Protein AF-0000000067791550 (afdb_homodimer)

Radius of gyration: 26.28 Å; Cα contacts (8 Å, |Δi|>4): 877; chains: 2; bounding box: 60×78×63 Å

Organism: Pectobacterium atrosepticum (strain SCRI 1043 / ATCC BAA-672) (NCBI:txid218491)

Structure (mmCIF, N/CA/C/O backbone):
data_AF-0000000067791550-model_v1
#
loop_
_entity.id
_entity.type
_entity.pdbx_description
1 polymer 'ABC transporter permease protein'
#
loop_
_atom_site.group_PDB
_atom_site.id
_atom_site.type_symbol
_atom_site.label_atom_id
_atom_site.label_alt_id
_atom_site.label_comp_id
_atom_site.label_asym_id
_atom_site.label_entity_id
_atom_site.label_seq_id
_atom_site.pdbx_PDB_ins_code
_atom_site.Cartn_x
_atom_site.Cartn_y
_atom_site.Cartn_z
_atom_site.occupancy
_atom_site.B_iso_or_equiv
_atom_site.auth_seq_id
_atom_site.auth_comp_id
_atom_site.auth_asym_id
_atom_site.auth_atom_id
_atom_site.pdbx_PDB_model_num
ATOM 1 N N . MET A 1 1 ? -12.047 8.617 29.906 1 67.75 1 MET A N 1
ATOM 2 C CA . MET A 1 1 ? -11.148 7.559 29.469 1 67.75 1 MET A CA 1
ATOM 3 C C . MET A 1 1 ? -11.883 6.223 29.375 1 67.75 1 MET A C 1
ATOM 5 O O . MET A 1 1 ? -11.805 5.535 28.359 1 67.75 1 MET A O 1
ATOM 9 N N . ILE A 1 2 ? -12.664 5.926 30.453 1 68.38 2 ILE A N 1
ATOM 10 C CA . ILE A 1 2 ? -13.375 4.652 30.469 1 68.38 2 ILE A CA 1
ATOM 11 C C . ILE A 1 2 ? -14.438 4.648 29.359 1 68.38 2 ILE A C 1
ATOM 13 O O . ILE A 1 2 ? -14.586 3.662 28.641 1 68.38 2 ILE A O 1
ATOM 17 N N . ALA A 1 3 ? -15.125 5.754 29.266 1 69.81 3 ALA A N 1
ATOM 18 C CA . ALA A 1 3 ? -16.141 5.855 28.234 1 69.81 3 ALA A CA 1
ATOM 19 C C . ALA A 1 3 ? -15.516 5.758 26.844 1 69.81 3 ALA A C 1
ATOM 21 O O . ALA A 1 3 ? -16.094 5.145 25.938 1 69.81 3 ALA A O 1
ATOM 22 N N . TYR A 1 4 ? -14.391 6.316 26.75 1 69.75 4 TYR A N 1
ATOM 23 C CA . TYR A 1 4 ? -13.641 6.266 25.5 1 69.75 4 TYR A CA 1
ATOM 24 C C . TYR A 1 4 ? -13.203 4.844 25.172 1 69.75 4 TYR A C 1
ATOM 26 O O . TYR A 1 4 ? -13.391 4.367 24.062 1 69.75 4 TYR A O 1
ATOM 34 N N . LEU A 1 5 ? -12.789 4.184 26.203 1 71.75 5 LEU A N 1
ATOM 35 C CA . LEU A 1 5 ? -12.32 2.811 26.031 1 71.75 5 LEU A CA 1
ATOM 36 C C . LEU A 1 5 ? -13.484 1.883 25.688 1 71.75 5 LEU A C 1
ATOM 38 O O . LEU A 1 5 ? -13.352 0.983 24.859 1 71.75 5 LEU A O 1
ATOM 42 N N . LEU A 1 6 ? -14.617 2.17 26.328 1 75.19 6 LEU A N 1
ATOM 43 C CA . LEU A 1 6 ? -15.789 1.351 26.062 1 75.19 6 LEU A CA 1
ATOM 44 C C . LEU A 1 6 ? -16.312 1.566 24.656 1 75.19 6 LEU A C 1
ATOM 46 O O . LEU A 1 6 ? -16.719 0.616 23.984 1 75.19 6 LEU A O 1
ATOM 50 N N . SER A 1 7 ? -16.203 2.768 24.266 1 73.75 7 SER A N 1
ATOM 51 C CA . SER A 1 7 ? -16.625 3.076 22.906 1 73.75 7 SER A CA 1
ATOM 52 C C . SER A 1 7 ? -15.711 2.414 21.875 1 73.75 7 SER A C 1
ATOM 54 O O . SER A 1 7 ? -16.172 1.916 20.859 1 73.75 7 SER A O 1
ATOM 56 N N . ARG A 1 8 ? -14.5 2.389 22.297 1 71.75 8 ARG A N 1
ATOM 57 C CA . ARG A 1 8 ? -13.523 1.784 21.406 1 71.75 8 ARG A CA 1
ATOM 58 C C . ARG A 1 8 ? -13.672 0.267 21.375 1 71.75 8 ARG A C 1
ATOM 60 O O . ARG A 1 8 ? -13.523 -0.357 20.312 1 71.75 8 ARG A O 1
ATOM 67 N N . ILE A 1 9 ? -13.953 -0.241 22.5 1 74 9 ILE A N 1
ATOM 68 C CA . ILE A 1 9 ? -14.18 -1.68 22.578 1 74 9 ILE A CA 1
ATOM 69 C C . ILE A 1 9 ? -15.43 -2.049 21.781 1 74 9 ILE A C 1
ATOM 71 O O . ILE A 1 9 ? -15.445 -3.047 21.062 1 74 9 ILE A O 1
ATOM 75 N N . GLY A 1 10 ? -16.453 -1.28 21.922 1 75.56 10 GLY A N 1
ATOM 76 C CA . GLY A 1 10 ? -17.672 -1.491 21.141 1 75.56 10 GLY A CA 1
ATOM 77 C C . GLY A 1 10 ? -17.422 -1.446 19.641 1 75.56 10 GLY A C 1
ATOM 78 O O . GLY A 1 10 ? -17.969 -2.264 18.906 1 75.56 10 GLY A O 1
ATOM 79 N N . GLN A 1 11 ? -16.578 -0.606 19.266 1 74 11 GLN A N 1
ATOM 80 C CA . GLN A 1 11 ? -16.25 -0.486 17.859 1 74 11 GLN A CA 1
ATOM 81 C C . GLN A 1 11 ? -15.484 -1.714 17.375 1 74 11 GLN A C 1
ATOM 83 O O . GLN A 1 11 ? -15.711 -2.189 16.25 1 74 11 GLN A O 1
ATOM 88 N N . THR A 1 12 ? -14.609 -2.105 18.156 1 74.25 12 THR A N 1
ATOM 89 C CA . THR A 1 12 ? -13.844 -3.297 17.797 1 74.25 12 THR A CA 1
ATOM 90 C C . THR A 1 12 ? -14.766 -4.508 17.672 1 74.25 12 THR A C 1
ATOM 92 O O . THR A 1 12 ? -14.625 -5.301 16.734 1 74.25 12 THR A O 1
ATOM 95 N N . LEU A 1 13 ? -15.656 -4.598 18.578 1 76.31 13 LEU A N 1
ATOM 96 C CA . LEU A 1 13 ? -16.594 -5.707 18.547 1 76.31 13 LEU A CA 1
ATOM 97 C C . LEU A 1 13 ? -17.484 -5.629 17.297 1 76.31 13 LEU A C 1
ATOM 99 O O . LEU A 1 13 ? -17.781 -6.652 16.688 1 76.31 13 LEU A O 1
ATOM 103 N N . LEU A 1 14 ? -17.859 -4.469 16.984 1 79 14 LEU A N 1
ATOM 104 C CA . LEU A 1 14 ? -18.672 -4.289 15.789 1 79 14 LEU A CA 1
ATOM 105 C C . LEU A 1 14 ? -17.875 -4.648 14.539 1 79 14 LEU A C 1
ATOM 107 O O . LEU A 1 14 ? -18.406 -5.277 13.617 1 79 14 LEU A O 1
ATOM 111 N N . THR A 1 15 ? -16.688 -4.207 14.555 1 78.62 15 THR A N 1
ATOM 112 C CA . THR A 1 15 ? -15.82 -4.52 13.422 1 78.62 15 THR A CA 1
ATOM 113 C C . THR A 1 15 ? -15.641 -6.031 13.281 1 78.62 15 THR A C 1
ATOM 115 O O . THR A 1 15 ? -15.68 -6.566 12.172 1 78.62 15 THR A O 1
ATOM 118 N N . LEU A 1 16 ? -15.492 -6.668 14.359 1 77.75 16 LEU A N 1
ATOM 119 C CA . LEU A 1 16 ? -15.312 -8.117 14.344 1 77.75 16 LEU A CA 1
ATOM 120 C C . LEU A 1 16 ? -16.578 -8.82 13.875 1 77.75 16 LEU A C 1
ATOM 122 O O . LEU A 1 16 ? -16.516 -9.812 13.156 1 77.75 16 LEU A O 1
ATOM 126 N N . ALA A 1 17 ? -17.641 -8.305 14.305 1 80.38 17 ALA A N 1
ATOM 127 C CA . ALA A 1 17 ? -18.922 -8.883 13.891 1 80.38 17 ALA A CA 1
ATOM 128 C C . ALA A 1 17 ? -19.125 -8.742 12.383 1 80.38 17 ALA A C 1
ATOM 130 O O . ALA A 1 17 ? -19.484 -9.703 11.711 1 80.38 17 ALA A O 1
ATOM 131 N N . VAL A 1 18 ? -18.875 -7.602 11.906 1 79.25 18 VAL A N 1
ATOM 132 C CA . VAL A 1 18 ? -19.047 -7.355 10.477 1 79.25 18 VAL A CA 1
ATOM 133 C C . VAL A 1 18 ? -18.078 -8.219 9.68 1 79.25 18 VAL A C 1
ATOM 135 O O . VAL A 1 18 ? -18.438 -8.789 8.648 1 79.25 18 VAL A O 1
ATOM 138 N N . MET A 1 19 ? -16.953 -8.305 10.18 1 78.5 19 MET A N 1
ATOM 139 C CA . MET A 1 19 ? -15.938 -9.109 9.508 1 78.5 19 MET A CA 1
ATOM 140 C C . MET A 1 19 ? -16.328 -10.586 9.516 1 78.5 19 MET A C 1
ATOM 142 O O . MET A 1 19 ? -16.094 -11.297 8.539 1 78.5 19 MET A O 1
ATOM 146 N N . SER A 1 20 ? -16.797 -10.984 10.633 1 77.5 20 SER A N 1
ATOM 147 C CA . SER A 1 20 ? -17.203 -12.383 10.719 1 77.5 20 SER A CA 1
ATOM 148 C C . SER A 1 20 ? -18.266 -12.719 9.672 1 77.5 20 SER A C 1
ATOM 150 O O . SER A 1 20 ? -18.234 -13.805 9.078 1 77.5 20 SER A O 1
ATOM 152 N N . VAL A 1 21 ? -19.094 -11.797 9.445 1 79.06 21 VAL A N 1
ATOM 153 C CA . VAL A 1 21 ? -20.125 -12.008 8.438 1 79.06 21 VAL A CA 1
ATOM 154 C C . VAL A 1 21 ? -19.5 -12.031 7.047 1 79.06 21 VAL A C 1
ATOM 156 O O . VAL A 1 21 ? -19.812 -12.898 6.234 1 79.06 21 VAL A O 1
ATOM 159 N N . LEU A 1 22 ? -18.641 -11.141 6.844 1 75.75 22 LEU A N 1
ATOM 160 C CA . LEU A 1 22 ? -18.016 -11.023 5.527 1 75.75 22 LEU A CA 1
ATOM 161 C C . LEU A 1 22 ? -17.172 -12.25 5.211 1 75.75 22 LEU A C 1
ATOM 163 O O . LEU A 1 22 ? -17.203 -12.758 4.09 1 75.75 22 LEU A O 1
ATOM 167 N N . VAL A 1 23 ? -16.453 -12.633 6.133 1 74 23 VAL A N 1
ATOM 168 C CA . VAL A 1 23 ? -15.57 -13.781 5.941 1 74 23 VAL A CA 1
ATOM 169 C C . VAL A 1 23 ? -16.406 -15.039 5.742 1 74 23 VAL A C 1
ATOM 171 O O . VAL A 1 23 ? -16.078 -15.891 4.906 1 74 23 VAL A O 1
ATOM 174 N N . PHE A 1 24 ? -17.469 -15.18 6.551 1 74.44 24 PHE A N 1
ATOM 175 C CA . PHE A 1 24 ? -18.359 -16.328 6.414 1 74.44 24 PHE A CA 1
ATOM 176 C C . PHE A 1 24 ? -18.984 -16.375 5.023 1 74.44 24 PHE A C 1
ATOM 178 O O . PHE A 1 24 ? -18.984 -17.422 4.371 1 74.44 24 PHE A O 1
ATOM 185 N N . VAL A 1 25 ? -19.438 -15.266 4.629 1 73.38 25 VAL A N 1
ATOM 186 C CA . VAL A 1 25 ? -20.078 -15.195 3.316 1 73.38 25 VAL A CA 1
ATOM 187 C C . VAL A 1 25 ? -19.031 -15.477 2.229 1 73.38 25 VAL A C 1
ATOM 189 O O . VAL A 1 25 ? -19.312 -16.219 1.277 1 73.38 25 VAL A O 1
ATOM 192 N N . GLY A 1 26 ? -17.906 -14.953 2.34 1 71.69 26 GLY A N 1
ATOM 193 C CA . GLY A 1 26 ? -16.859 -15.172 1.364 1 71.69 26 GLY A CA 1
ATOM 194 C C . GLY A 1 26 ? -16.438 -16.625 1.249 1 71.69 26 GLY A C 1
ATOM 195 O O . GLY A 1 26 ? -16.328 -17.156 0.143 1 71.69 26 GLY A O 1
ATOM 196 N N . VAL A 1 27 ? -16.219 -17.156 2.355 1 65.38 27 VAL A N 1
ATOM 197 C CA . VAL A 1 27 ? -15.766 -18.531 2.371 1 65.38 27 VAL A CA 1
ATOM 198 C C . VAL A 1 27 ? -16.891 -19.453 1.886 1 65.38 27 VAL A C 1
ATOM 200 O O . VAL A 1 27 ? -16.641 -20.422 1.165 1 65.38 27 VAL A O 1
ATOM 203 N N . TYR A 1 28 ? -18.062 -19.109 2.316 1 65 28 TYR A N 1
ATOM 204 C CA . TYR A 1 28 ? -19.203 -19.906 1.896 1 65 28 TYR A CA 1
ATOM 205 C C . TYR A 1 28 ? -19.438 -19.766 0.395 1 65 28 TYR A C 1
ATOM 207 O O . TYR A 1 28 ? -19.875 -20.719 -0.258 1 65 28 TYR A O 1
ATOM 215 N N . LEU A 1 29 ? -19.078 -18.672 -0.102 1 62.69 29 LEU A N 1
ATOM 216 C CA . LEU A 1 29 ? -19.391 -18.406 -1.505 1 62.69 29 LEU A CA 1
ATOM 217 C C . LEU A 1 29 ? -18.234 -18.844 -2.402 1 62.69 29 LEU A C 1
ATOM 219 O O . LEU A 1 29 ? -18.438 -19.109 -3.592 1 62.69 29 LEU A O 1
ATOM 223 N N . VAL A 1 30 ? -16.953 -18.656 -2.096 1 57.41 30 VAL A N 1
ATOM 224 C CA . VAL A 1 30 ? -15.805 -18.828 -2.975 1 57.41 30 VAL A CA 1
ATOM 225 C C . VAL A 1 30 ? -15.523 -20.328 -3.156 1 57.41 30 VAL A C 1
ATOM 227 O O . VAL A 1 30 ? -14.945 -20.734 -4.168 1 57.41 30 VAL A O 1
ATOM 230 N N . GLY A 1 31 ? -16.172 -21.375 -2.531 1 54.62 31 GLY A N 1
ATOM 231 C CA . GLY A 1 31 ? -15.906 -22.75 -2.893 1 54.62 31 GLY A CA 1
ATOM 232 C C . GLY A 1 31 ? -16.562 -23.75 -1.956 1 54.62 31 GLY A C 1
ATOM 233 O O . GLY A 1 31 ? -16.969 -23.391 -0.849 1 54.62 31 GLY A O 1
ATOM 234 N N . ASN A 1 32 ? -17 -24.797 -2.65 1 54.09 32 ASN A N 1
ATOM 235 C CA . ASN A 1 32 ? -17.547 -25.938 -1.926 1 54.09 32 ASN A CA 1
ATOM 236 C C . ASN A 1 32 ? -16.438 -26.75 -1.248 1 54.09 32 ASN A C 1
ATOM 238 O O . ASN A 1 32 ? -15.656 -27.406 -1.92 1 54.09 32 ASN A O 1
ATOM 242 N N . PRO A 1 33 ? -16.125 -26.469 0.002 1 53.22 33 PRO A N 1
ATOM 243 C CA . PRO A 1 33 ? -15.047 -27.203 0.677 1 53.22 33 PRO A CA 1
ATOM 244 C C . PRO A 1 33 ? -15.102 -28.703 0.436 1 53.22 33 PRO A C 1
ATOM 246 O O . PRO A 1 33 ? -14.07 -29.375 0.479 1 53.22 33 PRO A O 1
ATOM 249 N N . VAL A 1 34 ? -16.344 -29.141 0.233 1 55.44 34 VAL A N 1
ATOM 250 C CA . VAL A 1 34 ? -16.5 -30.594 0.07 1 55.44 34 VAL A CA 1
ATOM 251 C C . VAL A 1 34 ? -15.656 -31.078 -1.107 1 55.44 34 VAL A C 1
ATOM 253 O O . VAL A 1 34 ? -15 -32.125 -1.025 1 55.44 34 VAL A O 1
ATOM 256 N N . ASP A 1 35 ? -15.625 -30.25 -2.029 1 55.34 35 ASP A N 1
ATOM 257 C CA . ASP A 1 35 ? -14.906 -30.688 -3.225 1 55.34 35 ASP A CA 1
ATOM 258 C C . ASP A 1 35 ? -13.398 -30.609 -3.014 1 55.34 35 ASP A C 1
ATOM 260 O O . ASP A 1 35 ? -12.633 -31.359 -3.633 1 55.34 35 ASP A O 1
ATOM 264 N N . MET A 1 36 ? -13.07 -29.875 -2.141 1 51.34 36 MET A N 1
ATOM 265 C CA . MET A 1 36 ? -11.641 -29.703 -1.915 1 51.34 36 MET A CA 1
ATOM 266 C C . MET A 1 36 ? -11.109 -30.719 -0.921 1 51.34 36 MET A C 1
ATOM 268 O O . MET A 1 36 ? -9.961 -31.156 -1.029 1 51.34 36 MET A O 1
ATOM 272 N N . LEU A 1 37 ? -11.977 -30.938 0.058 1 51.66 37 LEU A N 1
ATOM 273 C CA . LEU A 1 37 ? -11.594 -31.906 1.082 1 51.66 37 LEU A CA 1
ATOM 274 C C . LEU A 1 37 ? -11.672 -33.312 0.54 1 51.66 37 LEU A C 1
ATOM 276 O O . LEU A 1 37 ? -10.922 -34.188 0.981 1 51.66 37 LEU A O 1
ATOM 280 N N . LEU A 1 38 ? -12.641 -33.5 -0.314 1 54.59 38 LEU A N 1
ATOM 281 C CA . LEU A 1 38 ? -12.82 -34.844 -0.819 1 54.59 38 LEU A CA 1
ATOM 282 C C . LEU A 1 38 ? -12.188 -35 -2.197 1 54.59 38 LEU A C 1
ATOM 284 O O . LEU A 1 38 ? -12.336 -34.125 -3.055 1 54.59 38 LEU A O 1
ATOM 288 N N . GLY A 1 39 ? -11.047 -35.594 -2.209 1 50.56 39 GLY A N 1
ATOM 289 C CA . GLY A 1 39 ? -10.453 -35.938 -3.488 1 50.56 39 GLY A CA 1
ATOM 290 C C . GLY A 1 39 ? -11.469 -36.344 -4.527 1 50.56 39 GLY A C 1
ATOM 291 O O . GLY A 1 39 ? -12.648 -36.531 -4.215 1 50.56 39 GLY A O 1
ATOM 292 N N . ALA A 1 40 ? -11.102 -36.312 -5.793 1 54.72 40 ALA A N 1
ATOM 293 C CA . ALA A 1 40 ? -11.891 -36.719 -6.945 1 54.72 40 ALA A CA 1
ATOM 294 C C . ALA A 1 40 ? -12.469 -38.125 -6.727 1 54.72 40 ALA A C 1
ATOM 296 O O . ALA A 1 40 ? -13.477 -38.469 -7.34 1 54.72 40 ALA A O 1
ATOM 297 N N . THR A 1 41 ? -11.922 -38.812 -5.879 1 56.69 41 THR A N 1
ATOM 298 C CA . THR A 1 41 ? -12.312 -40.219 -5.762 1 56.69 41 THR A CA 1
ATOM 299 C C . THR A 1 41 ? -13.234 -40.438 -4.562 1 56.69 41 THR A C 1
ATOM 301 O O . THR A 1 41 ? -13.508 -41.562 -4.176 1 56.69 41 THR A O 1
ATOM 304 N N . ALA A 1 42 ? -13.586 -39.375 -3.961 1 60.31 42 ALA A N 1
ATOM 305 C CA . ALA A 1 42 ? -14.375 -39.562 -2.748 1 60.31 42 ALA A CA 1
ATOM 306 C C . ALA A 1 42 ? -15.758 -40.125 -3.074 1 60.31 42 ALA A C 1
ATOM 308 O O . ALA A 1 42 ? -16.375 -39.75 -4.062 1 60.31 42 ALA A O 1
ATOM 309 N N . THR A 1 43 ? -16.062 -41.219 -2.463 1 68.38 43 THR A N 1
ATOM 310 C CA . THR A 1 43 ? -17.359 -41.844 -2.621 1 68.38 43 THR A CA 1
ATOM 311 C C . THR A 1 43 ? -18.484 -40.906 -2.16 1 68.38 43 THR A C 1
ATOM 313 O O . THR A 1 43 ? -18.25 -40 -1.366 1 68.38 43 THR A O 1
ATOM 316 N N . PRO A 1 44 ? -19.547 -41 -2.764 1 72.88 44 PRO A N 1
ATOM 317 C CA . PRO A 1 44 ? -20.703 -40.188 -2.357 1 72.88 44 PRO A CA 1
ATOM 318 C C . PRO A 1 44 ? -20.953 -40.219 -0.852 1 72.88 44 PRO A C 1
ATOM 320 O O . PRO A 1 44 ? -21.344 -39.219 -0.258 1 72.88 44 PRO A O 1
ATOM 323 N N . ALA A 1 45 ? -20.75 -41.344 -0.237 1 73.19 45 ALA A N 1
ATOM 324 C CA . ALA A 1 45 ? -20.953 -41.469 1.205 1 73.19 45 ALA A CA 1
ATOM 325 C C . ALA A 1 45 ? -19.953 -40.625 1.971 1 73.19 45 ALA A C 1
ATOM 327 O O . ALA A 1 45 ? -20.312 -39.969 2.961 1 73.19 45 ALA A O 1
ATOM 328 N N . GLU A 1 46 ? -18.766 -40.562 1.526 1 66.06 46 GLU A N 1
ATOM 329 C CA . GLU A 1 46 ? -17.734 -39.75 2.158 1 66.06 46 GLU A CA 1
ATOM 330 C C . GLU A 1 46 ? -18.031 -38.25 2.004 1 66.06 46 GLU A C 1
ATOM 332 O O . GLU A 1 46 ? -17.797 -37.469 2.93 1 66.06 46 GLU A O 1
ATOM 337 N N . ARG A 1 47 ? -18.547 -38.031 0.877 1 67.62 47 ARG A N 1
ATOM 338 C CA . ARG A 1 47 ? -18.906 -36.625 0.614 1 67.62 47 ARG A CA 1
ATOM 339 C C . ARG A 1 47 ? -20 -36.156 1.562 1 67.62 47 ARG A C 1
ATOM 341 O O . ARG A 1 47 ? -19.938 -35.062 2.109 1 67.62 47 ARG A O 1
ATOM 348 N N . LEU A 1 48 ? -20.953 -37 1.676 1 68.44 48 LEU A N 1
ATOM 349 C CA . LEU A 1 48 ? -22.062 -36.656 2.557 1 68.44 48 LEU A CA 1
ATOM 350 C C . LEU A 1 48 ? -21.594 -36.562 4.004 1 68.44 48 LEU A C 1
ATOM 352 O O . LEU A 1 48 ? -22.062 -35.688 4.75 1 68.44 48 LEU A O 1
ATOM 356 N N . ALA A 1 49 ? -20.703 -37.344 4.391 1 65 49 ALA A N 1
ATOM 357 C CA . ALA A 1 49 ? -20.172 -37.312 5.746 1 65 49 ALA A CA 1
ATOM 358 C C . ALA A 1 49 ? -19.438 -36 6.008 1 65 49 ALA A C 1
ATOM 360 O O . ALA A 1 49 ? -19.547 -35.438 7.086 1 65 49 ALA A O 1
ATOM 361 N N . VAL A 1 50 ? -18.734 -35.625 4.969 1 62.84 50 VAL A N 1
ATOM 362 C CA . VAL A 1 50 ? -17.969 -34.375 5.105 1 62.84 50 VAL A CA 1
ATOM 363 C C . VAL A 1 50 ? -18.938 -33.188 5.145 1 62.84 50 VAL A C 1
ATOM 365 O O . VAL A 1 50 ? -18.75 -32.25 5.938 1 62.84 50 VAL A O 1
ATOM 368 N N . ILE A 1 51 ? -19.906 -33.344 4.363 1 65.5 51 ILE A N 1
ATOM 369 C CA . ILE A 1 51 ? -20.906 -32.281 4.312 1 65.5 51 ILE A CA 1
ATOM 370 C C . ILE A 1 51 ? -21.578 -32.125 5.676 1 65.5 51 ILE A C 1
ATOM 372 O O . ILE A 1 51 ? -21.734 -31.016 6.18 1 65.5 51 ILE A O 1
ATOM 376 N N . GLN A 1 52 ? -21.844 -33.219 6.254 1 64.56 52 GLN A N 1
ATOM 377 C CA . GLN A 1 52 ? -22.531 -33.219 7.543 1 64.56 52 GLN A CA 1
ATOM 378 C C . GLN A 1 52 ? -21.594 -32.812 8.664 1 64.56 52 GLN A C 1
ATOM 380 O O . GLN A 1 52 ? -21.984 -32.094 9.586 1 64.56 52 GLN A O 1
ATOM 385 N N . SER A 1 53 ? -20.422 -33.219 8.508 1 63.06 53 SER A N 1
ATOM 386 C CA . SER A 1 53 ? -19.453 -32.906 9.555 1 63.06 53 SER A CA 1
ATOM 387 C C . SER A 1 53 ? -19.172 -31.391 9.594 1 63.06 53 SER A C 1
ATOM 389 O O . SER A 1 53 ? -18.891 -30.844 10.648 1 63.06 53 SER A O 1
ATOM 391 N N . PHE A 1 54 ? -19.375 -30.766 8.43 1 60.88 54 PHE A N 1
ATOM 392 C CA . PHE A 1 54 ? -19.062 -29.344 8.359 1 60.88 54 PHE A CA 1
ATOM 393 C C . PHE A 1 54 ? -20.344 -28.5 8.461 1 60.88 54 PHE A C 1
ATOM 395 O O . PHE A 1 54 ? -20.281 -27.281 8.414 1 60.88 54 PHE A O 1
ATOM 402 N N . GLY A 1 55 ? -21.422 -29.328 8.773 1 62.62 55 GLY A N 1
ATOM 403 C CA . GLY A 1 55 ? -22.719 -28.672 8.922 1 62.62 55 GLY A CA 1
ATOM 404 C C . GLY A 1 55 ? -23.188 -27.969 7.652 1 62.62 55 GLY A C 1
ATOM 405 O O . GLY A 1 55 ? -23.906 -26.984 7.715 1 62.62 55 GLY A O 1
ATOM 406 N N . LEU A 1 56 ? -22.688 -28.406 6.535 1 64.19 56 LEU A N 1
ATOM 407 C CA . LEU A 1 56 ? -22.984 -27.75 5.266 1 64.19 56 LEU A CA 1
ATOM 408 C C . LEU A 1 56 ? -24.406 -28.078 4.812 1 64.19 56 LEU A C 1
ATOM 410 O O . LEU A 1 56 ? -24.922 -27.453 3.891 1 64.19 56 LEU A O 1
ATOM 414 N N . ASP A 1 57 ? -24.969 -29.031 5.523 1 68.56 57 ASP A N 1
ATOM 415 C CA . ASP A 1 57 ? -26.344 -29.422 5.223 1 68.56 57 ASP A CA 1
ATOM 416 C C . ASP A 1 57 ? -27.344 -28.5 5.938 1 68.56 57 ASP A C 1
ATOM 418 O O . ASP A 1 57 ? -28.531 -28.5 5.617 1 68.56 57 ASP A O 1
ATOM 422 N N . LYS A 1 58 ? -26.812 -27.734 6.816 1 74.81 58 LYS A N 1
ATOM 423 C CA . LYS A 1 58 ? -27.672 -26.859 7.594 1 74.81 58 LYS A CA 1
ATOM 424 C C . LYS A 1 58 ? -27.906 -25.547 6.863 1 74.81 58 LYS A C 1
ATOM 426 O O . LYS A 1 58 ? -27.141 -25.172 5.969 1 74.81 58 LYS A O 1
ATOM 431 N N . PRO A 1 59 ? -29.094 -24.953 7.246 1 78.06 59 PRO A N 1
ATOM 432 C CA . PRO A 1 59 ? -29.312 -23.609 6.68 1 78.06 59 PRO A CA 1
ATOM 433 C C . PRO A 1 59 ? -28.172 -22.656 6.969 1 78.06 59 PRO A C 1
ATOM 435 O O . PRO A 1 59 ? -27.469 -22.812 7.973 1 78.06 59 PRO A O 1
ATOM 438 N N . VAL A 1 60 ? -27.969 -21.734 6.168 1 76.69 60 VAL A N 1
ATOM 439 C CA . VAL A 1 60 ? -26.828 -20.828 6.16 1 76.69 60 VAL A CA 1
ATOM 440 C C . VAL A 1 60 ? -26.734 -20.094 7.496 1 76.69 60 VAL A C 1
ATOM 442 O O . VAL A 1 60 ? -25.641 -19.875 8.023 1 76.69 60 VAL A O 1
ATOM 445 N N . TRP A 1 61 ? -27.922 -19.734 8.016 1 80.62 61 TRP A N 1
ATOM 446 C CA . TRP A 1 61 ? -27.906 -18.984 9.266 1 80.62 61 TRP A CA 1
ATOM 447 C C . TRP A 1 61 ? -27.406 -19.859 10.414 1 80.62 61 TRP A C 1
ATOM 449 O O . TRP A 1 61 ? -26.766 -19.359 11.344 1 80.62 61 TRP A O 1
ATOM 459 N N . GLU A 1 62 ? -27.688 -21.141 10.367 1 81.62 62 GLU A N 1
ATOM 460 C CA . GLU A 1 62 ? -27.188 -22.062 11.391 1 81.62 62 GLU A CA 1
ATOM 461 C C . GLU A 1 62 ? -25.703 -22.312 11.227 1 81.62 62 GLU A C 1
ATOM 463 O O . GLU A 1 62 ? -24.984 -22.469 12.211 1 81.62 62 GLU A O 1
ATOM 468 N N . GLN A 1 63 ? -25.375 -22.359 10 1 78 63 GLN A N 1
ATOM 469 C CA . GLN A 1 63 ? -23.953 -22.516 9.734 1 78 63 GLN A CA 1
ATOM 470 C C . GLN A 1 63 ? -23.156 -21.328 10.281 1 78 63 GLN A C 1
ATOM 472 O O . GLN A 1 63 ? -22.078 -21.516 10.859 1 78 63 GLN A O 1
ATOM 477 N N . TYR A 1 64 ? -23.734 -20.156 10.125 1 82.31 64 TYR A N 1
ATOM 478 C CA . TYR A 1 64 ? -23.078 -18.969 10.641 1 82.31 64 TYR A CA 1
ATOM 479 C C . TYR A 1 64 ? -23.031 -18.969 12.164 1 82.31 64 TYR A C 1
ATOM 481 O O . TYR A 1 64 ? -22.031 -18.609 12.766 1 82.31 64 TYR A O 1
ATOM 489 N N . GLY A 1 65 ? -24.156 -19.297 12.727 1 82.5 65 GLY A N 1
ATOM 490 C CA . GLY A 1 65 ? -24.203 -19.391 14.172 1 82.5 65 GLY A CA 1
ATOM 491 C C . GLY A 1 65 ? -23.172 -20.344 14.734 1 82.5 65 GLY A C 1
ATOM 492 O O . GLY A 1 65 ? -22.516 -20.047 15.742 1 82.5 65 GLY A O 1
ATOM 493 N N . LEU A 1 66 ? -23.047 -21.469 14.086 1 79.38 66 LEU A N 1
ATOM 494 C CA . LEU A 1 66 ? -22.047 -22.438 14.508 1 79.38 66 LEU A CA 1
ATOM 495 C C . LEU A 1 66 ? -20.641 -21.891 14.336 1 79.38 66 LEU A C 1
ATOM 497 O O . LEU A 1 66 ? -19.766 -22.125 15.18 1 79.38 66 LEU A O 1
ATOM 501 N N . PHE A 1 67 ? -20.5 -21.25 13.258 1 78.25 67 PHE A N 1
ATOM 502 C CA . PHE A 1 67 ? -19.219 -20.609 12.969 1 78.25 67 PHE A CA 1
ATOM 503 C C . PHE A 1 67 ? -18.844 -19.641 14.078 1 78.25 67 PHE A C 1
ATOM 505 O O . PHE A 1 67 ? -17.719 -19.672 14.586 1 78.25 67 PHE A O 1
ATOM 512 N N . VAL A 1 68 ? -19.75 -18.797 14.445 1 81.31 68 VAL A N 1
ATOM 513 C CA . VAL A 1 68 ? -19.531 -17.781 15.461 1 81.31 68 VAL A CA 1
ATOM 514 C C . VAL A 1 68 ? -19.297 -18.438 16.812 1 81.31 68 VAL A C 1
ATOM 516 O O . VAL A 1 68 ? -18.422 -18.016 17.578 1 81.31 68 VAL A O 1
ATOM 519 N N . TRP A 1 69 ? -20.062 -19.422 17.047 1 81.94 69 TRP A N 1
ATOM 520 C CA . TRP A 1 69 ? -19.953 -20.125 18.312 1 81.94 69 TRP A CA 1
ATOM 521 C C . TRP A 1 69 ? -18.578 -20.797 18.438 1 81.94 69 TRP A C 1
ATOM 523 O O . TRP A 1 69 ? -17.938 -20.719 19.484 1 81.94 69 TRP A O 1
ATOM 533 N N . ASN A 1 70 ? -18.188 -21.422 17.438 1 81.44 70 ASN A N 1
ATOM 534 C CA . ASN A 1 70 ? -16.891 -22.094 17.422 1 81.44 70 ASN A CA 1
ATOM 535 C C . ASN A 1 70 ? -15.75 -21.078 17.5 1 81.44 70 ASN A C 1
ATOM 537 O O . ASN A 1 70 ? -14.75 -21.328 18.188 1 81.44 70 ASN A O 1
ATOM 541 N N . ALA A 1 71 ? -15.914 -20.016 16.844 1 77.88 71 ALA A N 1
ATOM 542 C CA . ALA A 1 71 ? -14.883 -18.984 16.859 1 77.88 71 ALA A CA 1
ATOM 543 C C . ALA A 1 71 ? -14.703 -18.422 18.281 1 77.88 71 ALA A C 1
ATOM 545 O O . ALA A 1 71 ? -13.578 -18.156 18.703 1 77.88 71 ALA A O 1
ATOM 546 N N . PHE A 1 72 ? -15.82 -18.297 18.906 1 79.75 72 PHE A N 1
ATOM 547 C CA . PHE A 1 72 ? -15.766 -17.812 20.266 1 79.75 72 PHE A CA 1
ATOM 548 C C . PHE A 1 72 ? -15.055 -18.797 21.172 1 79.75 72 PHE A C 1
ATOM 550 O O . PHE A 1 72 ? -14.406 -18.406 22.156 1 79.75 72 PHE A O 1
ATOM 557 N N . GLN A 1 73 ? -15.156 -20.016 20.766 1 80.69 73 GLN A N 1
ATOM 558 C CA . GLN A 1 73 ? -14.492 -21.062 21.547 1 80.69 73 GLN A CA 1
ATOM 559 C C . GLN A 1 73 ? -13.055 -21.25 21.078 1 80.69 73 GLN A C 1
ATOM 561 O O . GLN A 1 73 ? -12.328 -22.094 21.625 1 80.69 73 GLN A O 1
ATOM 566 N N . GLY A 1 74 ? -12.734 -20.484 20.141 1 79.19 74 GLY A N 1
ATOM 567 C CA . GLY A 1 74 ? -11.383 -20.594 19.609 1 79.19 74 GLY A CA 1
ATOM 568 C C . GLY A 1 74 ? -11.234 -21.703 18.594 1 79.19 74 GLY A C 1
ATOM 569 O O . GLY A 1 74 ? -10.109 -22.125 18.281 1 79.19 74 GLY A O 1
ATOM 570 N N . ASP A 1 75 ? -12.297 -22.25 18.219 1 84 75 ASP A N 1
ATOM 571 C CA . ASP A 1 75 ? -12.266 -23.328 17.234 1 84 75 ASP A CA 1
ATOM 572 C C . ASP A 1 75 ? -12.625 -22.828 15.844 1 84 75 ASP A C 1
ATOM 574 O O . ASP A 1 75 ? -13.797 -22.672 15.516 1 84 75 ASP A O 1
ATOM 578 N N . MET A 1 76 ? -11.711 -22.688 15.102 1 82.19 76 MET A N 1
ATOM 579 C CA . MET A 1 76 ? -11.93 -22.25 13.734 1 82.19 76 MET A CA 1
ATOM 580 C C . MET A 1 76 ? -11.688 -23.375 12.742 1 82.19 76 MET A C 1
ATOM 582 O O . MET A 1 76 ? -11.578 -23.141 11.539 1 82.19 76 MET A O 1
ATOM 586 N N . GLY A 1 77 ? -11.539 -24.531 13.312 1 82.12 77 GLY A N 1
ATOM 587 C CA . GLY A 1 77 ? -11.305 -25.688 12.477 1 82.12 77 GLY A CA 1
ATOM 588 C C . GLY A 1 77 ? -9.844 -26.078 12.391 1 82.12 77 GLY A C 1
ATOM 589 O O . GLY A 1 77 ? -8.977 -25.406 12.969 1 82.12 77 GLY A O 1
ATOM 590 N N . LYS A 1 78 ? -9.633 -27.234 11.742 1 85.75 78 LYS A N 1
ATOM 591 C CA . LYS A 1 78 ? -8.281 -27.75 11.562 1 85.75 78 LYS A CA 1
ATOM 592 C C . LYS A 1 78 ? -7.801 -27.562 10.125 1 85.75 78 LYS A C 1
ATOM 594 O O . LYS A 1 78 ? -8.578 -27.734 9.18 1 85.75 78 LYS A O 1
ATOM 599 N N . SER A 1 79 ? -6.543 -27.156 10.078 1 88.31 79 SER A N 1
ATOM 600 C CA . SER A 1 79 ? -5.934 -27.047 8.758 1 88.31 79 SER A CA 1
ATOM 601 C C . SER A 1 79 ? -5.988 -28.359 7.996 1 88.31 79 SER A C 1
ATOM 603 O O . SER A 1 79 ? -5.711 -29.422 8.562 1 88.31 79 SER A O 1
ATOM 605 N N . PHE A 1 80 ? -6.273 -28.25 6.746 1 78.12 80 PHE A N 1
ATOM 606 C CA . PHE A 1 80 ? -6.336 -29.453 5.91 1 78.12 80 PHE A CA 1
ATOM 607 C C . PHE A 1 80 ? -4.938 -29.969 5.594 1 78.12 80 PHE A C 1
ATOM 609 O O . PHE A 1 80 ? -4.746 -31.156 5.371 1 78.12 80 PHE A O 1
ATOM 616 N N . ILE A 1 81 ? -4.074 -29.109 5.609 1 81.12 81 ILE A N 1
ATOM 617 C CA . ILE A 1 81 ? -2.721 -29.422 5.164 1 81.12 81 ILE A CA 1
ATOM 618 C C . ILE A 1 81 ? -1.844 -29.75 6.375 1 81.12 81 ILE A C 1
ATOM 620 O O . ILE A 1 81 ? -1.137 -30.766 6.379 1 81.12 81 ILE A O 1
ATOM 624 N N . PHE A 1 82 ? -1.952 -29 7.387 1 87.44 82 PHE A N 1
ATOM 625 C CA . PHE A 1 82 ? -1.055 -29.125 8.523 1 87.44 82 PHE A CA 1
ATOM 626 C C . PHE A 1 82 ? -1.681 -30 9.602 1 87.44 82 PHE A C 1
ATOM 628 O O . PHE A 1 82 ? -0.994 -30.453 10.531 1 87.44 82 PHE A O 1
ATOM 635 N N . ASN A 1 83 ? -2.916 -30.281 9.477 1 88.06 83 ASN A N 1
ATOM 636 C CA . ASN A 1 83 ? -3.645 -31.109 10.43 1 88.06 83 ASN A CA 1
ATOM 637 C C . ASN A 1 83 ? -3.51 -30.578 11.852 1 88.06 83 ASN A C 1
ATOM 639 O O . ASN A 1 83 ? -3.207 -31.328 12.781 1 88.06 83 ASN A O 1
ATOM 643 N N . GLN A 1 84 ? -3.516 -29.312 12.062 1 92.06 84 GLN A N 1
ATOM 644 C CA . GLN A 1 84 ? -3.502 -28.578 13.32 1 92.06 84 GLN A CA 1
ATOM 645 C C . GLN A 1 84 ? -4.602 -27.516 13.352 1 92.06 84 GLN A C 1
ATOM 647 O O . GLN A 1 84 ? -5.059 -27.062 12.305 1 92.06 84 GLN A O 1
ATOM 652 N N . PRO A 1 85 ? -5.004 -27.281 14.648 1 92.12 85 PRO A N 1
ATOM 653 C CA . PRO A 1 85 ? -5.98 -26.188 14.711 1 92.12 85 PRO A CA 1
ATOM 654 C C . PRO A 1 85 ? -5.496 -24.922 14.016 1 92.12 85 PRO A C 1
ATOM 656 O O . PRO A 1 85 ? -4.344 -24.516 14.188 1 92.12 85 PRO A O 1
ATOM 659 N N . ALA A 1 86 ? -6.387 -24.359 13.195 1 92.31 86 ALA A N 1
ATOM 660 C CA . ALA A 1 86 ? -6.043 -23.219 12.367 1 92.31 86 ALA A CA 1
ATOM 661 C C . ALA A 1 86 ? -5.562 -22.047 13.227 1 92.31 86 ALA A C 1
ATOM 663 O O . ALA A 1 86 ? -4.594 -21.359 12.875 1 92.31 86 ALA A O 1
ATOM 664 N N . LEU A 1 87 ? -6.199 -21.891 14.344 1 91.94 87 LEU A N 1
ATOM 665 C CA . LEU A 1 87 ? -5.848 -20.766 15.219 1 91.94 87 LEU A CA 1
ATOM 666 C C . LEU A 1 87 ? -4.445 -20.953 15.789 1 91.94 87 LEU A C 1
ATOM 668 O O . LEU A 1 87 ? -3.699 -19.984 15.938 1 91.94 87 LEU A O 1
ATOM 672 N N . THR A 1 88 ? -4.156 -22.125 16.156 1 92.38 88 THR A N 1
ATOM 673 C CA . THR A 1 88 ? -2.83 -22.406 16.688 1 92.38 88 THR A CA 1
ATOM 674 C C . THR A 1 88 ? -1.758 -22.141 15.633 1 92.38 88 THR A C 1
ATOM 676 O O . THR A 1 88 ? -0.707 -21.578 15.938 1 92.38 88 THR A O 1
ATOM 679 N N . LEU A 1 89 ? -2.059 -22.547 14.508 1 93.56 89 LEU A N 1
ATOM 680 C CA . LEU A 1 89 ? -1.136 -22.328 13.398 1 93.56 89 LEU A CA 1
ATOM 681 C C . LEU A 1 89 ? -0.89 -20.828 13.18 1 93.56 89 LEU A C 1
ATOM 683 O O . LEU A 1 89 ? 0.252 -20.406 12.984 1 93.56 89 LEU A O 1
ATOM 687 N N . ILE A 1 90 ? -1.896 -20.031 13.219 1 94.12 90 ILE A N 1
ATOM 688 C CA . ILE A 1 90 ? -1.795 -18.594 13.016 1 94.12 90 ILE A CA 1
ATOM 689 C C . ILE A 1 90 ? -0.968 -17.984 14.141 1 94.12 90 ILE A C 1
ATOM 691 O O . ILE A 1 90 ? -0.104 -17.141 13.898 1 94.12 90 ILE A O 1
ATOM 695 N N . PHE A 1 91 ? -1.218 -18.422 15.359 1 92.88 91 PHE A N 1
ATOM 696 C CA . PHE A 1 91 ? -0.508 -17.859 16.5 1 92.88 91 PHE A CA 1
ATOM 697 C C . PHE A 1 91 ? 0.971 -18.234 16.453 1 92.88 91 PHE A C 1
ATOM 699 O O . PHE A 1 91 ? 1.822 -17.453 16.875 1 92.88 91 PHE A O 1
ATOM 706 N N . GLN A 1 92 ? 1.239 -19.328 15.922 1 93.06 92 GLN A N 1
ATOM 707 C CA . GLN A 1 92 ? 2.625 -19.766 15.781 1 93.06 92 GLN A CA 1
ATOM 708 C C . GLN A 1 92 ? 3.373 -18.891 14.773 1 93.06 92 GLN A C 1
ATOM 710 O O . GLN A 1 92 ? 4.574 -18.672 14.914 1 93.06 92 GLN A O 1
ATOM 715 N N . ARG A 1 93 ? 2.693 -18.391 13.758 1 94.88 93 ARG A N 1
ATOM 716 C CA . ARG A 1 93 ? 3.314 -17.641 12.672 1 94.88 93 ARG A CA 1
ATOM 717 C C . ARG A 1 93 ? 3.254 -16.141 12.93 1 94.88 93 ARG A C 1
ATOM 719 O O . ARG A 1 93 ? 4.023 -15.383 12.352 1 94.88 93 ARG A O 1
ATOM 726 N N . MET A 1 94 ? 2.428 -15.75 13.805 1 94.19 94 MET A N 1
ATOM 727 C CA . MET A 1 94 ? 2.127 -14.352 14.07 1 94.19 94 MET A CA 1
ATOM 728 C C . MET A 1 94 ? 3.371 -13.602 14.539 1 94.19 94 MET A C 1
ATOM 730 O O . MET A 1 94 ? 3.645 -12.492 14.078 1 94.19 94 MET A O 1
ATOM 734 N N . PRO A 1 95 ? 4.137 -14.164 15.406 1 94.69 95 PRO A N 1
ATOM 735 C CA . PRO A 1 95 ? 5.312 -13.43 15.883 1 94.69 95 PRO A CA 1
ATOM 736 C C . PRO A 1 95 ? 6.285 -13.094 14.75 1 94.69 95 PRO A C 1
ATOM 738 O O . PRO A 1 95 ? 6.91 -12.031 14.773 1 94.69 95 PRO A O 1
ATOM 741 N N . ALA A 1 96 ? 6.418 -13.977 13.836 1 96.44 96 ALA A N 1
ATOM 742 C CA . ALA A 1 96 ? 7.312 -13.727 12.711 1 96.44 96 ALA A CA 1
ATOM 743 C C . ALA A 1 96 ? 6.852 -12.516 11.906 1 96.44 96 ALA A C 1
ATOM 745 O O . ALA A 1 96 ? 7.664 -11.664 11.523 1 96.44 96 ALA A O 1
ATOM 746 N N . THR A 1 97 ? 5.566 -12.453 11.609 1 95.31 97 THR A N 1
ATOM 747 C CA . THR A 1 97 ? 5.016 -11.328 10.867 1 95.31 97 THR A CA 1
ATOM 748 C C . THR A 1 97 ? 5.176 -10.031 11.648 1 95.31 97 THR A C 1
ATOM 750 O O . THR A 1 97 ? 5.594 -9.016 11.086 1 95.31 97 THR A O 1
ATOM 753 N N . LEU A 1 98 ? 4.863 -10.086 12.914 1 94.06 98 LEU A N 1
ATOM 754 C CA . LEU A 1 98 ? 4.934 -8.891 13.742 1 94.06 98 LEU A CA 1
ATOM 755 C C . LEU A 1 98 ? 6.375 -8.406 13.875 1 94.06 98 LEU A C 1
ATOM 757 O O . LEU A 1 98 ? 6.633 -7.199 13.852 1 94.06 98 LEU A O 1
ATOM 761 N N . GLU A 1 99 ? 7.211 -9.32 14.047 1 96.44 99 GLU A N 1
ATOM 762 C CA . GLU A 1 99 ? 8.625 -8.969 14.133 1 96.44 99 GLU A CA 1
ATOM 763 C C . GLU A 1 99 ? 9.102 -8.289 12.852 1 96.44 99 GLU A C 1
ATOM 765 O O . GLU A 1 99 ? 9.781 -7.266 12.898 1 96.44 99 GLU A O 1
ATOM 770 N N . LEU A 1 100 ? 8.789 -8.875 11.719 1 96.75 100 LEU A N 1
ATOM 771 C CA . LEU A 1 100 ? 9.172 -8.328 10.422 1 96.75 100 LEU A CA 1
ATOM 772 C C . LEU A 1 100 ? 8.594 -6.926 10.234 1 96.75 100 LEU A C 1
ATOM 774 O O . LEU A 1 100 ? 9.305 -6 9.844 1 96.75 100 LEU A O 1
ATOM 778 N N . ALA A 1 101 ? 7.312 -6.781 10.531 1 94.81 101 ALA A N 1
ATOM 779 C CA . ALA A 1 101 ? 6.625 -5.5 10.375 1 94.81 101 ALA A CA 1
ATOM 780 C C . ALA A 1 101 ? 7.219 -4.441 11.297 1 94.81 101 ALA A C 1
ATOM 782 O O . ALA A 1 101 ? 7.422 -3.297 10.891 1 94.81 101 ALA A O 1
ATOM 783 N N . MET A 1 102 ? 7.508 -4.805 12.492 1 94.19 102 MET A N 1
ATOM 784 C CA . MET A 1 102 ? 8.039 -3.855 13.461 1 94.19 102 MET A CA 1
ATOM 785 C C . MET A 1 102 ? 9.445 -3.416 13.086 1 94.19 102 MET A C 1
ATOM 787 O O . MET A 1 102 ? 9.789 -2.238 13.211 1 94.19 102 MET A O 1
ATOM 791 N N . VAL A 1 103 ? 10.234 -4.34 12.742 1 96.75 103 VAL A N 1
ATOM 792 C CA . VAL A 1 103 ? 11.594 -3.992 12.344 1 96.75 103 VAL A CA 1
ATOM 793 C C . VAL A 1 103 ? 11.555 -3.092 11.109 1 96.75 103 VAL A C 1
ATOM 795 O O . VAL A 1 103 ? 12.305 -2.121 11.016 1 96.75 103 VAL A O 1
ATOM 798 N N . ALA A 1 104 ? 10.711 -3.436 10.141 1 97 104 ALA A N 1
ATOM 799 C CA . ALA A 1 104 ? 10.555 -2.588 8.961 1 97 104 ALA A CA 1
ATOM 800 C C . ALA A 1 104 ? 10.109 -1.181 9.352 1 97 104 ALA A C 1
ATOM 802 O O . ALA A 1 104 ? 10.586 -0.194 8.789 1 97 104 ALA A O 1
ATOM 803 N N . PHE A 1 105 ? 9.188 -1.117 10.281 1 95 105 PHE A N 1
ATOM 804 C CA . PHE A 1 105 ? 8.688 0.169 10.758 1 95 105 PHE A CA 1
ATOM 805 C C . PHE A 1 105 ? 9.805 0.987 11.383 1 95 105 PHE A C 1
ATOM 807 O O . PHE A 1 105 ? 9.953 2.176 11.094 1 95 105 PHE A O 1
ATOM 814 N N . VAL A 1 106 ? 10.547 0.382 12.25 1 96.12 106 VAL A N 1
ATOM 815 C CA . VAL A 1 106 ? 11.656 1.047 12.914 1 96.12 106 VAL A CA 1
ATOM 816 C C . VAL A 1 106 ? 12.68 1.515 11.883 1 96.12 106 VAL A C 1
ATOM 818 O O . VAL A 1 106 ? 13.203 2.627 11.977 1 96.12 106 VAL A O 1
ATOM 821 N N . MET A 1 107 ? 12.945 0.718 10.914 1 96.56 107 MET A N 1
ATOM 822 C CA . MET A 1 107 ? 13.867 1.1 9.852 1 96.56 107 MET A CA 1
ATOM 823 C C . MET A 1 107 ? 13.352 2.322 9.094 1 96.56 107 MET A C 1
ATOM 825 O O . MET A 1 107 ? 14.125 3.213 8.75 1 96.56 107 MET A O 1
ATOM 829 N N . ALA A 1 108 ? 12.062 2.307 8.828 1 95.56 108 ALA A N 1
ATOM 830 C CA . ALA A 1 108 ? 11.461 3.432 8.125 1 95.56 108 ALA A CA 1
ATOM 831 C C . ALA A 1 108 ? 11.633 4.73 8.898 1 95.56 108 ALA A C 1
ATOM 833 O O . ALA A 1 108 ? 11.922 5.777 8.312 1 95.56 108 ALA A O 1
ATOM 834 N N . LEU A 1 109 ? 11.523 4.629 10.203 1 94.19 109 LEU A N 1
ATOM 835 C CA . LEU A 1 109 ? 11.648 5.816 11.047 1 94.19 109 LEU A CA 1
ATOM 836 C C . LEU A 1 109 ? 13.109 6.234 11.18 1 94.19 109 LEU A C 1
ATOM 838 O O . LEU A 1 109 ? 13.438 7.414 11.023 1 94.19 109 LEU A O 1
ATOM 842 N N . VAL A 1 110 ? 13.969 5.297 11.469 1 96.06 110 VAL A N 1
ATOM 843 C CA . VAL A 1 110 ? 15.375 5.574 11.758 1 96.06 110 VAL A CA 1
ATOM 844 C C . VAL A 1 110 ? 16.062 6.105 10.508 1 96.06 110 VAL A C 1
ATOM 846 O O . VAL A 1 110 ? 16.953 6.961 10.594 1 96.06 110 VAL A O 1
ATOM 849 N N . VAL A 1 111 ? 15.664 5.629 9.383 1 96.19 111 VAL A N 1
ATOM 850 C CA . VAL A 1 111 ? 16.297 6.055 8.141 1 96.19 111 VAL A CA 1
ATOM 851 C C . VAL A 1 111 ? 15.523 7.242 7.555 1 96.19 111 VAL A C 1
ATOM 853 O O . VAL A 1 111 ? 16.125 8.234 7.145 1 96.19 111 VAL A O 1
ATOM 856 N N . GLY A 1 112 ? 14.227 7.168 7.547 1 95.06 112 GLY A N 1
ATOM 857 C CA . GLY A 1 112 ? 13.383 8.156 6.891 1 95.06 112 GLY A CA 1
ATOM 858 C C . GLY A 1 112 ? 13.398 9.508 7.582 1 95.06 112 GLY A C 1
ATOM 859 O O . GLY A 1 112 ? 13.453 10.547 6.918 1 95.06 112 GLY A O 1
ATOM 860 N N . ILE A 1 113 ? 13.375 9.5 8.891 1 92.25 113 ILE A N 1
ATOM 861 C CA . ILE A 1 113 ? 13.258 10.75 9.633 1 92.25 113 ILE A CA 1
ATOM 862 C C . ILE A 1 113 ? 14.523 11.578 9.461 1 92.25 113 ILE A C 1
ATOM 864 O O . ILE A 1 113 ? 14.469 12.727 9.008 1 92.25 113 ILE A O 1
ATOM 868 N N . PRO A 1 114 ? 15.703 11.008 9.75 1 94 114 PRO A N 1
ATOM 869 C CA . PRO A 1 114 ? 16.906 11.812 9.586 1 94 114 PRO A CA 1
ATOM 870 C C . PRO A 1 114 ? 17.125 12.266 8.141 1 94 114 PRO A C 1
ATOM 872 O O . PRO A 1 114 ? 17.516 13.406 7.902 1 94 114 PRO A O 1
ATOM 875 N N . LEU A 1 115 ? 16.906 11.414 7.195 1 95.81 115 LEU A N 1
ATOM 876 C CA . LEU A 1 115 ? 17.094 11.781 5.797 1 95.81 115 LEU A CA 1
ATOM 877 C C . LEU A 1 115 ? 16.078 12.844 5.375 1 95.81 115 LEU A C 1
ATOM 879 O O . LEU A 1 115 ? 16.406 13.75 4.609 1 95.81 115 LEU A O 1
ATOM 883 N N . GLY A 1 116 ? 14.875 12.719 5.848 1 93.19 116 GLY A N 1
ATOM 884 C CA . GLY A 1 116 ? 13.852 13.719 5.559 1 93.19 116 GLY A CA 1
ATOM 885 C C . GLY A 1 116 ? 14.172 15.078 6.156 1 93.19 116 GLY A C 1
ATOM 886 O O . GLY A 1 116 ? 13.945 16.109 5.516 1 93.19 116 GLY A O 1
ATOM 887 N N . ILE A 1 117 ? 14.625 15.016 7.359 1 91.06 117 ILE A N 1
ATOM 888 C CA . ILE A 1 117 ? 15.031 16.266 8.008 1 91.06 117 ILE A CA 1
ATOM 889 C C . ILE A 1 117 ? 16.125 16.938 7.199 1 91.06 117 ILE A C 1
ATOM 891 O O . ILE A 1 117 ? 16.047 18.141 6.91 1 91.06 117 ILE A O 1
ATOM 895 N N . TYR A 1 118 ? 17.109 16.172 6.883 1 93.62 118 TYR A N 1
ATOM 896 C CA . TYR A 1 118 ? 18.219 16.719 6.121 1 93.62 118 TYR A CA 1
ATOM 897 C C . TYR A 1 118 ? 17.734 17.281 4.789 1 93.62 118 TYR A C 1
ATOM 899 O O . TYR A 1 118 ? 18.125 18.391 4.395 1 93.62 118 TYR A O 1
ATOM 907 N N . ALA A 1 119 ? 16.922 16.578 4.129 1 92.62 119 ALA A N 1
ATOM 908 C CA . ALA A 1 119 ? 16.422 17 2.824 1 92.62 119 ALA A CA 1
ATOM 909 C C . ALA A 1 119 ? 15.555 18.25 2.947 1 92.62 119 ALA A C 1
ATOM 911 O O . ALA A 1 119 ? 15.484 19.062 2.018 1 92.62 119 ALA A O 1
ATOM 912 N N . GLY A 1 120 ? 14.922 18.391 4.047 1 89.06 120 GLY A N 1
ATOM 913 C CA . GLY A 1 120 ? 14.133 19.594 4.301 1 89.06 120 GLY A CA 1
ATOM 914 C C . GLY A 1 120 ? 14.969 20.797 4.684 1 89.06 120 GLY A C 1
ATOM 915 O O . GLY A 1 120 ? 14.648 21.922 4.316 1 89.06 120 GLY A O 1
ATOM 916 N N . LEU A 1 121 ? 16.047 20.578 5.352 1 89.12 121 LEU A N 1
ATOM 917 C CA . LEU A 1 121 ? 16.922 21.641 5.824 1 89.12 121 LEU A CA 1
ATOM 918 C C . LEU A 1 121 ? 17.781 22.188 4.688 1 89.12 121 LEU A C 1
ATOM 920 O O . LEU A 1 121 ? 18.078 23.391 4.648 1 89.12 121 LEU A O 1
ATOM 924 N N . LYS A 1 122 ? 18.203 21.281 3.859 1 91 122 LYS A N 1
ATOM 925 C CA . LYS A 1 122 ? 19.047 21.672 2.734 1 91 122 LYS A CA 1
ATOM 926 C C . LYS A 1 122 ? 18.484 21.156 1.415 1 91 122 LYS A C 1
ATOM 928 O O . LYS A 1 122 ? 19.125 20.359 0.733 1 91 122 LYS A O 1
ATOM 933 N N . PRO A 1 123 ? 17.453 21.672 0.989 1 84.19 123 PRO A N 1
ATOM 934 C CA . PRO A 1 123 ? 16.719 21.125 -0.158 1 84.19 123 PRO A CA 1
ATOM 935 C C . PRO A 1 123 ? 17.531 21.188 -1.454 1 84.19 123 PRO A C 1
ATOM 937 O O . PRO A 1 123 ? 17.312 20.391 -2.365 1 84.19 123 PRO A O 1
ATOM 940 N N . ASP A 1 124 ? 18.531 22.031 -1.522 1 84.12 124 ASP A N 1
ATOM 941 C CA . ASP A 1 124 ? 19.234 22.219 -2.789 1 84.12 124 ASP A CA 1
ATOM 942 C C . ASP A 1 124 ? 20.578 21.5 -2.803 1 84.12 124 ASP A C 1
ATOM 944 O O . ASP A 1 124 ? 21.281 21.5 -3.811 1 84.12 124 ASP A O 1
ATOM 948 N N . SER A 1 125 ? 20.844 20.875 -1.774 1 89.31 125 SER A N 1
ATOM 949 C CA . SER A 1 125 ? 22.109 20.156 -1.73 1 89.31 125 SER A CA 1
ATOM 950 C C . SER A 1 125 ? 22.062 18.906 -2.602 1 89.31 125 SER A C 1
ATOM 952 O O . SER A 1 125 ? 20.984 18.359 -2.861 1 89.31 125 SER A O 1
ATOM 954 N N . ALA A 1 126 ? 23.234 18.5 -3.059 1 87.12 126 ALA A N 1
ATOM 955 C CA . ALA A 1 126 ? 23.328 17.281 -3.873 1 87.12 126 ALA A CA 1
ATOM 956 C C . ALA A 1 126 ? 22.891 16.062 -3.09 1 87.12 126 ALA A C 1
ATOM 958 O O . ALA A 1 126 ? 22.281 15.141 -3.654 1 87.12 126 ALA A O 1
ATOM 959 N N . VAL A 1 127 ? 23.156 16.125 -1.874 1 91 127 VAL A N 1
ATOM 960 C CA . VAL A 1 127 ? 22.766 15.008 -1.016 1 91 127 VAL A CA 1
ATOM 961 C C . VAL A 1 127 ? 21.234 14.945 -0.913 1 91 127 VAL A C 1
ATOM 963 O O . VAL A 1 127 ? 20.656 13.867 -1.007 1 91 127 VAL A O 1
ATOM 966 N N . SER A 1 128 ? 20.656 16.047 -0.774 1 90.56 128 SER A N 1
ATOM 967 C CA . SER A 1 128 ? 19.203 16.109 -0.686 1 90.56 128 SER A CA 1
ATOM 968 C C . SER A 1 128 ? 18.547 15.664 -1.989 1 90.56 128 SER A C 1
ATOM 970 O O . SER A 1 128 ? 17.547 14.945 -1.974 1 90.56 128 SER A O 1
ATOM 972 N N . LYS A 1 129 ? 19.188 16.047 -2.986 1 83.94 129 LYS A N 1
ATOM 973 C CA . LYS A 1 129 ? 18.656 15.633 -4.285 1 83.94 129 LYS A CA 1
ATOM 974 C C . LYS A 1 129 ? 18.781 14.125 -4.469 1 83.94 129 LYS A C 1
ATOM 976 O O . LYS A 1 129 ? 17.891 13.492 -5.031 1 83.94 129 LYS A O 1
ATOM 981 N N . SER A 1 130 ? 19.844 13.664 -3.99 1 88.19 130 SER A N 1
ATOM 982 C CA . SER A 1 130 ? 20.031 12.219 -4.043 1 88.19 130 SER A CA 1
ATOM 983 C C . SER A 1 130 ? 19.016 11.5 -3.162 1 88.19 130 SER A C 1
ATOM 985 O O . SER A 1 130 ? 18.469 10.469 -3.557 1 88.19 130 SER A O 1
ATOM 987 N N . ILE A 1 131 ? 18.781 12.016 -2.023 1 91.12 131 ILE A N 1
ATOM 988 C CA . ILE A 1 131 ? 17.812 11.438 -1.096 1 91.12 131 ILE A CA 1
ATOM 989 C C . ILE A 1 131 ? 16.438 11.414 -1.737 1 91.12 131 ILE A C 1
ATOM 991 O O . ILE A 1 131 ? 15.734 10.391 -1.689 1 91.12 131 ILE A O 1
ATOM 995 N N . MET A 1 132 ? 16.109 12.414 -2.398 1 83.88 132 MET A N 1
ATOM 996 C CA . MET A 1 132 ? 14.789 12.508 -3.018 1 83.88 132 MET A CA 1
ATOM 997 C C . MET A 1 132 ? 14.688 11.586 -4.223 1 83.88 132 MET A C 1
ATOM 999 O O . MET A 1 132 ? 13.641 10.977 -4.461 1 83.88 132 MET A O 1
ATOM 1003 N N . THR A 1 133 ? 15.789 11.5 -4.941 1 81.88 133 THR A N 1
ATOM 1004 C CA . THR A 1 133 ? 15.82 10.578 -6.074 1 81.88 133 THR A CA 1
ATOM 1005 C C . THR A 1 133 ? 15.594 9.141 -5.617 1 81.88 133 THR A C 1
ATOM 1007 O O . THR A 1 133 ? 14.773 8.43 -6.188 1 81.88 133 THR A O 1
ATOM 1010 N N . PHE A 1 134 ? 16.203 8.766 -4.605 1 84.69 134 PHE A N 1
ATOM 1011 C CA . PHE A 1 134 ? 16.094 7.402 -4.102 1 84.69 134 PHE A CA 1
ATOM 1012 C C . PHE A 1 134 ? 14.719 7.172 -3.475 1 84.69 134 PHE A C 1
ATOM 1014 O O . PHE A 1 134 ? 14.195 6.059 -3.518 1 84.69 134 PHE A O 1
ATOM 1021 N N . SER A 1 135 ? 14.18 8.211 -2.887 1 85.56 135 SER A N 1
ATOM 1022 C CA . SER A 1 135 ? 12.844 8.086 -2.318 1 85.56 135 SER A CA 1
ATOM 1023 C C . SER A 1 135 ? 11.805 7.828 -3.404 1 85.56 135 SER A C 1
ATOM 1025 O O . SER A 1 135 ? 10.82 7.121 -3.176 1 85.56 135 SER A O 1
ATOM 1027 N N . ILE A 1 136 ? 12.055 8.344 -4.582 1 77.38 136 ILE A N 1
ATOM 1028 C CA . ILE A 1 136 ? 11.148 8.117 -5.703 1 77.38 136 ILE A CA 1
ATOM 1029 C C . ILE A 1 136 ? 11.281 6.676 -6.188 1 77.38 136 ILE A C 1
ATOM 1031 O O . ILE A 1 136 ? 10.281 6.027 -6.5 1 77.38 136 ILE A O 1
ATOM 1035 N N . LEU A 1 137 ? 12.43 6.164 -6.203 1 77.31 137 LEU A N 1
ATOM 1036 C CA . LEU A 1 137 ? 12.688 4.797 -6.645 1 77.31 137 LEU A CA 1
ATOM 1037 C C . LEU A 1 137 ? 12.016 3.793 -5.715 1 77.31 137 LEU A C 1
ATOM 1039 O O . LEU A 1 137 ? 1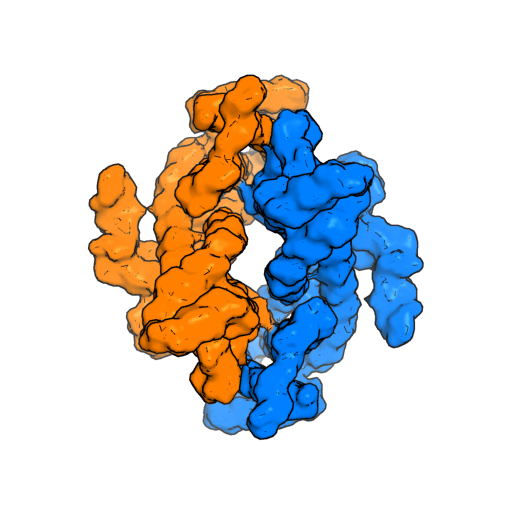1.492 2.773 -6.168 1 77.31 137 LEU A O 1
ATOM 1043 N N . GLY A 1 138 ? 12.086 4.125 -4.449 1 74.25 138 GLY A N 1
ATOM 1044 C CA . GLY A 1 138 ? 11.469 3.246 -3.469 1 74.25 138 GLY A CA 1
ATOM 1045 C C . GLY A 1 138 ? 9.969 3.115 -3.648 1 74.25 138 GLY A C 1
ATOM 1046 O O . GLY A 1 138 ? 9.391 2.064 -3.357 1 74.25 138 GLY A O 1
ATOM 1047 N N . PHE A 1 139 ? 9.398 4.051 -4.25 1 72.56 139 PHE A N 1
ATOM 1048 C CA . PHE A 1 139 ? 7.953 4.074 -4.445 1 72.56 139 PHE A CA 1
ATOM 1049 C C . PHE A 1 139 ? 7.578 3.48 -5.797 1 72.56 139 PHE A C 1
ATOM 1051 O O . PHE A 1 139 ? 6.465 2.979 -5.977 1 72.56 139 PHE A O 1
ATOM 1058 N N . SER A 1 140 ? 8.445 3.604 -6.684 1 71.81 140 SER A N 1
ATOM 1059 C CA . SER A 1 140 ? 8.078 3.369 -8.078 1 71.81 140 SER A CA 1
ATOM 1060 C C . SER A 1 140 ? 8.227 1.898 -8.445 1 71.81 140 SER A C 1
ATOM 1062 O O . SER A 1 140 ? 7.535 1.4 -9.336 1 71.81 140 SER A O 1
ATOM 1064 N N . LEU A 1 141 ? 9.07 1.224 -7.785 1 75.62 141 LEU A N 1
ATOM 1065 C CA . LEU A 1 141 ? 9.328 -0.163 -8.156 1 75.62 141 LEU A CA 1
ATOM 1066 C C . LEU A 1 141 ? 8.422 -1.114 -7.383 1 75.62 141 LEU A C 1
ATOM 1068 O O . LEU A 1 141 ? 8.18 -0.911 -6.191 1 75.62 141 LEU A O 1
ATOM 1072 N N . PRO A 1 142 ? 7.914 -2.088 -8.117 1 74 142 PRO A N 1
ATOM 1073 C CA . PRO A 1 142 ? 7.133 -3.098 -7.398 1 74 142 PRO A CA 1
ATOM 1074 C C . PRO A 1 142 ? 7.934 -3.803 -6.309 1 74 142 PRO A C 1
ATOM 1076 O O . PRO A 1 142 ? 9.102 -4.141 -6.516 1 74 142 PRO A O 1
ATOM 1079 N N . THR A 1 143 ? 7.312 -3.959 -5.254 1 79.25 143 THR A N 1
ATOM 1080 C CA . THR A 1 143 ? 7.98 -4.516 -4.082 1 79.25 143 THR A CA 1
ATOM 1081 C C . THR A 1 143 ? 8.508 -5.918 -4.375 1 79.25 143 THR A C 1
ATOM 1083 O O . THR A 1 143 ? 9.578 -6.297 -3.896 1 79.25 143 THR A O 1
ATOM 1086 N N . PHE A 1 144 ? 7.746 -6.715 -5.059 1 76.75 144 PHE A N 1
ATOM 1087 C CA . PHE A 1 144 ? 8.18 -8.078 -5.34 1 76.75 144 PHE A CA 1
ATOM 1088 C C . PHE A 1 144 ? 9.445 -8.078 -6.188 1 76.75 144 PHE A C 1
ATOM 1090 O O . PHE A 1 144 ? 10.328 -8.914 -5.988 1 76.75 144 PHE A O 1
ATOM 1097 N N . TRP A 1 145 ? 9.523 -7.195 -7.113 1 76.19 145 TRP A N 1
ATOM 1098 C CA . TRP A 1 145 ? 10.703 -7.105 -7.969 1 76.19 145 TRP A CA 1
ATOM 1099 C C . TRP A 1 145 ? 11.93 -6.699 -7.164 1 76.19 145 TRP A C 1
ATOM 1101 O O . TRP A 1 145 ? 13.016 -7.246 -7.359 1 76.19 145 TRP A O 1
ATOM 1111 N N . ILE A 1 146 ? 11.766 -5.73 -6.355 1 83.31 146 ILE A N 1
ATOM 1112 C CA . ILE A 1 146 ? 12.867 -5.285 -5.516 1 83.31 146 ILE A CA 1
ATOM 1113 C C . ILE A 1 146 ? 13.359 -6.441 -4.648 1 83.31 146 ILE A C 1
ATOM 1115 O O . ILE A 1 146 ? 14.562 -6.629 -4.473 1 83.31 146 ILE A O 1
ATOM 1119 N N . GLY A 1 147 ? 12.422 -7.156 -4.094 1 86.19 147 GLY A N 1
ATOM 1120 C CA . GLY A 1 147 ? 12.789 -8.305 -3.283 1 86.19 147 GLY A CA 1
ATOM 1121 C C . GLY A 1 147 ? 13.625 -9.32 -4.035 1 86.19 147 GLY A C 1
ATOM 1122 O O . GLY A 1 147 ? 14.641 -9.797 -3.523 1 86.19 147 GLY A O 1
ATOM 1123 N N . LEU A 1 148 ? 13.242 -9.633 -5.223 1 80.5 148 LEU A N 1
ATOM 1124 C CA . LEU A 1 148 ? 13.953 -10.617 -6.031 1 80.5 148 LEU A CA 1
ATOM 1125 C C . LEU A 1 148 ? 15.344 -10.117 -6.391 1 80.5 148 LEU A C 1
ATOM 1127 O O . LEU A 1 148 ? 16.312 -10.875 -6.336 1 80.5 148 LEU A O 1
ATOM 1131 N N . VAL A 1 149 ? 15.438 -8.883 -6.727 1 80.25 149 VAL A N 1
ATOM 1132 C CA . VAL A 1 149 ? 16.719 -8.289 -7.098 1 80.25 149 VAL A CA 1
ATOM 1133 C C . VAL A 1 149 ? 17.656 -8.289 -5.891 1 80.25 149 VAL A C 1
ATOM 1135 O O . VAL A 1 149 ? 18.859 -8.57 -6.027 1 80.25 149 VAL A O 1
ATOM 1138 N N . MET A 1 150 ? 17.094 -7.914 -4.777 1 87.62 150 MET A N 1
ATOM 1139 C CA . MET A 1 150 ? 17.906 -7.891 -3.57 1 87.62 150 MET A CA 1
ATOM 1140 C C . MET A 1 150 ? 18.438 -9.289 -3.24 1 87.62 150 MET A C 1
ATOM 1142 O O . MET A 1 150 ? 19.594 -9.445 -2.836 1 87.62 150 MET A O 1
ATOM 1146 N N . ILE A 1 151 ? 17.609 -10.297 -3.381 1 88.75 151 ILE A N 1
ATOM 1147 C CA . ILE A 1 151 ? 18.047 -11.672 -3.145 1 88.75 151 ILE A CA 1
ATOM 1148 C C . ILE A 1 151 ? 19.156 -12.039 -4.125 1 88.75 151 ILE A C 1
ATOM 1150 O O . ILE A 1 151 ? 20.188 -12.586 -3.727 1 88.75 151 ILE A O 1
ATOM 1154 N N . MET A 1 152 ? 18.969 -11.766 -5.328 1 82.5 152 MET A N 1
ATOM 1155 C CA . MET A 1 152 ? 19.938 -12.125 -6.359 1 82.5 152 MET A CA 1
ATOM 1156 C C . MET A 1 152 ? 21.281 -11.438 -6.117 1 82.5 152 MET A C 1
ATOM 1158 O O . MET A 1 152 ? 22.328 -12.047 -6.273 1 82.5 152 MET A O 1
ATOM 1162 N N . LEU A 1 153 ? 21.203 -10.188 -5.715 1 82.44 153 LEU A N 1
ATOM 1163 C CA . LEU A 1 153 ? 22.422 -9.391 -5.543 1 82.44 153 LEU A CA 1
ATOM 1164 C C . LEU A 1 153 ? 23.125 -9.75 -4.234 1 82.44 153 LEU A C 1
ATOM 1166 O O . LEU A 1 153 ? 24.297 -10.109 -4.23 1 82.44 153 LEU A O 1
ATOM 1170 N N . PHE A 1 154 ? 22.375 -9.711 -3.156 1 91.25 154 PHE A N 1
ATOM 1171 C CA . PHE A 1 154 ? 23.016 -9.773 -1.847 1 91.25 154 PHE A CA 1
ATOM 1172 C C . PHE A 1 154 ? 23.125 -11.219 -1.369 1 91.25 154 PHE A C 1
ATOM 1174 O O . PHE A 1 154 ? 24 -11.547 -0.565 1 91.25 154 PHE A O 1
ATOM 1181 N N . SER A 1 155 ? 22.25 -12.062 -1.828 1 89.44 155 SER A N 1
ATOM 1182 C CA . SER A 1 155 ? 22.266 -13.438 -1.351 1 89.44 155 SER A CA 1
ATOM 1183 C C . SER A 1 155 ? 23 -14.359 -2.33 1 89.44 155 SER A C 1
ATOM 1185 O O . SER A 1 155 ? 23.781 -15.203 -1.922 1 89.44 155 SER A O 1
ATOM 1187 N N . VAL A 1 156 ? 22.75 -14.242 -3.533 1 84.38 156 VAL A N 1
ATOM 1188 C CA . VAL A 1 156 ? 23.25 -15.195 -4.523 1 84.38 156 VAL A CA 1
ATOM 1189 C C . VAL A 1 156 ? 24.609 -14.734 -5.039 1 84.38 156 VAL A C 1
ATOM 1191 O O . VAL A 1 156 ? 25.594 -15.469 -4.945 1 84.38 156 VAL A O 1
ATOM 1194 N N . LYS A 1 157 ? 24.734 -13.547 -5.512 1 82.19 157 LYS A N 1
ATOM 1195 C CA . LYS A 1 157 ? 25.969 -13.086 -6.145 1 82.19 157 LYS A CA 1
ATOM 1196 C C . LYS A 1 157 ? 27.031 -12.766 -5.105 1 82.19 157 LYS A C 1
ATOM 1198 O O . LYS A 1 157 ? 28.156 -13.266 -5.18 1 82.19 157 LYS A O 1
ATOM 1203 N N . LEU A 1 158 ? 26.609 -11.938 -4.133 1 88.88 158 LEU A N 1
ATOM 1204 C C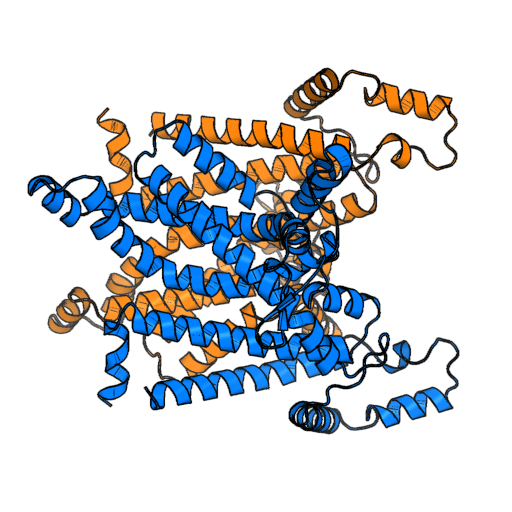A . LEU A 1 158 ? 27.594 -11.484 -3.156 1 88.88 158 LEU A CA 1
ATOM 1205 C C . LEU A 1 158 ? 27.703 -12.461 -1.992 1 88.88 158 LEU A C 1
ATOM 1207 O O . LEU A 1 158 ? 28.719 -12.508 -1.299 1 88.88 158 LEU A O 1
ATOM 1211 N N . GLY A 1 159 ? 26.609 -13.141 -1.7 1 91.44 159 GLY A N 1
ATOM 1212 C CA . GLY A 1 159 ? 26.594 -14.117 -0.624 1 91.44 159 GLY A CA 1
ATOM 1213 C C . GLY A 1 159 ? 26.641 -13.484 0.755 1 91.44 159 GLY A C 1
ATOM 1214 O O . GLY A 1 159 ? 27.141 -14.094 1.705 1 91.44 159 GLY A O 1
ATOM 1215 N N . TRP A 1 160 ? 26.203 -12.297 0.886 1 94.44 160 TRP A N 1
ATOM 1216 C CA . TRP A 1 160 ? 26.312 -11.57 2.145 1 94.44 160 TRP A CA 1
ATOM 1217 C C . TRP A 1 160 ? 25.203 -11.969 3.107 1 94.44 160 TRP A C 1
ATOM 1219 O O . TRP A 1 160 ? 25.406 -12.039 4.32 1 94.44 160 TRP A O 1
ATOM 1229 N N . LEU A 1 161 ? 24.047 -12.25 2.574 1 95.38 161 LEU A N 1
ATOM 1230 C CA . LEU A 1 161 ? 22.859 -12.453 3.4 1 95.38 161 LEU A CA 1
ATOM 1231 C C . LEU A 1 161 ? 22.047 -13.641 2.895 1 95.38 161 LEU A C 1
ATOM 1233 O O . LEU A 1 161 ? 22.125 -13.992 1.716 1 95.38 161 LEU A O 1
ATOM 1237 N N . PRO A 1 162 ? 21.344 -14.242 3.787 1 93.94 162 PRO A N 1
ATOM 1238 C CA . PRO A 1 162 ? 20.5 -15.367 3.359 1 93.94 162 PRO A CA 1
ATOM 1239 C C . PRO A 1 162 ? 19.328 -14.93 2.473 1 93.94 162 PRO A C 1
ATOM 1241 O O . PRO A 1 162 ? 18.844 -13.805 2.596 1 93.94 162 PRO A O 1
ATOM 1244 N N . SER A 1 163 ? 18.891 -15.867 1.618 1 89.38 163 SER A N 1
ATOM 1245 C CA . SER A 1 163 ? 17.844 -15.562 0.652 1 89.38 163 SER A CA 1
ATOM 1246 C C . SER A 1 163 ? 16.469 -15.898 1.211 1 89.38 163 SER A C 1
ATOM 1248 O O . SER A 1 163 ? 15.453 -15.422 0.704 1 89.38 163 SER A O 1
ATOM 1250 N N . SER A 1 164 ? 16.438 -16.766 2.18 1 91.88 164 SER A N 1
ATOM 1251 C CA . SER A 1 164 ? 15.133 -17.234 2.639 1 91.88 164 SER A CA 1
ATOM 1252 C C . SER A 1 164 ? 15.203 -17.719 4.086 1 91.88 164 SER A C 1
ATOM 1254 O O . SER A 1 164 ? 16.281 -17.938 4.625 1 91.88 164 SER A O 1
ATOM 1256 N N . GLY A 1 165 ? 14.016 -17.688 4.676 1 93.75 165 GLY A N 1
ATOM 1257 C CA . GLY A 1 165 ? 13.938 -18.219 6.02 1 93.75 165 GLY A CA 1
ATOM 1258 C C . GLY A 1 165 ? 14.023 -17.156 7.102 1 93.75 165 GLY A C 1
ATOM 1259 O O . GLY A 1 165 ? 14.242 -15.984 6.805 1 93.75 165 GLY A O 1
ATOM 1260 N N . ARG A 1 166 ? 13.852 -17.594 8.289 1 95.56 166 ARG A N 1
ATOM 1261 C CA . ARG A 1 166 ? 13.812 -16.703 9.453 1 95.56 166 ARG A CA 1
ATOM 1262 C C . ARG A 1 166 ? 15.078 -16.844 10.289 1 95.56 166 ARG A C 1
ATOM 1264 O O . ARG A 1 166 ? 15.398 -15.961 11.086 1 95.56 166 ARG A O 1
ATOM 1271 N N . GLY A 1 167 ? 15.82 -17.906 10.055 1 94.62 167 GLY A N 1
ATOM 1272 C CA . GLY A 1 167 ? 17.047 -18.156 10.812 1 94.62 167 GLY A CA 1
ATOM 1273 C C . GLY A 1 167 ? 16.781 -18.578 12.242 1 94.62 167 GLY A C 1
ATOM 1274 O O . GLY A 1 167 ? 15.672 -19.016 12.578 1 94.62 167 GLY A O 1
ATOM 1275 N N . ASP A 1 168 ? 17.844 -18.453 13.016 1 95.31 168 ASP A N 1
ATOM 1276 C CA . ASP A 1 168 ? 17.766 -18.859 14.422 1 95.31 168 ASP A CA 1
ATOM 1277 C C . ASP A 1 168 ? 16.969 -17.859 15.234 1 95.31 168 ASP A C 1
ATOM 1279 O O . ASP A 1 168 ? 16.969 -16.656 14.93 1 95.31 168 ASP A O 1
ATOM 1283 N N . THR A 1 169 ? 16.219 -18.391 16.125 1 95.5 169 THR A N 1
ATOM 1284 C CA . THR A 1 169 ? 15.438 -17.531 17.016 1 95.5 169 THR A CA 1
ATOM 1285 C C . THR A 1 169 ? 15.773 -17.797 18.469 1 95.5 169 THR A C 1
ATOM 1287 O O . THR A 1 169 ? 16.312 -18.844 18.812 1 95.5 169 THR A O 1
ATOM 1290 N N . HIS A 1 170 ? 15.664 -16.812 19.312 1 94.88 170 HIS A N 1
ATOM 1291 C CA . HIS A 1 170 ? 15.727 -16.922 20.766 1 94.88 170 HIS A CA 1
ATOM 1292 C C . HIS A 1 170 ? 14.43 -16.453 21.406 1 94.88 170 HIS A C 1
ATOM 1294 O O . HIS A 1 170 ? 13.75 -15.578 20.875 1 94.88 170 HIS A O 1
ATOM 1300 N N . GLU A 1 171 ? 14.133 -17.031 22.484 1 93.44 171 GLU A N 1
ATOM 1301 C CA . GLU A 1 171 ? 12.852 -16.75 23.125 1 93.44 171 GLU A CA 1
ATOM 1302 C C . GLU A 1 171 ? 12.945 -15.523 24.016 1 93.44 171 GLU A C 1
ATOM 1304 O O . GLU A 1 171 ? 13.938 -15.336 24.719 1 93.44 171 GLU A O 1
ATOM 1309 N N . LEU A 1 172 ? 12.086 -14.617 23.859 1 91.19 172 LEU A N 1
ATOM 1310 C CA . LEU A 1 172 ? 11.836 -13.508 24.781 1 91.19 172 LEU A CA 1
ATOM 1311 C C . LEU A 1 172 ? 10.406 -13.547 25.297 1 91.19 172 LEU A C 1
ATOM 1313 O O . LEU A 1 172 ? 9.453 -13.414 24.516 1 91.19 172 LEU A O 1
ATOM 1317 N N . LEU A 1 173 ? 10.188 -13.797 26.578 1 91.06 173 LEU A N 1
ATOM 1318 C CA . LEU A 1 173 ? 8.867 -13.922 27.188 1 91.06 173 LEU A CA 1
ATOM 1319 C C . LEU A 1 173 ? 8.07 -15.047 26.531 1 91.06 173 LEU A C 1
ATOM 1321 O O . LEU A 1 173 ? 6.879 -14.898 26.266 1 91.06 173 LEU A O 1
ATOM 1325 N N . GLY A 1 174 ? 8.805 -16.094 26.031 1 89.88 174 GLY A N 1
ATOM 1326 C CA . GLY A 1 174 ? 8.164 -17.281 25.469 1 89.88 174 GLY A CA 1
ATOM 1327 C C . GLY A 1 174 ? 7.895 -17.172 23.984 1 89.88 174 GLY A C 1
ATOM 1328 O O . GLY A 1 174 ? 7.344 -18.094 23.375 1 89.88 174 GLY A O 1
ATOM 1329 N N . ILE A 1 175 ? 8.219 -16.094 23.406 1 92.31 175 ILE A N 1
ATOM 1330 C CA . ILE A 1 175 ? 7.988 -15.867 21.984 1 92.31 175 ILE A CA 1
ATOM 1331 C C . ILE A 1 175 ? 9.32 -15.867 21.234 1 92.31 175 ILE A C 1
ATOM 1333 O O . ILE A 1 175 ? 10.273 -15.195 21.641 1 92.31 175 ILE A O 1
ATOM 1337 N N . PRO A 1 176 ? 9.43 -16.672 20.234 1 93.25 176 PRO A N 1
ATOM 1338 C CA . PRO A 1 176 ? 10.68 -16.703 19.484 1 93.25 176 PRO A CA 1
ATOM 1339 C C . PRO A 1 176 ? 10.891 -15.469 18.609 1 93.25 176 PRO A C 1
ATOM 1341 O O . PRO A 1 176 ? 9.984 -15.062 17.875 1 93.25 176 PRO A O 1
ATOM 1344 N N . PHE A 1 177 ? 12.078 -14.922 18.719 1 95 177 PHE A N 1
ATOM 1345 C CA . PHE A 1 177 ? 12.422 -13.758 17.922 1 95 177 PHE A CA 1
ATOM 1346 C C . PHE A 1 177 ? 13.75 -13.961 17.203 1 95 177 PHE A C 1
ATOM 1348 O O . PHE A 1 177 ? 14.711 -14.477 17.797 1 95 177 PHE A O 1
ATOM 1355 N N . SER A 1 178 ? 13.805 -13.555 15.969 1 95.62 178 SER A N 1
ATOM 1356 C CA . SER A 1 178 ? 15.008 -13.68 15.148 1 95.62 178 SER A CA 1
ATOM 1357 C C . SER A 1 178 ? 15.992 -12.562 15.453 1 95.62 178 SER A C 1
ATOM 1359 O O . SER A 1 178 ? 17.203 -12.758 15.375 1 95.62 178 SER A O 1
ATOM 1361 N N . PHE A 1 179 ? 15.477 -11.391 15.852 1 94.81 179 PHE A N 1
ATOM 1362 C CA . PHE A 1 179 ? 16.359 -10.234 16 1 94.81 179 PHE A CA 1
ATOM 1363 C C . PHE A 1 179 ? 17.281 -10.406 17.203 1 94.81 179 PHE A C 1
ATOM 1365 O O . PHE A 1 179 ? 18.25 -9.664 17.359 1 94.81 179 PHE A O 1
ATOM 1372 N N . LEU A 1 180 ? 17.156 -11.414 17.969 1 95.19 180 LEU A N 1
ATOM 1373 C CA . LEU A 1 180 ? 17.953 -11.672 19.172 1 95.19 180 LEU A CA 1
ATOM 1374 C C . LEU A 1 180 ? 19.188 -12.508 18.828 1 95.19 180 LEU A C 1
ATOM 1376 O O . LEU A 1 180 ? 20.047 -12.719 19.688 1 95.19 180 LEU A O 1
ATOM 1380 N N . THR A 1 181 ? 19.328 -13 17.641 1 96.19 181 THR A N 1
ATOM 1381 C CA . THR A 1 181 ? 20.469 -13.805 17.188 1 96.19 181 THR A CA 1
ATOM 1382 C C . THR A 1 181 ? 21.125 -13.18 15.969 1 96.19 181 THR A C 1
ATOM 1384 O O . THR A 1 181 ? 20.469 -12.477 15.195 1 96.19 181 THR A O 1
ATOM 1387 N N . ARG A 1 182 ? 22.344 -13.422 15.828 1 95.38 182 ARG A N 1
ATOM 1388 C CA . ARG A 1 182 ? 23.047 -12.922 14.664 1 95.38 182 ARG A CA 1
ATOM 1389 C C . ARG A 1 182 ? 22.5 -13.539 13.375 1 95.38 182 ARG A C 1
ATOM 1391 O O . ARG A 1 182 ? 22.281 -12.836 12.391 1 95.38 182 ARG A O 1
ATOM 1398 N N . ASP A 1 183 ? 22.266 -14.805 13.422 1 96.69 183 ASP A N 1
ATOM 1399 C CA . ASP A 1 183 ? 21.719 -15.516 12.273 1 96.69 183 ASP A CA 1
ATOM 1400 C C . ASP A 1 183 ? 20.328 -14.977 11.922 1 96.69 183 ASP A C 1
ATOM 1402 O O . ASP A 1 183 ? 20.016 -14.797 10.742 1 96.69 183 ASP A O 1
ATOM 1406 N N . GLY A 1 184 ? 19.594 -14.766 13 1 96.81 184 GLY A N 1
ATOM 1407 C CA . GLY A 1 184 ? 18.266 -14.211 12.797 1 96.81 184 GLY A CA 1
ATOM 1408 C C . GLY A 1 184 ? 18.281 -12.812 12.211 1 96.81 184 GLY A C 1
ATOM 1409 O O . GLY A 1 184 ? 17.469 -12.477 11.344 1 96.81 184 GLY A O 1
ATOM 1410 N N . LEU A 1 185 ? 19.188 -12.055 12.641 1 96.81 185 LEU A N 1
ATOM 1411 C CA . LEU A 1 185 ? 19.328 -10.695 12.141 1 96.81 185 LEU A CA 1
ATOM 1412 C C . LEU A 1 185 ? 19.719 -10.695 10.672 1 96.81 185 LEU A C 1
ATOM 1414 O O . LEU A 1 185 ? 19.25 -9.859 9.891 1 96.81 185 LEU A O 1
ATOM 1418 N N . GLU A 1 186 ? 20.562 -11.586 10.258 1 96.75 186 GLU A N 1
ATOM 1419 C CA . GLU A 1 186 ? 20.984 -11.688 8.867 1 96.75 186 GLU A CA 1
ATOM 1420 C C . GLU A 1 186 ? 19.812 -12.07 7.957 1 96.75 186 GLU A C 1
ATOM 1422 O O . GLU A 1 186 ? 19.75 -11.625 6.812 1 96.75 186 GLU A O 1
ATOM 1427 N N . HIS A 1 187 ? 18.938 -12.891 8.477 1 96.75 187 HIS A N 1
ATOM 1428 C CA . HIS A 1 187 ? 17.766 -13.305 7.707 1 96.75 187 HIS A CA 1
ATOM 1429 C C . HIS A 1 187 ? 16.719 -12.211 7.672 1 96.75 187 HIS A C 1
ATOM 1431 O O . HIS A 1 187 ? 15.922 -12.133 6.727 1 96.75 187 HIS A O 1
ATOM 1437 N N . LEU A 1 188 ? 16.781 -11.359 8.664 1 97 188 LEU A N 1
ATOM 1438 C CA . LEU A 1 188 ? 15.758 -10.344 8.859 1 97 188 LEU A CA 1
ATOM 1439 C C . LEU A 1 188 ? 16.062 -9.094 8.039 1 97 188 LEU A C 1
ATOM 1441 O O . LEU A 1 188 ? 15.141 -8.383 7.625 1 97 188 LEU A O 1
ATOM 1445 N N . LEU A 1 189 ? 17.188 -8.844 7.699 1 97.12 189 LEU A N 1
ATOM 1446 C CA . LEU A 1 189 ? 17.641 -7.57 7.16 1 97.12 189 LEU A CA 1
ATOM 1447 C C . LEU A 1 189 ? 17.047 -7.32 5.781 1 97.12 189 LEU A C 1
ATOM 1449 O O . LEU A 1 189 ? 16.438 -6.27 5.539 1 97.12 189 LEU A O 1
ATOM 1453 N N . LEU A 1 190 ? 17.141 -8.273 4.895 1 96.31 190 LEU A N 1
ATOM 1454 C CA . LEU A 1 190 ? 16.719 -8.062 3.516 1 96.31 190 LEU A CA 1
ATOM 1455 C C . LEU A 1 190 ? 15.195 -7.938 3.432 1 96.31 190 LEU A C 1
ATOM 1457 O O . LEU A 1 190 ? 14.68 -6.977 2.863 1 96.31 190 LEU A O 1
ATOM 1461 N N . PRO A 1 191 ? 14.461 -8.914 4.031 1 96.56 191 PRO A N 1
ATOM 1462 C CA . PRO A 1 191 ? 13.008 -8.766 3.953 1 96.56 191 PRO A CA 1
ATOM 1463 C C . PRO A 1 191 ? 12.5 -7.523 4.68 1 96.56 191 PRO A C 1
ATOM 1465 O O . PRO A 1 191 ? 11.555 -6.879 4.215 1 96.56 191 PRO A O 1
ATOM 1468 N N . ALA A 1 192 ? 13.125 -7.188 5.762 1 97.38 192 ALA A N 1
ATOM 1469 C CA . ALA A 1 192 ? 12.703 -5.996 6.492 1 97.38 192 ALA A CA 1
ATOM 1470 C C . ALA A 1 192 ? 12.977 -4.73 5.684 1 97.38 192 ALA A C 1
ATOM 1472 O O . ALA A 1 192 ? 12.141 -3.822 5.641 1 97.38 192 ALA A O 1
ATOM 1473 N N . PHE A 1 193 ? 14.094 -4.668 5.109 1 96.06 193 PHE A N 1
ATOM 1474 C CA . PHE A 1 193 ? 14.43 -3.512 4.285 1 96.06 193 PHE A CA 1
ATOM 1475 C C . PHE A 1 193 ? 13.5 -3.414 3.084 1 96.06 193 PHE A C 1
ATOM 1477 O O . PHE A 1 193 ? 13.055 -2.322 2.723 1 96.06 193 PHE A O 1
ATOM 1484 N N . ASN A 1 194 ? 13.242 -4.531 2.475 1 93.44 194 ASN A N 1
ATOM 1485 C CA . ASN A 1 194 ? 12.312 -4.586 1.354 1 93.44 194 ASN A CA 1
ATOM 1486 C C . ASN A 1 194 ? 10.938 -4.059 1.745 1 93.44 194 ASN A C 1
ATOM 1488 O O . ASN A 1 194 ? 10.328 -3.279 1.006 1 93.44 194 ASN A O 1
ATOM 1492 N N . LEU A 1 195 ? 10.5 -4.465 2.861 1 93.62 195 LEU A N 1
ATOM 1493 C CA . LEU A 1 195 ? 9.188 -4.055 3.363 1 93.62 195 LEU A CA 1
ATOM 1494 C C . LEU A 1 195 ? 9.195 -2.586 3.771 1 93.62 195 LEU A C 1
ATOM 1496 O O . LEU A 1 195 ? 8.18 -1.904 3.672 1 93.62 195 LEU A O 1
ATOM 1500 N N . ALA A 1 196 ? 10.305 -2.086 4.172 1 95.06 196 ALA A N 1
ATOM 1501 C CA . ALA A 1 196 ? 10.422 -0.736 4.723 1 95.06 196 ALA A CA 1
ATOM 1502 C C . ALA A 1 196 ? 10.586 0.295 3.609 1 95.06 196 ALA A C 1
ATOM 1504 O O . ALA A 1 196 ? 10.383 1.491 3.826 1 95.06 196 ALA A O 1
ATOM 1505 N N . LEU A 1 197 ? 10.953 -0.12 2.484 1 91.62 197 LEU A N 1
ATOM 1506 C CA . LEU A 1 197 ? 11.414 0.794 1.443 1 91.62 197 LEU A CA 1
ATOM 1507 C C . LEU A 1 197 ? 10.336 1.822 1.111 1 91.62 197 LEU A C 1
ATOM 1509 O O . LEU A 1 197 ? 10.617 3.021 1.054 1 91.62 197 LEU A O 1
ATOM 1513 N N . PHE A 1 198 ? 9.133 1.365 0.883 1 86.88 198 PHE A N 1
ATOM 1514 C CA . PHE A 1 198 ? 8.039 2.277 0.574 1 86.88 198 PHE A CA 1
ATOM 1515 C C . PHE A 1 198 ? 7.789 3.234 1.732 1 86.88 198 PHE A C 1
ATOM 1517 O O . PHE A 1 198 ? 7.535 4.422 1.52 1 86.88 198 PHE A O 1
ATOM 1524 N N . LYS A 1 199 ? 7.828 2.686 2.875 1 91.06 199 LYS A N 1
ATOM 1525 C CA . LYS A 1 199 ? 7.57 3.502 4.059 1 91.06 199 LYS A CA 1
ATOM 1526 C C . LYS A 1 199 ? 8.695 4.504 4.293 1 91.06 199 LYS A C 1
ATOM 1528 O O . LYS A 1 199 ? 8.453 5.625 4.738 1 91.06 199 LYS A O 1
ATOM 1533 N N . ILE A 1 200 ? 9.945 4.109 4.047 1 93.5 200 ILE A N 1
ATOM 1534 C CA . ILE A 1 200 ? 11.078 5.027 4.148 1 93.5 200 ILE A CA 1
ATOM 1535 C C . ILE A 1 200 ? 10.859 6.223 3.23 1 93.5 200 ILE A C 1
ATOM 1537 O O . ILE A 1 200 ? 11.031 7.371 3.645 1 93.5 200 ILE A O 1
ATOM 1541 N N . SER A 1 201 ? 10.484 5.91 2.066 1 89.56 201 SER A N 1
ATOM 1542 C CA . SER A 1 201 ? 10.242 6.961 1.083 1 89.56 201 SER A CA 1
ATOM 1543 C C . SER A 1 201 ? 9.125 7.895 1.541 1 89.56 201 SER A C 1
ATOM 1545 O O . SER A 1 201 ? 9.242 9.117 1.41 1 89.56 201 SER A O 1
ATOM 1547 N N . LEU A 1 202 ? 8.109 7.355 2.049 1 87.62 202 LEU A N 1
ATOM 1548 C CA . LEU A 1 202 ? 6.984 8.141 2.547 1 87.62 202 LEU A CA 1
ATOM 1549 C C . LEU A 1 202 ? 7.422 9.047 3.693 1 87.62 202 LEU A C 1
ATOM 1551 O O . LEU A 1 202 ? 7.105 10.234 3.703 1 87.62 202 LEU A O 1
ATOM 1555 N N . VAL A 1 203 ? 8.117 8.5 4.586 1 91.06 203 VAL A N 1
ATOM 1556 C CA . VAL A 1 203 ? 8.555 9.242 5.766 1 91.06 203 VAL A CA 1
ATOM 1557 C C . VAL A 1 203 ? 9.5 10.367 5.348 1 91.06 203 VAL A C 1
ATOM 1559 O O . VAL A 1 203 ? 9.414 11.484 5.859 1 91.06 203 VAL A O 1
ATOM 1562 N N . ILE A 1 204 ? 10.383 10.086 4.453 1 91.75 204 ILE A N 1
ATOM 1563 C CA . ILE A 1 204 ? 11.312 11.102 3.963 1 91.75 204 ILE A CA 1
ATOM 1564 C C . ILE A 1 204 ? 10.539 12.281 3.396 1 91.75 204 ILE A C 1
ATOM 1566 O O . ILE A 1 204 ? 10.805 13.438 3.748 1 91.75 204 ILE A O 1
ATOM 1570 N N . ARG A 1 205 ? 9.617 11.984 2.652 1 84.25 205 ARG A N 1
ATOM 1571 C CA . ARG A 1 205 ? 8.891 13.031 1.938 1 84.25 205 ARG A CA 1
ATOM 1572 C C . ARG A 1 205 ? 7.996 13.82 2.889 1 84.25 205 ARG A C 1
ATOM 1574 O O . ARG A 1 205 ? 7.891 15.047 2.775 1 84.25 205 ARG A O 1
ATOM 1581 N N . LEU A 1 206 ? 7.375 13.195 3.742 1 85.94 206 LEU A N 1
ATOM 1582 C CA . LEU A 1 206 ? 6.535 13.883 4.719 1 85.94 206 LEU A CA 1
ATOM 1583 C C . LEU A 1 206 ? 7.383 14.742 5.652 1 85.94 206 LEU A C 1
ATOM 1585 O O . LEU A 1 206 ? 7.016 15.875 5.965 1 85.94 206 LEU A O 1
ATOM 1589 N N . MET A 1 207 ? 8.438 14.133 6.078 1 89.31 207 MET A N 1
ATOM 1590 C CA . MET A 1 207 ? 9.336 14.859 6.973 1 89.31 207 MET A CA 1
ATOM 1591 C C . MET A 1 207 ? 9.938 16.062 6.266 1 89.31 207 MET A C 1
ATOM 1593 O O . MET A 1 207 ? 10.031 17.156 6.852 1 89.31 207 MET A O 1
ATOM 1597 N N . ARG A 1 208 ? 10.375 15.852 5.117 1 88.38 208 ARG A N 1
ATOM 1598 C CA . ARG A 1 208 ? 10.922 16.969 4.34 1 88.38 208 ARG A CA 1
ATOM 1599 C C . ARG A 1 208 ? 9.898 18.078 4.184 1 88.38 208 ARG A C 1
ATOM 1601 O O . ARG A 1 208 ? 10.203 19.25 4.418 1 88.38 208 ARG A O 1
ATOM 1608 N N . ALA A 1 209 ? 8.734 17.734 3.754 1 82.19 209 ALA A N 1
ATOM 1609 C CA . ALA A 1 209 ? 7.676 18.719 3.564 1 82.19 209 ALA A CA 1
ATOM 1610 C C . ALA A 1 209 ? 7.367 19.453 4.867 1 82.19 209 ALA A C 1
ATOM 1612 O O . ALA A 1 209 ? 7.18 20.672 4.875 1 82.19 209 ALA A O 1
ATOM 1613 N N . GLY A 1 210 ? 7.312 18.734 5.945 1 84.25 210 GLY A N 1
ATOM 1614 C CA . GLY A 1 210 ? 7.051 19.312 7.246 1 84.25 210 GLY A CA 1
ATOM 1615 C C . GLY A 1 210 ? 8.141 20.266 7.699 1 84.25 210 GLY A C 1
ATOM 1616 O O . GLY A 1 210 ? 7.852 21.344 8.227 1 84.25 210 GLY A O 1
ATOM 1617 N N . VAL A 1 211 ? 9.336 19.875 7.5 1 86.94 211 VAL A N 1
ATOM 1618 C CA . VAL A 1 211 ? 10.469 20.703 7.891 1 86.94 211 VAL A CA 1
ATOM 1619 C C . VAL A 1 211 ? 10.484 22 7.07 1 86.94 211 VAL A C 1
ATOM 1621 O O . VAL A 1 211 ? 10.672 23.078 7.613 1 86.94 211 VAL A O 1
ATOM 1624 N N . MET A 1 212 ? 10.273 21.875 5.844 1 83.81 212 MET A N 1
ATOM 1625 C CA . MET A 1 212 ? 10.266 23.031 4.961 1 83.81 212 MET A CA 1
ATOM 1626 C C . MET A 1 212 ? 9.148 24 5.348 1 83.81 212 MET A C 1
ATOM 1628 O O . MET A 1 212 ? 9.336 25.219 5.309 1 83.81 212 MET A O 1
ATOM 1632 N N . GLU A 1 213 ? 8.086 23.453 5.707 1 79.69 213 GLU A N 1
ATOM 1633 C CA . GLU A 1 213 ? 6.961 24.281 6.141 1 79.69 213 GLU A CA 1
ATOM 1634 C C . GLU A 1 213 ? 7.262 24.969 7.465 1 79.69 213 GLU A C 1
ATOM 1636 O O . GLU A 1 213 ? 6.957 26.156 7.637 1 79.69 213 GLU A O 1
ATOM 1641 N N . CYS A 1 214 ? 7.797 24.266 8.352 1 82.69 214 CYS A N 1
ATOM 1642 C CA . CYS A 1 214 ? 8.078 24.797 9.68 1 82.69 214 CYS A CA 1
ATOM 1643 C C . CYS A 1 214 ? 9.156 25.875 9.625 1 82.69 214 CYS A C 1
ATOM 1645 O O . CYS A 1 214 ? 9.117 26.828 10.406 1 82.69 214 CYS A O 1
ATOM 1647 N N . LEU A 1 215 ? 10.094 25.734 8.789 1 85.12 215 LEU A N 1
ATOM 1648 C CA . LEU A 1 215 ? 11.195 26.672 8.68 1 85.12 215 LEU A CA 1
ATOM 1649 C C . LEU A 1 215 ? 10.688 28.047 8.258 1 85.12 215 LEU A C 1
ATOM 1651 O O . LEU A 1 215 ? 11.352 29.062 8.492 1 85.12 215 LEU A O 1
ATOM 1655 N N . GLN A 1 216 ? 9.547 28.016 7.742 1 80.44 216 GLN A N 1
ATOM 1656 C CA . GLN A 1 216 ? 8.992 29.281 7.25 1 80.44 216 GLN A CA 1
ATOM 1657 C C . GLN A 1 216 ? 8.086 29.922 8.289 1 80.44 216 GLN A C 1
ATOM 1659 O O . GLN A 1 216 ? 7.574 31.031 8.078 1 80.44 216 GLN A O 1
ATOM 1664 N N . GLN A 1 217 ? 7.961 29.297 9.344 1 83.12 217 GLN A N 1
ATOM 1665 C CA . GLN A 1 217 ? 7.047 29.797 10.359 1 83.12 217 GLN A CA 1
ATOM 1666 C C . GLN A 1 217 ? 7.703 30.891 11.195 1 83.12 217 GLN A C 1
ATOM 1668 O O . GLN A 1 217 ? 8.922 30.922 11.336 1 83.12 217 GLN A O 1
ATOM 1673 N N . ASP A 1 218 ? 6.875 31.766 11.773 1 84.62 218 ASP A N 1
ATOM 1674 C CA . ASP A 1 218 ? 7.328 32.906 12.531 1 84.62 218 ASP A CA 1
ATOM 1675 C C . ASP A 1 218 ? 8.109 32.5 13.773 1 84.62 218 ASP A C 1
ATOM 1677 O O . ASP A 1 218 ? 9.062 33.156 14.172 1 84.62 218 ASP A O 1
ATOM 1681 N N . TYR A 1 219 ? 7.73 31.422 14.297 1 83.31 219 TYR A N 1
ATOM 1682 C CA . TYR A 1 219 ? 8.391 31.016 15.531 1 83.31 219 TYR A CA 1
ATOM 1683 C C . TYR A 1 219 ? 9.844 30.641 15.273 1 83.31 219 TYR A C 1
ATOM 1685 O O . TYR A 1 219 ? 10.695 30.781 16.156 1 83.31 219 TYR A O 1
ATOM 1693 N N . VAL A 1 220 ? 10.125 30.219 14.125 1 87.69 220 VAL A N 1
ATOM 1694 C CA . VAL A 1 220 ? 11.5 29.859 13.773 1 87.69 220 VAL A CA 1
ATOM 1695 C C . VAL A 1 220 ? 12.328 31.125 13.586 1 87.69 220 VAL A C 1
ATOM 1697 O O . VAL A 1 220 ? 13.477 31.203 14.031 1 87.69 220 VAL A O 1
ATOM 1700 N N . GLN A 1 221 ? 11.711 32.062 12.977 1 87.06 221 GLN A N 1
ATOM 1701 C CA . GLN A 1 221 ? 12.391 33.312 12.797 1 87.06 221 GLN A CA 1
ATOM 1702 C C . GLN A 1 221 ? 12.664 34 14.148 1 87.06 221 GLN A C 1
ATOM 1704 O O . GLN A 1 221 ? 13.734 34.562 14.352 1 87.06 221 GLN A O 1
ATOM 1709 N N . PHE A 1 222 ? 11.641 33.906 14.961 1 89.38 222 PHE A N 1
ATOM 1710 C CA . PHE A 1 222 ? 11.797 34.469 16.297 1 89.38 222 PHE A CA 1
ATOM 1711 C C . PHE A 1 222 ? 12.906 33.75 17.047 1 89.38 222 PHE A C 1
ATOM 1713 O O . PHE A 1 222 ? 13.695 34.406 17.766 1 89.38 222 PHE A O 1
ATOM 1720 N N . ALA A 1 223 ? 12.992 32.531 16.938 1 90.12 223 ALA A N 1
ATOM 1721 C CA . ALA A 1 223 ? 14.023 31.734 17.594 1 90.12 223 ALA A CA 1
ATOM 1722 C C . ALA A 1 223 ? 15.414 32.094 17.062 1 90.12 223 ALA A C 1
ATOM 1724 O O . ALA A 1 223 ? 16.375 32.188 17.828 1 90.12 223 ALA A O 1
ATOM 1725 N N . ARG A 1 224 ? 15.477 32.281 15.789 1 89.5 224 ARG A N 1
ATOM 1726 C CA . ARG A 1 224 ? 16.734 32.688 15.164 1 89.5 224 ARG A CA 1
ATOM 1727 C C . ARG A 1 224 ? 17.156 34.062 15.641 1 89.5 224 ARG A C 1
ATOM 1729 O O . ARG A 1 224 ? 18.344 34.312 15.898 1 89.5 224 ARG A O 1
ATOM 1736 N N . ALA A 1 225 ? 16.172 34.906 15.805 1 91.81 225 ALA A N 1
ATOM 1737 C CA . ALA A 1 225 ? 16.438 36.281 16.266 1 91.81 225 ALA A CA 1
ATOM 1738 C C . ALA A 1 225 ? 16.906 36.281 17.703 1 91.81 225 ALA A C 1
ATOM 1740 O O . ALA A 1 225 ? 17.688 37.156 18.109 1 91.81 225 ALA A O 1
ATOM 1741 N N . LYS A 1 226 ? 16.453 35.344 18.422 1 93.19 226 LYS A N 1
ATOM 1742 C CA . LYS A 1 226 ? 16.844 35.219 19.828 1 93.19 226 LYS A CA 1
ATOM 1743 C C . LYS A 1 226 ? 18.25 34.625 19.953 1 93.19 226 LYS A C 1
ATOM 1745 O O . LYS A 1 226 ? 18.797 34.562 21.062 1 93.19 226 LYS A O 1
ATOM 1750 N N . GLY A 1 227 ? 18.766 34.125 18.906 1 91.06 227 GLY A N 1
ATOM 1751 C CA . GLY A 1 227 ? 20.141 33.656 18.891 1 91.06 227 GLY A CA 1
ATOM 1752 C C . GLY A 1 227 ? 20.266 32.156 19.125 1 91.06 227 GLY A C 1
ATOM 1753 O O . GLY A 1 227 ? 21.344 31.656 19.438 1 91.06 227 GLY A O 1
ATOM 1754 N N . LEU A 1 228 ? 19.234 31.516 19.047 1 90.44 228 LEU A N 1
ATOM 1755 C CA . LEU A 1 228 ? 19.281 30.062 19.219 1 90.44 228 LEU A CA 1
ATOM 1756 C C . LEU A 1 228 ? 20.047 29.406 18.078 1 90.44 228 LEU A C 1
ATOM 1758 O O . LEU A 1 228 ? 20.016 29.875 16.953 1 90.44 228 LEU A O 1
ATOM 1762 N N . SER A 1 229 ? 20.734 28.312 18.469 1 91.75 229 SER A N 1
ATOM 1763 C CA . SER A 1 229 ? 21.484 27.578 17.453 1 91.75 229 SER A CA 1
ATOM 1764 C C . SER A 1 229 ? 20.531 26.875 16.484 1 91.75 229 SER A C 1
ATOM 1766 O O . SER A 1 229 ? 19.422 26.5 16.859 1 91.75 229 SER A O 1
ATOM 1768 N N . GLU A 1 230 ? 21.016 26.656 15.219 1 86.31 230 GLU A N 1
ATOM 1769 C CA . GLU A 1 230 ? 20.203 25.984 14.203 1 86.31 230 GLU A CA 1
ATOM 1770 C C . GLU A 1 230 ? 19.844 24.562 14.633 1 86.31 230 GLU A C 1
ATOM 1772 O O . GLU A 1 230 ? 18.75 24.078 14.344 1 86.31 230 GLU A O 1
ATOM 1777 N N . THR A 1 231 ? 20.781 23.938 15.258 1 87 231 THR A N 1
ATOM 1778 C CA . THR A 1 231 ? 20.547 22.578 15.719 1 87 231 THR A CA 1
ATOM 1779 C C . THR A 1 231 ? 19.438 22.547 16.75 1 87 231 THR A C 1
ATOM 1781 O O . THR A 1 231 ? 18.578 21.656 16.719 1 87 231 THR A O 1
ATOM 1784 N N . ARG A 1 232 ? 19.438 23.516 17.578 1 88.25 232 ARG A N 1
ATOM 1785 C CA . ARG A 1 232 ? 18.391 23.578 18.594 1 88.25 232 ARG A CA 1
ATOM 1786 C C . ARG A 1 232 ? 17.047 23.922 17.969 1 88.25 232 ARG A C 1
ATOM 1788 O O . ARG A 1 232 ? 16.016 23.391 18.375 1 88.25 232 ARG A O 1
ATOM 1795 N N . ILE A 1 233 ? 17.109 24.844 17.047 1 89.06 233 ILE A N 1
ATOM 1796 C CA . ILE A 1 233 ? 15.891 25.234 16.359 1 89.06 233 ILE A CA 1
ATOM 1797 C C . ILE A 1 233 ? 15.266 24.016 15.664 1 89.06 233 ILE A C 1
ATOM 1799 O O . ILE A 1 233 ? 14.062 23.781 15.773 1 89.06 233 ILE A O 1
ATOM 1803 N N . VAL A 1 234 ? 16.078 23.234 15.062 1 86.25 234 VAL A N 1
ATOM 1804 C CA . VAL A 1 234 ? 15.602 22.094 14.289 1 86.25 234 VAL A CA 1
ATOM 1805 C C . VAL A 1 234 ? 15.133 20.984 15.227 1 86.25 234 VAL A C 1
ATOM 1807 O O . VAL A 1 234 ? 14.023 20.469 15.078 1 86.25 234 VAL A O 1
ATOM 1810 N N . LEU A 1 235 ? 15.891 20.594 16.203 1 84.94 235 LEU A N 1
ATOM 1811 C CA . LEU A 1 235 ? 15.633 19.422 17.047 1 84.94 235 LEU A CA 1
ATOM 1812 C C . LEU A 1 235 ? 14.508 19.703 18.031 1 84.94 235 LEU A C 1
ATOM 1814 O O . LEU A 1 235 ? 13.734 18.797 18.375 1 84.94 235 LEU A O 1
ATOM 1818 N N . VAL A 1 236 ? 14.391 20.953 18.438 1 83.75 236 VAL A N 1
ATOM 1819 C CA . VAL A 1 236 ? 13.445 21.25 19.5 1 83.75 236 VAL A CA 1
ATOM 1820 C C . VAL A 1 236 ? 12.18 21.875 18.922 1 83.75 236 VAL A C 1
ATOM 1822 O O . VAL A 1 236 ? 11.07 21.531 19.328 1 83.75 236 VAL A O 1
ATOM 1825 N N . HIS A 1 237 ? 12.32 22.766 18 1 82.75 237 HIS A N 1
ATOM 1826 C CA . HIS A 1 237 ? 11.172 23.531 17.531 1 82.75 237 HIS A CA 1
ATOM 1827 C C . HIS A 1 237 ? 10.602 22.938 16.25 1 82.75 237 HIS A C 1
ATOM 1829 O O . HIS A 1 237 ? 9.391 22.719 16.141 1 82.75 237 HIS A O 1
ATOM 1835 N N . VAL A 1 238 ? 11.438 22.594 15.367 1 86.12 238 VAL A N 1
ATOM 1836 C CA . VAL A 1 238 ? 10.969 22.172 14.047 1 86.12 238 VAL A CA 1
ATOM 1837 C C . VAL A 1 238 ? 10.516 20.703 14.102 1 86.12 238 VAL A C 1
ATOM 1839 O O . VAL A 1 238 ? 9.43 20.375 13.633 1 86.12 238 VAL A O 1
ATOM 1842 N N . LEU A 1 239 ? 11.266 19.859 14.719 1 85.06 239 LEU A N 1
ATOM 1843 C CA . LEU A 1 239 ? 10.984 18.422 14.719 1 85.06 239 LEU A CA 1
ATOM 1844 C C . LEU A 1 239 ? 9.695 18.125 15.484 1 85.06 239 LEU A C 1
ATOM 1846 O O . LEU A 1 239 ? 8.891 17.297 15.047 1 85.06 239 LEU A O 1
ATOM 1850 N N . ARG A 1 240 ? 9.523 18.75 16.562 1 77.69 240 ARG A N 1
ATOM 1851 C CA . ARG A 1 240 ? 8.328 18.531 17.359 1 77.69 240 ARG A CA 1
ATOM 1852 C C . ARG A 1 240 ? 7.07 18.906 16.594 1 77.69 240 ARG A C 1
ATOM 1854 O O . ARG A 1 240 ? 6.074 18.188 16.625 1 77.69 240 ARG A O 1
ATOM 1861 N N . ASN A 1 241 ? 7.156 19.969 15.93 1 75.81 241 ASN A N 1
ATOM 1862 C CA . ASN A 1 241 ? 5.996 20.469 15.195 1 75.81 241 ASN A CA 1
ATOM 1863 C C . ASN A 1 241 ? 5.754 19.688 13.914 1 75.81 241 ASN A C 1
ATOM 1865 O O . ASN A 1 241 ? 4.629 19.641 13.414 1 75.81 241 ASN A O 1
ATOM 1869 N N . THR A 1 242 ? 6.781 19.062 13.445 1 81 242 THR A N 1
ATOM 1870 C CA . THR A 1 242 ? 6.656 18.281 12.219 1 81 242 THR A CA 1
ATOM 1871 C C . THR A 1 242 ? 6.195 16.859 12.531 1 81 242 THR A C 1
ATOM 1873 O O . THR A 1 242 ? 5.473 16.25 11.734 1 81 242 THR A O 1
ATOM 1876 N N . LEU A 1 243 ? 6.504 16.359 13.68 1 77.38 243 LEU A N 1
ATOM 1877 C CA . LEU A 1 243 ? 6.258 14.961 14.016 1 77.38 243 LEU A CA 1
ATOM 1878 C C . LEU A 1 243 ? 4.816 14.75 14.453 1 77.38 243 LEU A C 1
ATOM 1880 O O . LEU A 1 243 ? 4.242 13.688 14.234 1 77.38 243 LEU A O 1
ATOM 1884 N N . ILE A 1 244 ? 4.148 15.703 14.922 1 70.75 244 ILE A N 1
ATOM 1885 C CA . ILE A 1 244 ? 2.822 15.555 15.508 1 70.75 244 ILE A CA 1
ATOM 1886 C C . ILE A 1 244 ? 1.823 15.148 14.422 1 70.75 244 ILE A C 1
ATOM 1888 O O . ILE A 1 244 ? 1.146 14.125 14.547 1 70.75 244 ILE A O 1
ATOM 1892 N N . PRO A 1 245 ? 1.843 15.883 13.32 1 67.75 245 PRO A N 1
ATOM 1893 C CA . PRO A 1 245 ? 0.9 15.461 12.281 1 67.75 245 PRO A CA 1
ATOM 1894 C C . PRO A 1 245 ? 1.281 14.125 11.641 1 67.75 245 PRO A C 1
ATOM 1896 O O . PRO A 1 245 ? 0.423 13.438 11.086 1 67.75 245 PRO A O 1
ATOM 1899 N N . LEU A 1 246 ? 2.547 13.812 11.859 1 76.81 246 LEU A N 1
ATOM 1900 C CA . LEU A 1 246 ? 3.039 12.609 11.195 1 76.81 246 LEU A CA 1
ATOM 1901 C C . LEU A 1 246 ? 2.719 11.359 12.016 1 76.81 246 LEU A C 1
ATOM 1903 O O . LEU A 1 246 ? 2.715 10.25 11.484 1 76.81 246 LEU A O 1
ATOM 1907 N N . ILE A 1 247 ? 2.357 11.57 13.25 1 75.31 247 ILE A N 1
ATOM 1908 C CA . ILE A 1 247 ? 2.082 10.445 14.141 1 75.31 247 ILE A CA 1
ATOM 1909 C C . ILE A 1 247 ? 0.862 9.68 13.641 1 75.31 247 ILE A C 1
ATOM 1911 O O . ILE A 1 247 ? 0.86 8.445 13.625 1 75.31 247 ILE A O 1
ATOM 1915 N N . THR A 1 248 ? -0.148 10.398 13.148 1 71.44 248 THR A N 1
ATOM 1916 C CA . THR A 1 248 ? -1.359 9.75 12.648 1 71.44 248 THR A CA 1
ATOM 1917 C C . THR A 1 248 ? -1.064 8.938 11.398 1 71.44 248 THR A C 1
ATOM 1919 O O . THR A 1 248 ? -1.468 7.773 11.289 1 71.44 248 THR A O 1
ATOM 1922 N N . VAL A 1 249 ? -0.336 9.594 10.523 1 78.88 249 VAL A N 1
ATOM 1923 C CA . VAL A 1 249 ? -0.009 8.922 9.273 1 78.88 249 VAL A CA 1
ATOM 1924 C C . VAL A 1 249 ? 0.864 7.699 9.562 1 78.88 249 VAL A C 1
ATOM 1926 O O . VAL A 1 249 ? 0.64 6.625 9 1 78.88 249 VAL A O 1
ATOM 1929 N N . LEU A 1 250 ? 1.815 7.852 10.453 1 83.06 250 LEU A N 1
ATOM 1930 C CA . LEU A 1 250 ? 2.738 6.77 10.773 1 83.06 250 LEU A CA 1
ATOM 1931 C C . LEU A 1 250 ? 2.021 5.641 11.508 1 83.06 250 LEU A C 1
ATOM 1933 O O . LEU A 1 250 ? 2.342 4.465 11.32 1 83.06 250 LEU A O 1
ATOM 1937 N N . GLY A 1 251 ? 1.153 5.977 12.352 1 76.94 251 GLY A N 1
ATOM 1938 C CA . GLY A 1 251 ? 0.346 4.965 13.016 1 76.94 251 GLY A CA 1
ATOM 1939 C C . GLY A 1 251 ? -0.446 4.105 12.047 1 76.94 251 GLY A C 1
ATOM 1940 O O . GLY A 1 251 ? -0.492 2.883 12.188 1 76.94 251 GLY A O 1
ATOM 1941 N N . LEU A 1 252 ? -1.028 4.762 11.094 1 75.12 252 LEU A N 1
ATOM 1942 C CA . LEU A 1 252 ? -1.798 4.047 10.086 1 75.12 252 LEU A CA 1
ATOM 1943 C C . LEU A 1 252 ? -0.888 3.184 9.219 1 75.12 252 LEU A C 1
ATOM 1945 O O . LEU A 1 252 ? -1.294 2.115 8.75 1 75.12 252 LEU A O 1
ATOM 1949 N N . GLU A 1 253 ? 0.292 3.672 9.047 1 83.25 253 GLU A N 1
ATOM 1950 C CA . GLU A 1 253 ? 1.231 2.949 8.195 1 83.25 253 GLU A CA 1
ATOM 1951 C C . GLU A 1 253 ? 1.693 1.654 8.859 1 83.25 253 GLU A C 1
ATOM 1953 O O . GLU A 1 253 ? 2.033 0.688 8.172 1 83.25 253 GLU A O 1
ATOM 1958 N N . LEU A 1 254 ? 1.686 1.61 10.141 1 81.88 254 LEU A N 1
ATOM 1959 C CA . LEU A 1 254 ? 2.02 0.363 10.82 1 81.88 254 LEU A CA 1
ATOM 1960 C C . LEU A 1 254 ? 1.053 -0.748 10.422 1 81.88 254 LEU A C 1
ATOM 1962 O O . LEU A 1 254 ? 1.469 -1.885 10.195 1 81.88 254 LEU A O 1
ATOM 1966 N N . GLY A 1 255 ? -0.159 -0.456 10.406 1 77.81 255 GLY A N 1
ATOM 1967 C CA . GLY A 1 255 ? -1.145 -1.422 9.945 1 77.81 255 GLY A CA 1
ATOM 1968 C C . GLY A 1 255 ? -0.918 -1.867 8.516 1 77.81 255 GLY A C 1
ATOM 1969 O O . GLY A 1 255 ? -1.04 -3.053 8.203 1 77.81 255 GLY A O 1
ATOM 1970 N N . SER A 1 256 ? -0.596 -0.93 7.727 1 81.75 256 SER A N 1
ATOM 1971 C CA . SER A 1 256 ? -0.385 -1.24 6.316 1 81.75 256 SER A CA 1
ATOM 1972 C C . SER A 1 256 ? 0.816 -2.16 6.129 1 81.75 256 SER A C 1
ATOM 1974 O O . SER A 1 256 ? 0.844 -2.971 5.199 1 81.75 256 SER A O 1
ATOM 1976 N N . LEU A 1 257 ? 1.795 -2.076 6.977 1 88.31 257 LEU A N 1
ATOM 1977 C CA . LEU A 1 257 ? 2.969 -2.936 6.891 1 88.31 257 LEU A CA 1
ATOM 1978 C C . LEU A 1 257 ? 2.588 -4.398 7.102 1 88.31 257 LEU A C 1
ATOM 1980 O O . LEU A 1 257 ? 3.146 -5.289 6.457 1 88.31 257 LEU A O 1
ATOM 1984 N N . ILE A 1 258 ? 1.7 -4.598 7.93 1 84.25 258 ILE A N 1
ATOM 1985 C CA . ILE A 1 258 ? 1.252 -5.965 8.188 1 84.25 258 ILE A CA 1
ATOM 1986 C C . ILE A 1 258 ? 0.509 -6.504 6.965 1 84.25 258 ILE A C 1
ATOM 1988 O O . ILE A 1 258 ? 0.754 -7.629 6.531 1 84.25 258 ILE A O 1
ATOM 1992 N N . ALA A 1 259 ? -0.314 -5.699 6.465 1 75.5 259 ALA A N 1
ATOM 1993 C CA . ALA A 1 259 ? -1.088 -6.094 5.289 1 75.5 259 ALA A CA 1
ATOM 1994 C C . ALA A 1 259 ? -0.176 -6.355 4.094 1 75.5 259 ALA A C 1
ATOM 1996 O O . ALA A 1 259 ? -0.406 -7.289 3.322 1 75.5 259 ALA A O 1
ATOM 1997 N N . PHE A 1 260 ? 0.856 -5.59 3.979 1 77.94 260 PHE A N 1
ATOM 1998 C CA . PHE A 1 260 ? 1.729 -5.656 2.812 1 77.94 260 PHE A CA 1
ATOM 1999 C C . PHE A 1 260 ? 2.844 -6.672 3.029 1 77.94 260 PHE A C 1
ATOM 2001 O O . PHE A 1 260 ? 3.557 -7.027 2.09 1 77.94 260 PHE A O 1
ATOM 2008 N N . ALA A 1 261 ? 2.914 -7.148 4.188 1 90.31 261 ALA A N 1
ATOM 2009 C CA . ALA A 1 261 ? 3.975 -8.109 4.496 1 90.31 261 ALA A CA 1
ATOM 2010 C C . ALA A 1 261 ? 3.768 -9.414 3.736 1 90.31 261 ALA A C 1
ATOM 2012 O O . ALA A 1 261 ? 4.707 -10.203 3.572 1 90.31 261 ALA A O 1
ATOM 2013 N N . VAL A 1 262 ? 2.617 -9.633 3.266 1 86.69 262 VAL A N 1
ATOM 2014 C CA . VAL A 1 262 ? 2.254 -10.891 2.619 1 86.69 262 VAL A CA 1
ATOM 2015 C C . VAL A 1 262 ? 3.191 -11.156 1.445 1 86.69 262 VAL A C 1
ATOM 2017 O O . VAL A 1 262 ? 3.725 -12.258 1.309 1 86.69 262 VAL A O 1
ATOM 2020 N N . VAL A 1 263 ? 3.461 -10.164 0.638 1 83.06 263 VAL A N 1
ATOM 2021 C CA . VAL A 1 263 ? 4.297 -10.312 -0.548 1 83.06 263 VAL A CA 1
ATOM 2022 C C . VAL A 1 263 ? 5.75 -10.547 -0.132 1 83.06 263 VAL A C 1
ATOM 2024 O O . VAL A 1 263 ? 6.41 -11.453 -0.642 1 83.06 263 VAL A O 1
ATOM 2027 N N . THR A 1 264 ? 6.18 -9.82 0.781 1 92 264 THR A N 1
ATOM 2028 C CA . THR A 1 264 ? 7.555 -9.922 1.251 1 92 264 THR A CA 1
ATOM 2029 C C . THR A 1 264 ? 7.801 -11.273 1.914 1 92 264 THR A C 1
ATOM 2031 O O . THR A 1 264 ? 8.836 -11.906 1.682 1 92 264 THR A O 1
ATOM 2034 N N . GLU A 1 265 ? 6.875 -11.695 2.73 1 94.25 265 GLU A N 1
ATOM 2035 C CA . GLU A 1 265 ? 7.012 -12.984 3.396 1 94.25 265 GLU A CA 1
ATOM 2036 C C . GLU A 1 265 ? 7.078 -14.125 2.381 1 94.25 265 GLU A C 1
ATOM 2038 O O . GLU A 1 265 ? 7.801 -15.102 2.584 1 94.25 265 GLU A O 1
ATOM 2043 N N . THR A 1 266 ? 6.352 -13.984 1.319 1 88.5 266 THR A N 1
ATOM 2044 C CA . THR A 1 266 ? 6.328 -15.008 0.283 1 88.5 266 THR A CA 1
ATOM 2045 C C . THR A 1 266 ? 7.648 -15.039 -0.479 1 88.5 266 THR A C 1
ATOM 2047 O O . THR A 1 266 ? 8.219 -16.109 -0.697 1 88.5 266 THR A O 1
ATOM 2050 N N . ILE A 1 267 ? 8.18 -13.922 -0.806 1 87.31 267 ILE A N 1
ATOM 2051 C CA . ILE A 1 267 ? 9.398 -13.82 -1.604 1 87.31 267 ILE A CA 1
ATOM 2052 C C . ILE A 1 267 ? 10.586 -14.344 -0.803 1 87.31 267 ILE A C 1
ATOM 2054 O O . ILE A 1 267 ? 11.43 -15.07 -1.337 1 87.31 267 ILE A O 1
ATOM 2058 N N . TYR A 1 268 ? 10.617 -14.07 0.452 1 94.31 268 TYR A N 1
ATOM 2059 C CA . TYR A 1 268 ? 11.758 -14.414 1.287 1 94.31 268 TYR A CA 1
ATOM 2060 C C . TYR A 1 268 ? 11.492 -15.695 2.074 1 94.31 268 TYR A C 1
ATOM 2062 O O . TYR A 1 268 ? 12.281 -16.062 2.949 1 94.31 268 TYR A O 1
ATOM 2070 N N . ALA A 1 269 ? 10.352 -16.328 1.783 1 94.56 269 ALA A N 1
ATOM 2071 C CA . ALA A 1 269 ? 9.945 -17.531 2.504 1 94.56 269 ALA A CA 1
ATOM 2072 C C . ALA A 1 269 ? 10 -17.312 4.012 1 94.56 269 ALA A C 1
ATOM 2074 O O . ALA A 1 269 ? 10.5 -18.156 4.754 1 94.56 269 ALA A O 1
ATOM 2075 N N . TRP A 1 270 ? 9.664 -16.125 4.383 1 95.75 270 TRP A N 1
ATOM 2076 C CA . TRP A 1 270 ? 9.539 -15.781 5.797 1 95.75 270 TRP A CA 1
ATOM 2077 C C . TRP A 1 270 ? 8.328 -16.469 6.418 1 95.75 270 TRP A C 1
ATOM 2079 O O . TRP A 1 270 ? 7.211 -16.344 5.91 1 95.75 270 TRP A O 1
ATOM 2089 N N . PRO A 1 271 ? 8.555 -17.203 7.438 1 95.94 271 PRO A N 1
ATOM 2090 C CA . PRO A 1 271 ? 7.453 -18.031 7.953 1 95.94 271 PRO A CA 1
ATOM 2091 C C . PRO A 1 271 ? 6.457 -17.219 8.789 1 95.94 271 PRO A C 1
ATOM 2093 O O . PRO A 1 271 ? 6.23 -17.547 9.961 1 95.94 271 PRO A O 1
ATOM 2096 N N . GLY A 1 272 ? 5.812 -16.312 8.211 1 96 272 GLY A N 1
ATOM 2097 C CA . GLY A 1 272 ? 4.805 -15.484 8.852 1 96 272 GLY A CA 1
ATOM 2098 C C . GLY A 1 272 ? 3.389 -15.844 8.445 1 96 272 GLY A C 1
ATOM 2099 O O . GLY A 1 272 ? 3.174 -16.828 7.73 1 96 272 GLY A O 1
ATOM 2100 N N . MET A 1 273 ? 2.48 -15.086 8.945 1 94.06 273 MET A N 1
ATOM 2101 C CA . MET A 1 273 ? 1.067 -15.312 8.641 1 94.06 273 MET A CA 1
ATOM 2102 C C . MET A 1 273 ? 0.757 -14.953 7.191 1 94.06 273 MET A C 1
ATOM 2104 O O . MET A 1 273 ? -0.12 -15.562 6.574 1 94.06 273 MET A O 1
ATOM 2108 N N . GLY A 1 274 ? 1.457 -14.039 6.715 1 90.62 274 GLY A N 1
ATOM 2109 C CA . GLY A 1 274 ? 1.248 -13.633 5.332 1 90.62 274 GLY A CA 1
ATOM 2110 C C . GLY A 1 274 ? 1.584 -14.719 4.332 1 90.62 274 GLY A C 1
ATOM 2111 O O . GLY A 1 274 ? 0.812 -14.984 3.408 1 90.62 274 GLY A O 1
ATOM 2112 N N . LYS A 1 275 ? 2.66 -15.289 4.465 1 92.19 275 LYS A N 1
ATOM 2113 C CA . LYS A 1 275 ? 3.012 -16.406 3.6 1 92.19 275 LYS A CA 1
ATOM 2114 C C . LYS A 1 275 ? 2.031 -17.562 3.773 1 92.19 275 LYS A C 1
ATOM 2116 O O . LYS A 1 275 ? 1.662 -18.234 2.799 1 92.19 275 LYS A O 1
ATOM 2121 N N . LEU A 1 276 ? 1.676 -17.812 5 1 92.31 276 LEU A N 1
ATOM 2122 C CA . LEU A 1 276 ? 0.767 -18.906 5.312 1 92.31 276 LEU A CA 1
ATOM 2123 C C . LEU A 1 276 ? -0.557 -18.75 4.574 1 92.31 276 LEU A C 1
ATOM 2125 O O . LEU A 1 276 ? -1.109 -19.719 4.059 1 92.31 276 LEU A O 1
ATOM 2129 N N . ILE A 1 277 ? -1.043 -17.547 4.559 1 88 277 ILE A N 1
ATOM 2130 C CA . ILE A 1 277 ? -2.34 -17.328 3.926 1 88 277 ILE A CA 1
ATOM 2131 C C . ILE A 1 277 ? -2.225 -17.562 2.422 1 88 277 ILE A C 1
ATOM 2133 O O . ILE A 1 277 ? -3.145 -18.109 1.802 1 88 277 ILE A O 1
ATOM 2137 N N . ILE A 1 278 ? -1.15 -17.125 1.835 1 82.44 278 ILE A N 1
ATOM 2138 C CA . ILE A 1 278 ? -0.948 -17.344 0.406 1 82.44 278 ILE A CA 1
ATOM 2139 C C . ILE A 1 278 ? -0.871 -18.844 0.117 1 82.44 278 ILE A C 1
ATOM 2141 O O . ILE A 1 278 ? -1.502 -19.344 -0.823 1 82.44 278 ILE A O 1
ATOM 2145 N N . ASP A 1 279 ? -0.141 -19.562 0.938 1 84.19 279 ASP A N 1
ATOM 2146 C CA . ASP A 1 279 ? -0.041 -21 0.793 1 84.19 279 ASP A CA 1
ATOM 2147 C C . ASP A 1 279 ? -1.403 -21.672 0.97 1 84.19 279 ASP A C 1
ATOM 2149 O O . ASP A 1 279 ? -1.726 -22.641 0.271 1 84.19 279 ASP A O 1
ATOM 2153 N N . SER A 1 280 ? -2.127 -21.188 1.845 1 84.81 280 SER A N 1
ATOM 2154 C CA . SER A 1 280 ? -3.418 -21.766 2.182 1 84.81 280 SER A CA 1
ATOM 2155 C C . SER A 1 280 ? -4.449 -21.5 1.094 1 84.81 280 SER A C 1
ATOM 2157 O O . SER A 1 280 ? -5.328 -22.328 0.842 1 84.81 280 SER A O 1
ATOM 2159 N N . ILE A 1 281 ? -4.402 -20.375 0.552 1 74.62 281 ILE A N 1
ATOM 2160 C CA . ILE A 1 281 ? -5.316 -20.016 -0.528 1 74.62 281 ILE A CA 1
ATOM 2161 C C . ILE A 1 281 ? -5.062 -20.922 -1.735 1 74.62 281 ILE A C 1
ATOM 2163 O O . ILE A 1 281 ? -6.008 -21.359 -2.398 1 74.62 281 ILE A O 1
ATOM 2167 N N . ALA A 1 282 ? -3.799 -21.188 -2.002 1 71.56 282 ALA A N 1
ATOM 2168 C CA . ALA A 1 282 ? -3.416 -22.016 -3.139 1 71.56 282 ALA A CA 1
ATOM 2169 C C . ALA A 1 282 ? -4.031 -23.406 -3.031 1 71.56 282 ALA A C 1
ATOM 2171 O O . ALA A 1 282 ? -4.328 -24.047 -4.047 1 71.56 282 ALA A O 1
ATOM 2172 N N . VAL A 1 283 ? -4.289 -23.875 -1.765 1 73.69 283 VAL A N 1
ATOM 2173 C CA . VAL A 1 283 ? -4.812 -25.219 -1.567 1 73.69 283 VAL A CA 1
ATOM 2174 C C . VAL A 1 283 ? -6.199 -25.141 -0.931 1 73.69 283 VAL A C 1
ATOM 2176 O O . VAL A 1 283 ? -6.727 -26.156 -0.459 1 73.69 283 VAL A O 1
ATOM 2179 N N . LEU A 1 284 ? -6.68 -23.938 -0.838 1 73.88 284 LEU A N 1
ATOM 2180 C CA . LEU A 1 284 ? -8.023 -23.672 -0.339 1 73.88 284 LEU A CA 1
ATOM 2181 C C . LEU A 1 284 ? -8.211 -24.25 1.061 1 73.88 284 LEU A C 1
ATOM 2183 O O . LEU A 1 284 ? -9.188 -24.953 1.32 1 73.88 284 LEU A O 1
ATOM 2187 N N . ASP A 1 285 ? -7.184 -24.156 1.86 1 80.38 285 ASP A N 1
ATOM 2188 C CA . ASP A 1 285 ? -7.273 -24.484 3.277 1 80.38 285 ASP A CA 1
ATOM 2189 C C . ASP A 1 285 ? -8.188 -23.516 4.02 1 80.38 285 ASP A C 1
ATOM 2191 O O . ASP A 1 285 ? -7.711 -22.609 4.707 1 80.38 285 ASP A O 1
ATOM 2195 N N . ARG A 1 286 ? -9.414 -23.719 4.008 1 78.62 286 ARG A N 1
ATOM 2196 C CA . ARG A 1 286 ? -10.453 -22.766 4.414 1 78.62 286 ARG A CA 1
ATOM 2197 C C . ARG A 1 286 ? -10.312 -22.406 5.883 1 78.62 286 ARG A C 1
ATOM 2199 O O . ARG A 1 286 ? -10.375 -21.219 6.238 1 78.62 286 ARG A O 1
ATOM 2206 N N . PRO A 1 287 ? -10.094 -23.391 6.758 1 81.94 287 PRO A N 1
ATOM 2207 C CA . PRO A 1 287 ? -9.969 -23.016 8.172 1 81.94 287 PRO A CA 1
ATOM 2208 C C . PRO A 1 287 ? -8.836 -22.031 8.422 1 81.94 287 PRO A C 1
ATOM 2210 O O . PRO A 1 287 ? -8.977 -21.109 9.219 1 81.94 287 PRO A O 1
ATOM 2213 N N . VAL A 1 288 ? -7.762 -22.203 7.727 1 86.88 288 VAL A N 1
ATOM 2214 C CA . VAL A 1 288 ? -6.613 -21.328 7.918 1 86.88 288 VAL A CA 1
ATOM 2215 C C . VAL A 1 288 ? -6.926 -19.938 7.34 1 86.88 288 VAL A C 1
ATOM 2217 O O . VAL A 1 288 ? -6.566 -18.922 7.934 1 86.88 288 VAL A O 1
ATOM 2220 N N . ILE A 1 289 ? -7.594 -19.938 6.223 1 82.12 289 ILE A N 1
ATOM 2221 C CA . ILE A 1 289 ? -7.977 -18.688 5.594 1 82.12 289 ILE A CA 1
ATOM 2222 C C . ILE A 1 289 ? -8.898 -17.891 6.527 1 82.12 289 ILE A C 1
ATOM 2224 O O . ILE A 1 289 ? -8.688 -16.703 6.758 1 82.12 289 ILE A O 1
ATOM 2228 N N . LEU A 1 290 ? -9.773 -18.562 7.086 1 80 290 LEU A N 1
ATOM 2229 C CA . LEU A 1 290 ? -10.727 -17.922 7.992 1 80 290 LEU A CA 1
ATOM 2230 C C . LEU A 1 290 ? -10.023 -17.406 9.242 1 80 290 LEU A C 1
ATOM 2232 O O . LEU A 1 290 ? -10.273 -16.281 9.672 1 80 290 LEU A O 1
ATOM 2236 N N . ALA A 1 291 ? -9.258 -18.25 9.797 1 85.88 291 ALA A N 1
ATOM 2237 C CA . ALA A 1 291 ? -8.539 -17.859 11.008 1 85.88 291 ALA A CA 1
ATOM 2238 C C . ALA A 1 291 ? -7.652 -16.641 10.75 1 85.88 291 ALA A C 1
ATOM 2240 O O . ALA A 1 291 ? -7.566 -15.742 11.586 1 85.88 291 ALA A O 1
ATOM 2241 N N . TYR A 1 292 ? -6.988 -16.641 9.633 1 88.75 292 TYR A N 1
ATOM 2242 C CA . TYR A 1 292 ? -6.121 -15.523 9.258 1 88.75 292 TYR A CA 1
ATOM 2243 C C . TYR A 1 292 ? -6.91 -14.227 9.156 1 88.75 292 TYR A C 1
ATOM 2245 O O . TYR A 1 292 ? -6.508 -13.203 9.711 1 88.75 292 TYR A O 1
ATOM 2253 N N . LEU A 1 293 ? -7.988 -14.266 8.492 1 82.25 293 LEU A N 1
ATOM 2254 C CA . LEU A 1 293 ? -8.781 -13.062 8.258 1 82.25 293 LEU A CA 1
ATOM 2255 C C . LEU A 1 293 ? -9.344 -12.516 9.562 1 82.25 293 LEU A C 1
ATOM 2257 O O . LEU A 1 293 ? -9.336 -11.297 9.781 1 82.25 293 LEU A O 1
ATOM 2261 N N . MET A 1 294 ? -9.742 -13.391 10.414 1 80.5 294 MET A N 1
ATOM 2262 C CA . MET A 1 294 ? -10.305 -12.961 11.695 1 80.5 294 MET A CA 1
ATOM 2263 C C . MET A 1 294 ? -9.227 -12.352 12.586 1 80.5 294 MET A C 1
ATOM 2265 O O . MET A 1 294 ? -9.438 -11.289 13.18 1 80.5 294 MET A O 1
ATOM 2269 N N . ILE A 1 295 ? -8.133 -12.984 12.625 1 85 295 ILE A N 1
ATOM 2270 C CA . ILE A 1 295 ? -7.07 -12.516 13.508 1 85 295 ILE A CA 1
ATOM 2271 C C . ILE A 1 295 ? -6.488 -11.211 12.969 1 85 295 ILE A C 1
ATOM 2273 O O . ILE A 1 295 ? -6.113 -10.328 13.742 1 85 295 ILE A O 1
ATOM 2277 N N . THR A 1 296 ? -6.398 -11.125 11.688 1 83.5 296 THR A N 1
ATOM 2278 C CA . THR A 1 296 ? -5.867 -9.898 11.102 1 83.5 296 THR A CA 1
ATOM 2279 C C . THR A 1 296 ? -6.75 -8.703 11.445 1 83.5 296 THR A C 1
ATOM 2281 O O . THR A 1 296 ? -6.246 -7.613 11.727 1 83.5 296 THR A O 1
ATOM 2284 N N . VAL A 1 297 ? -8 -8.898 11.422 1 78.75 297 VAL A N 1
ATOM 2285 C CA . VAL A 1 297 ? -8.922 -7.824 11.781 1 78.75 297 VAL A CA 1
ATOM 2286 C C . VAL A 1 297 ? -8.719 -7.441 13.242 1 78.75 297 VAL A C 1
ATOM 2288 O O . VAL A 1 297 ? -8.719 -6.254 13.586 1 78.75 297 VAL A O 1
ATOM 2291 N N . VAL A 1 298 ? -8.602 -8.414 14.07 1 80 298 VAL A N 1
ATOM 2292 C CA . VAL A 1 298 ? -8.375 -8.156 15.484 1 80 298 VAL A CA 1
ATOM 2293 C C . VAL A 1 298 ? -7.059 -7.398 15.672 1 80 298 VAL A C 1
ATOM 2295 O O . VAL A 1 298 ? -6.996 -6.434 16.438 1 80 298 VAL A O 1
ATOM 2298 N N . MET A 1 299 ? -6.113 -7.836 15.008 1 82.56 299 MET A N 1
ATOM 2299 C CA . MET A 1 299 ? -4.805 -7.199 15.109 1 82.56 299 MET A CA 1
ATOM 2300 C C . MET A 1 299 ? -4.867 -5.742 14.664 1 82.56 299 MET A C 1
ATOM 2302 O O . MET A 1 299 ? -4.336 -4.859 15.336 1 82.56 299 MET A O 1
ATOM 2306 N N . PHE A 1 300 ? -5.516 -5.469 13.578 1 78.62 300 PHE A N 1
ATOM 2307 C CA . PHE A 1 300 ? -5.633 -4.109 13.078 1 78.62 300 PHE A CA 1
ATOM 2308 C C . PHE A 1 300 ? -6.445 -3.242 14.031 1 78.62 300 PHE A C 1
ATOM 2310 O O . PHE A 1 300 ? -6.152 -2.057 14.203 1 78.62 300 PHE A O 1
ATOM 2317 N N . SER A 1 301 ? -7.43 -3.832 14.57 1 76.12 301 SER A N 1
ATOM 2318 C CA . SER A 1 301 ? -8.234 -3.113 15.547 1 76.12 301 SER A CA 1
ATOM 2319 C C . SER A 1 301 ? -7.406 -2.717 16.766 1 76.12 301 SER A C 1
ATOM 2321 O O . SER A 1 301 ? -7.551 -1.609 17.281 1 76.12 301 SER A O 1
ATOM 2323 N N . VAL A 1 302 ? -6.602 -3.615 17.156 1 79.75 302 VAL A N 1
ATOM 2324 C CA . VAL A 1 302 ? -5.75 -3.354 18.312 1 79.75 302 VAL A CA 1
ATOM 2325 C C . VAL A 1 302 ? -4.73 -2.273 17.969 1 79.75 302 VAL A C 1
ATOM 2327 O O . VAL A 1 302 ? -4.48 -1.367 18.766 1 79.75 302 VAL A O 1
ATOM 2330 N N . ILE A 1 303 ? -4.164 -2.338 16.844 1 76.88 303 ILE A N 1
ATOM 2331 C CA . ILE A 1 303 ? -3.17 -1.362 16.406 1 76.88 303 ILE A CA 1
ATOM 2332 C C . ILE A 1 303 ? -3.812 0.019 16.297 1 76.88 303 ILE A C 1
ATOM 2334 O O . ILE A 1 303 ? -3.238 1.013 16.75 1 76.88 303 ILE A O 1
ATOM 2338 N N . ASN A 1 304 ? -4.992 0.072 15.734 1 72.44 304 ASN A N 1
ATOM 2339 C CA . ASN A 1 304 ? -5.695 1.347 15.625 1 72.44 304 ASN A CA 1
ATOM 2340 C C . ASN A 1 304 ? -6.02 1.926 17 1 72.44 304 ASN A C 1
ATOM 2342 O O . ASN A 1 304 ? -5.961 3.141 17.203 1 72.44 304 ASN A O 1
ATOM 2346 N N . LEU A 1 305 ? -6.379 1.071 17.844 1 74.44 305 LEU A N 1
ATOM 2347 C CA . LEU A 1 305 ? -6.641 1.511 19.203 1 74.44 305 LEU A CA 1
ATOM 2348 C C . LEU A 1 305 ? -5.379 2.084 19.844 1 74.44 305 LEU A C 1
ATOM 2350 O O . LEU A 1 305 ? -5.438 3.104 20.531 1 74.44 305 LEU A O 1
ATOM 2354 N N . LEU A 1 306 ? -4.309 1.421 19.594 1 75.06 306 LEU A N 1
ATOM 2355 C CA . LEU A 1 306 ? -3.039 1.889 20.141 1 75.06 306 LEU A CA 1
ATOM 2356 C C . LEU A 1 306 ? -2.652 3.232 19.531 1 75.06 306 LEU A C 1
ATOM 2358 O O . LEU A 1 306 ? -2.15 4.113 20.234 1 75.06 306 LEU A O 1
ATOM 2362 N N . VAL A 1 307 ? -2.879 3.373 18.297 1 70.25 307 VAL A N 1
ATOM 2363 C CA . VAL A 1 307 ? -2.572 4.621 17.609 1 70.25 307 VAL A CA 1
ATOM 2364 C C . VAL A 1 307 ? -3.455 5.742 18.141 1 70.25 307 VAL A C 1
ATOM 2366 O O . VAL A 1 307 ? -2.984 6.863 18.359 1 70.25 307 VAL A O 1
ATOM 2369 N N . ASP A 1 308 ? -4.684 5.477 18.344 1 68.12 308 ASP A N 1
ATOM 2370 C CA . ASP A 1 308 ? -5.594 6.465 18.922 1 68.12 308 ASP A CA 1
ATOM 2371 C C . ASP A 1 308 ? -5.145 6.879 20.312 1 68.12 308 ASP A C 1
ATOM 2373 O O . ASP A 1 308 ? -5.215 8.062 20.672 1 68.12 308 ASP A O 1
ATOM 2377 N N . LEU A 1 309 ? -4.707 5.875 21.031 1 70.94 309 LEU A N 1
ATOM 2378 C CA . LEU A 1 309 ? -4.242 6.164 22.375 1 70.94 309 LEU A CA 1
ATOM 2379 C C . LEU A 1 309 ? -2.971 7.004 22.344 1 70.94 309 LEU A C 1
ATOM 2381 O O . LEU A 1 309 ? -2.789 7.895 23.188 1 70.94 309 LEU A O 1
ATOM 2385 N N . LEU A 1 310 ? -2.102 6.684 21.469 1 70.06 310 LEU A N 1
ATOM 2386 C CA . LEU A 1 310 ? -0.865 7.441 21.312 1 70.06 310 LEU A CA 1
ATOM 2387 C C . LEU A 1 310 ? -1.157 8.875 20.891 1 70.06 310 LEU A C 1
ATOM 2389 O O . LEU A 1 310 ? -0.477 9.805 21.328 1 70.06 310 LEU A O 1
ATOM 2393 N N . TYR A 1 311 ? -2.092 8.992 20.062 1 62.84 311 TYR A N 1
ATOM 2394 C CA . TYR A 1 311 ? -2.488 10.32 19.625 1 62.84 311 TYR A CA 1
ATOM 2395 C C . TYR A 1 311 ? -2.973 11.164 20.797 1 62.84 311 TYR A C 1
ATOM 2397 O O . TYR A 1 311 ? -2.623 12.344 20.906 1 62.84 311 TYR A O 1
ATOM 2405 N N . VAL A 1 312 ? -3.762 10.562 21.672 1 64.44 312 VAL A N 1
ATOM 2406 C CA . VAL A 1 312 ? -4.297 11.273 22.828 1 64.44 312 VAL A CA 1
ATOM 2407 C C . VAL A 1 312 ? -3.164 11.633 23.781 1 64.44 312 VAL A C 1
ATOM 2409 O O . VAL A 1 312 ? -3.191 12.688 24.422 1 64.44 312 VAL A O 1
ATOM 2412 N N . MET A 1 313 ? -2.258 10.82 23.797 1 67.31 313 MET A N 1
ATOM 2413 C CA . MET A 1 313 ? -1.131 11.047 24.703 1 67.31 313 MET A CA 1
ATOM 2414 C C . MET A 1 313 ? -0.255 12.188 24.188 1 67.31 313 MET A C 1
ATOM 2416 O O . MET A 1 313 ? 0.302 12.953 24.984 1 67.31 313 MET A O 1
ATOM 2420 N N . VAL A 1 314 ? -0.074 12.297 22.969 1 65.19 314 VAL A N 1
ATOM 2421 C CA . VAL A 1 314 ? 0.809 13.289 22.375 1 65.19 314 VAL A CA 1
ATOM 2422 C C . VAL A 1 314 ? 0.094 14.641 22.297 1 65.19 314 VAL A C 1
ATOM 2424 O O . VAL A 1 314 ? 0.71 15.688 22.5 1 65.19 314 VAL A O 1
ATOM 2427 N N . ASP A 1 315 ? -1.07 14.672 21.891 1 59.22 315 ASP A N 1
ATOM 2428 C CA . ASP A 1 315 ? -1.837 15.914 21.922 1 59.22 315 ASP A CA 1
ATOM 2429 C C . ASP A 1 315 ? -3.014 15.812 22.891 1 59.22 315 ASP A C 1
ATOM 2431 O O . ASP A 1 315 ? -4.117 15.422 22.5 1 59.22 315 ASP A O 1
ATOM 2435 N N . PRO A 1 316 ? -2.654 16.062 24.203 1 54.06 316 PRO A N 1
ATOM 2436 C CA . PRO A 1 316 ? -3.658 15.906 25.25 1 54.06 316 PRO A CA 1
ATOM 2437 C C . PRO A 1 316 ? -4.887 16.781 25.031 1 54.06 316 PRO A C 1
ATOM 2439 O O . PRO A 1 316 ? -5.934 16.562 25.641 1 54.06 316 PRO A O 1
ATOM 2442 N N . ARG A 1 317 ? -4.73 17.797 24.219 1 52.19 317 ARG A N 1
ATOM 2443 C CA . ARG A 1 317 ? -5.887 18.672 24.016 1 52.19 317 ARG A CA 1
ATOM 2444 C C . ARG A 1 317 ? -7.031 17.906 23.359 1 52.19 317 ARG A C 1
ATOM 2446 O O . ARG A 1 317 ? -8.18 18.344 23.406 1 52.19 317 ARG A O 1
ATOM 2453 N N . VAL A 1 318 ? -6.648 16.828 22.859 1 51.59 318 VAL A N 1
ATOM 2454 C CA . VAL A 1 318 ? -7.66 15.992 22.219 1 51.59 318 VAL A CA 1
ATOM 2455 C C . VAL A 1 318 ? -8.414 15.188 23.266 1 51.59 318 VAL A C 1
ATOM 2457 O O . VAL A 1 318 ? -9.469 14.609 22.969 1 51.59 318 VAL A O 1
ATOM 2460 N N . ARG A 1 319 ? -7.867 14.914 24.484 1 47.62 319 ARG A N 1
ATOM 2461 C CA . ARG A 1 319 ? -8.398 14.141 25.609 1 47.62 319 ARG A CA 1
ATOM 2462 C C . ARG A 1 319 ? -9.844 14.523 25.891 1 47.62 319 ARG A C 1
ATOM 2464 O O . ARG A 1 319 ? -10.656 13.664 26.25 1 47.62 319 ARG A O 1
ATOM 2471 N N . LEU A 1 320 ? -10.039 15.969 26.328 1 41 320 LEU A N 1
ATOM 2472 C CA . LEU A 1 320 ? -10.93 16.453 27.375 1 41 320 LEU A CA 1
ATOM 2473 C C . LEU A 1 320 ? -12.391 16.281 26.969 1 41 320 LEU A C 1
ATOM 2475 O O . LEU A 1 320 ? -13.281 16.328 27.828 1 41 320 LEU A O 1
ATOM 2479 N N . GLU A 1 321 ? -12.773 16.406 25.703 1 40.47 321 GLU A N 1
ATOM 2480 C CA . GLU A 1 321 ? -14.203 16.719 25.766 1 40.47 321 GLU A CA 1
ATOM 2481 C C . GLU A 1 321 ? -15.031 15.453 25.984 1 40.47 321 GLU A C 1
ATOM 2483 O O . GLU A 1 321 ? -16.266 15.508 26 1 40.47 321 GLU A O 1
ATOM 2488 N N . GLY A 1 322 ? -14.477 14.297 26 1 38.97 322 GLY A N 1
ATOM 2489 C CA . GLY A 1 322 ? -15.43 13.32 26.5 1 38.97 322 GLY A CA 1
ATOM 2490 C C . GLY A 1 322 ? -15.828 13.555 27.938 1 38.97 322 GLY A C 1
ATOM 2491 O O . GLY A 1 322 ? -16.672 12.852 28.484 1 38.97 322 GLY A O 1
ATOM 2492 N N . ASP A 1 323 ? -15.047 14.133 28.734 1 35.09 323 ASP A N 1
ATOM 2493 C CA . ASP A 1 323 ? -15.469 14.258 30.125 1 35.09 323 ASP A CA 1
ATOM 2494 C C . ASP A 1 323 ? -16.578 15.289 30.266 1 35.09 323 ASP A C 1
ATOM 2496 O O . ASP A 1 323 ? -17.141 15.469 31.359 1 35.09 323 ASP A O 1
ATOM 2500 N N . LYS A 1 324 ? -16.688 16.438 29.516 1 36.81 324 LYS A N 1
ATOM 2501 C CA . LYS A 1 324 ? -17.688 17.406 29.984 1 36.81 324 LYS A CA 1
ATOM 2502 C C . LYS A 1 324 ? -19.094 17 29.578 1 36.81 324 LYS A C 1
ATOM 2504 O O . LYS A 1 324 ? -20.031 17.781 29.703 1 36.81 324 LYS A O 1
ATOM 2509 N N . GLY A 1 325 ? -19.375 15.773 28.938 1 29.11 325 GLY A N 1
ATOM 2510 C CA . GLY A 1 325 ? -20.781 15.445 29.141 1 29.11 325 GLY A CA 1
ATOM 2511 C C . GLY A 1 325 ? -21.047 14.742 30.453 1 29.11 325 GLY A C 1
ATOM 2512 O O . GLY A 1 325 ? -20.141 14.148 31.047 1 29.11 325 GLY A O 1
ATOM 2513 N N . MET B 1 1 ? 11.219 29.5 -10.992 1 67.38 1 MET B N 1
ATOM 2514 C CA . MET B 1 1 ? 10.391 28.453 -11.586 1 67.38 1 MET B CA 1
ATOM 2515 C C . MET B 1 1 ? 11.195 27.609 -12.562 1 67.38 1 MET B C 1
ATOM 2517 O O . MET B 1 1 ? 11.18 26.375 -12.484 1 67.38 1 MET B O 1
ATOM 2521 N N . ILE B 1 2 ? 11.984 28.328 -13.43 1 68.19 2 ILE B N 1
ATOM 2522 C CA . ILE B 1 2 ? 12.766 27.578 -14.422 1 68.19 2 ILE B CA 1
ATOM 2523 C C . ILE B 1 2 ? 13.852 26.766 -13.719 1 68.19 2 ILE B C 1
ATOM 2525 O O . ILE B 1 2 ? 14.07 25.609 -14.055 1 68.19 2 ILE B O 1
ATOM 2529 N N . ALA B 1 3 ? 14.484 27.422 -12.773 1 69.75 3 ALA B N 1
ATOM 2530 C CA . ALA B 1 3 ? 15.523 26.703 -12.031 1 69.75 3 ALA B CA 1
ATOM 2531 C C . ALA B 1 3 ? 14.938 25.516 -11.281 1 69.75 3 ALA B C 1
ATOM 2533 O O . ALA B 1 3 ? 15.57 24.453 -11.203 1 69.75 3 ALA B O 1
ATOM 2534 N N . TYR B 1 4 ? 13.781 25.719 -10.812 1 69.88 4 TYR B N 1
ATOM 2535 C CA . TYR B 1 4 ? 13.07 24.656 -10.102 1 69.88 4 TYR B CA 1
ATOM 2536 C C . TYR B 1 4 ? 12.719 23.516 -11.047 1 69.88 4 TYR B C 1
ATOM 2538 O O . TYR B 1 4 ? 12.953 22.344 -10.734 1 69.88 4 TYR B O 1
ATOM 2546 N N . LEU B 1 5 ? 12.305 23.906 -12.203 1 72 5 LEU B N 1
ATOM 2547 C CA . LEU B 1 5 ? 11.922 22.906 -13.188 1 72 5 LEU B CA 1
ATOM 2548 C C . LEU B 1 5 ? 13.141 22.141 -13.688 1 72 5 LEU B C 1
ATOM 2550 O O . LEU B 1 5 ? 13.07 20.922 -13.898 1 72 5 LEU B O 1
ATOM 2554 N N . LEU B 1 6 ? 14.234 22.875 -13.82 1 75.38 6 LEU B N 1
ATOM 2555 C CA . LEU B 1 6 ? 15.461 22.234 -14.281 1 75.38 6 LEU B CA 1
ATOM 2556 C C . LEU B 1 6 ? 16 21.281 -13.234 1 75.38 6 LEU B C 1
ATOM 2558 O O . LEU B 1 6 ? 16.484 20.188 -13.562 1 75.38 6 LEU B O 1
ATOM 2562 N N . SER B 1 7 ? 15.844 21.703 -12.047 1 73.81 7 SER B N 1
ATOM 2563 C CA . SER B 1 7 ? 16.281 20.844 -10.961 1 73.81 7 SER B CA 1
ATOM 2564 C C . SER B 1 7 ? 15.438 19.578 -10.883 1 73.81 7 SER B C 1
ATOM 2566 O O . SER B 1 7 ? 15.961 18.484 -10.641 1 73.81 7 SER B O 1
ATOM 2568 N N . ARG B 1 8 ? 14.219 19.828 -11.188 1 71.75 8 ARG B N 1
ATOM 2569 C CA . ARG B 1 8 ? 13.305 18.688 -11.141 1 71.75 8 ARG B CA 1
ATOM 2570 C C . ARG B 1 8 ? 13.539 17.75 -12.32 1 71.75 8 ARG B C 1
ATOM 2572 O O . ARG B 1 8 ? 13.445 16.531 -12.172 1 71.75 8 ARG B O 1
ATOM 2579 N N . ILE B 1 9 ? 13.805 18.344 -13.398 1 74.19 9 ILE B N 1
ATOM 2580 C CA . ILE B 1 9 ? 14.117 17.547 -14.578 1 74.19 9 ILE B CA 1
ATOM 2581 C C . ILE B 1 9 ? 15.406 16.75 -14.352 1 74.19 9 ILE B C 1
ATOM 2583 O O . ILE B 1 9 ? 15.492 15.578 -14.703 1 74.19 9 ILE B O 1
ATOM 2587 N N . GLY B 1 10 ? 16.391 17.391 -13.797 1 75.75 10 GLY B N 1
ATOM 2588 C CA . GLY B 1 10 ? 17.625 16.703 -13.453 1 75.75 10 GLY B CA 1
ATOM 2589 C C . GLY B 1 10 ? 17.422 15.539 -12.516 1 75.75 10 GLY B C 1
ATOM 2590 O O . GLY B 1 10 ? 18.031 14.477 -12.688 1 75.75 10 GLY B O 1
ATOM 2591 N N . GLN B 1 11 ? 16.547 15.711 -11.641 1 74.06 11 GLN B N 1
ATOM 2592 C CA . GLN B 1 11 ? 16.234 14.641 -10.695 1 74.06 11 GLN B CA 1
ATOM 2593 C C . GLN B 1 11 ? 15.555 13.469 -11.391 1 74.06 11 GLN B C 1
ATOM 2595 O O . GLN B 1 11 ? 15.836 12.305 -11.078 1 74.06 11 GLN B O 1
ATOM 2600 N N . THR B 1 12 ? 14.688 13.812 -12.211 1 74.19 12 THR B N 1
ATOM 2601 C CA . THR B 1 12 ? 14 12.766 -12.953 1 74.19 12 THR B CA 1
ATOM 2602 C C . THR B 1 12 ? 14.984 11.969 -13.805 1 74.19 12 THR B C 1
ATOM 2604 O O . THR B 1 12 ? 14.914 10.742 -13.867 1 74.19 12 THR B O 1
ATOM 2607 N N . LEU B 1 13 ? 15.852 12.672 -14.414 1 76.5 13 LEU B N 1
ATOM 2608 C CA . LEU B 1 13 ? 16.859 12.016 -15.25 1 76.5 13 LEU B CA 1
ATOM 2609 C C . LEU B 1 13 ? 17.766 11.133 -14.406 1 76.5 13 LEU B C 1
ATOM 2611 O O . LEU B 1 13 ? 18.156 10.039 -14.828 1 76.5 13 LEU B O 1
ATOM 2615 N N . LEU B 1 14 ? 18.094 11.617 -13.281 1 79.12 14 LEU B N 1
ATOM 2616 C CA . LEU B 1 14 ? 18.922 10.82 -12.375 1 79.12 14 LEU B CA 1
ATOM 2617 C C . LEU B 1 14 ? 18.188 9.57 -11.922 1 79.12 14 LEU B C 1
ATOM 2619 O O . LEU B 1 14 ? 18.766 8.492 -11.844 1 79.12 14 LEU B O 1
ATOM 2623 N N . THR B 1 15 ? 16.969 9.789 -11.617 1 78.38 15 THR B N 1
ATOM 2624 C CA . THR B 1 15 ? 16.141 8.656 -11.195 1 78.38 15 THR B CA 1
ATOM 2625 C C . THR B 1 15 ? 16.047 7.617 -12.312 1 78.38 15 THR B C 1
ATOM 2627 O O . THR B 1 15 ? 16.141 6.414 -12.055 1 78.38 15 THR B O 1
ATOM 2630 N N . LEU B 1 16 ? 15.906 8.07 -13.484 1 77.5 16 LEU B N 1
ATOM 2631 C CA . LEU B 1 16 ? 15.812 7.164 -14.625 1 77.5 16 LEU B CA 1
ATOM 2632 C C . LEU B 1 16 ? 17.125 6.43 -14.852 1 77.5 16 LEU B C 1
ATOM 2634 O O . LEU B 1 16 ? 17.125 5.246 -15.203 1 77.5 16 LEU B O 1
ATOM 2638 N N . ALA B 1 17 ? 18.156 7.141 -14.68 1 80.12 17 ALA B N 1
ATOM 2639 C CA . ALA B 1 17 ? 19.469 6.531 -14.852 1 80.12 17 ALA B CA 1
ATOM 2640 C C . ALA B 1 17 ? 19.703 5.438 -13.812 1 80.12 17 ALA B C 1
ATOM 2642 O O . ALA B 1 17 ? 20.141 4.332 -14.148 1 80.12 17 ALA B O 1
ATOM 2643 N N . VAL B 1 18 ? 19.406 5.73 -12.617 1 79.06 18 VAL B N 1
ATOM 2644 C CA . VAL B 1 18 ? 19.594 4.762 -11.547 1 79.06 18 VAL B CA 1
ATOM 2645 C C . VAL B 1 18 ? 18.688 3.553 -11.766 1 79.06 18 VAL B C 1
ATOM 2647 O O . VAL B 1 18 ? 19.109 2.41 -11.57 1 79.06 18 VAL B O 1
ATOM 2650 N N . MET B 1 19 ? 17.562 3.844 -12.18 1 77.88 19 MET B N 1
ATOM 2651 C CA . MET B 1 19 ? 16.625 2.766 -12.43 1 77.88 19 MET B CA 1
ATOM 2652 C C . MET B 1 19 ? 17.094 1.889 -13.594 1 77.88 19 MET B C 1
ATOM 2654 O O . MET B 1 19 ? 16.922 0.669 -13.562 1 77.88 19 MET B O 1
ATOM 2658 N N . SER B 1 20 ? 17.547 2.551 -14.578 1 77 20 SER B N 1
ATOM 2659 C CA . SER B 1 20 ? 18.031 1.789 -15.727 1 77 20 SER B CA 1
ATOM 2660 C C . SER B 1 20 ? 19.125 0.812 -15.32 1 77 20 SER B C 1
ATOM 2662 O O . SER B 1 20 ? 19.172 -0.32 -15.805 1 77 20 SER B O 1
ATOM 2664 N N . VAL B 1 21 ? 19.906 1.231 -14.43 1 78.81 21 VAL B N 1
ATOM 2665 C CA . VAL B 1 21 ? 20.984 0.364 -13.945 1 78.81 21 VAL B CA 1
ATOM 2666 C C . VAL B 1 21 ? 20.391 -0.781 -13.125 1 78.81 21 VAL B C 1
ATOM 2668 O O . VAL B 1 21 ? 20.766 -1.941 -13.305 1 78.81 21 VAL B O 1
ATOM 2671 N N . LEU B 1 22 ? 19.484 -0.448 -12.312 1 75.44 22 LEU B N 1
ATOM 2672 C CA . LEU B 1 22 ? 18.891 -1.447 -11.43 1 75.44 22 LEU B CA 1
ATOM 2673 C C . LEU B 1 22 ? 18.109 -2.49 -12.227 1 75.44 22 LEU B C 1
ATOM 2675 O O . LEU B 1 22 ? 18.203 -3.688 -11.945 1 75.44 22 LEU B O 1
ATOM 2679 N N . VAL B 1 23 ? 17.391 -2.031 -13.117 1 73.62 23 VAL B N 1
ATOM 2680 C CA . VAL B 1 23 ? 16.578 -2.93 -13.93 1 73.62 23 VAL B CA 1
ATOM 2681 C C . VAL B 1 23 ? 17.484 -3.814 -14.781 1 73.62 23 VAL B C 1
ATOM 2683 O O . VAL B 1 23 ? 17.219 -5.008 -14.945 1 73.62 23 VAL B O 1
ATOM 2686 N N . PHE B 1 24 ? 18.531 -3.207 -15.359 1 74.19 24 PHE B N 1
ATOM 2687 C CA . PHE B 1 24 ? 19.484 -3.971 -16.156 1 74.19 24 PHE B CA 1
ATOM 2688 C C . PHE B 1 24 ? 20.141 -5.062 -15.32 1 74.19 24 PHE B C 1
ATOM 2690 O O . PHE B 1 24 ? 20.219 -6.219 -15.742 1 74.19 24 PHE B O 1
ATOM 2697 N N . VAL B 1 25 ? 20.562 -4.664 -14.188 1 73.19 25 VAL B N 1
ATOM 2698 C CA . VAL B 1 25 ? 21.219 -5.621 -13.305 1 73.19 25 VAL B CA 1
ATOM 2699 C C . VAL B 1 25 ? 20.234 -6.715 -12.898 1 73.19 25 VAL B C 1
ATOM 2701 O O . VAL B 1 25 ? 20.578 -7.898 -12.883 1 73.19 25 VAL B O 1
ATOM 2704 N N . GLY B 1 26 ? 19.078 -6.375 -12.594 1 71.25 26 GLY B N 1
ATOM 2705 C CA . GLY B 1 26 ? 18.062 -7.344 -12.203 1 71.25 26 GLY B CA 1
ATOM 2706 C C . GLY B 1 26 ? 17.734 -8.344 -13.297 1 71.25 26 GLY B C 1
ATOM 2707 O O . GLY B 1 26 ? 17.703 -9.547 -13.047 1 71.25 26 GLY B O 1
ATOM 2708 N N . VAL B 1 27 ? 17.5 -7.797 -14.383 1 65 27 VAL B N 1
ATOM 2709 C CA . VAL B 1 27 ? 17.125 -8.656 -15.5 1 65 27 VAL B CA 1
ATOM 2710 C C . VAL B 1 27 ? 18.312 -9.531 -15.891 1 65 27 VAL B C 1
ATOM 2712 O O . VAL B 1 27 ? 18.141 -10.711 -16.219 1 65 27 VAL B O 1
ATOM 2715 N N . TYR B 1 28 ? 19.469 -8.914 -15.875 1 64.69 28 TYR B N 1
ATOM 2716 C CA . TYR B 1 28 ? 20.688 -9.656 -16.203 1 64.69 28 TYR B CA 1
ATOM 2717 C C . TYR B 1 28 ? 20.953 -10.742 -15.164 1 64.69 28 TYR B C 1
ATOM 2719 O O . TYR B 1 28 ? 21.438 -11.828 -15.508 1 64.69 28 TYR B O 1
ATOM 2727 N N . LEU B 1 29 ? 20.625 -10.469 -14 1 63 29 LEU B N 1
ATOM 2728 C CA . LEU B 1 29 ? 20.969 -11.398 -12.922 1 63 29 LEU B CA 1
ATOM 2729 C C . LEU B 1 29 ? 19.875 -12.445 -12.734 1 63 29 LEU B C 1
ATOM 2731 O O . LEU B 1 29 ? 20.141 -13.547 -12.258 1 63 29 LEU B O 1
ATOM 2735 N N . VAL B 1 30 ? 18.641 -12.133 -12.711 1 57.53 30 VAL B N 1
ATOM 2736 C CA . VAL B 1 30 ? 17.562 -13.039 -12.32 1 57.53 30 VAL B CA 1
ATOM 2737 C C . VAL B 1 30 ? 17.344 -14.086 -13.414 1 57.53 30 VAL B C 1
ATOM 2739 O O . VAL B 1 30 ? 16.938 -15.211 -13.125 1 57.53 30 VAL B O 1
ATOM 2742 N N . GLY B 1 31 ? 17.641 -13.984 -14.742 1 54.44 31 GLY B N 1
ATOM 2743 C CA . GLY B 1 31 ? 17.344 -15.078 -15.656 1 54.44 31 GLY B CA 1
ATOM 2744 C C . GLY B 1 31 ? 18.188 -15.047 -16.922 1 54.44 31 GLY B C 1
ATOM 2745 O O . GLY B 1 31 ? 18.688 -13.984 -17.312 1 54.44 31 GLY B O 1
ATOM 2746 N N . ASN B 1 32 ? 18.766 -16.234 -17.125 1 53.84 32 ASN B N 1
ATOM 2747 C CA . ASN B 1 32 ? 19.391 -16.422 -18.422 1 53.84 32 ASN B CA 1
ATOM 2748 C C . ASN B 1 32 ? 18.359 -16.453 -19.547 1 53.84 32 ASN B C 1
ATOM 2750 O O . ASN B 1 32 ? 17.609 -17.406 -19.672 1 53.84 32 ASN B O 1
ATOM 2754 N N . PRO B 1 33 ? 18.047 -15.336 -20.141 1 52.91 33 PRO B N 1
ATOM 2755 C CA . PRO B 1 33 ? 17.016 -15.312 -21.188 1 52.91 33 PRO B CA 1
ATOM 2756 C C . PRO B 1 33 ? 17.172 -16.438 -22.203 1 52.91 33 PRO B C 1
ATOM 2758 O O . PRO B 1 33 ? 16.188 -16.875 -22.812 1 52.91 33 PRO B O 1
ATOM 2761 N N . VAL B 1 34 ? 18.438 -16.797 -22.375 1 55.22 34 VAL B N 1
ATOM 2762 C CA . VAL B 1 34 ? 18.688 -17.812 -23.391 1 55.22 34 VAL B CA 1
ATOM 2763 C C . VAL B 1 34 ? 17.906 -19.078 -23.047 1 55.22 34 VAL B C 1
ATOM 2765 O O . VAL B 1 34 ? 17.328 -19.703 -23.938 1 55.22 34 VAL B O 1
ATOM 2768 N N . ASP B 1 35 ? 17.891 -19.312 -21.828 1 55.19 35 ASP B N 1
ATOM 2769 C CA . ASP B 1 35 ? 17.234 -20.562 -21.438 1 55.19 35 ASP B CA 1
ATOM 2770 C C . ASP B 1 35 ? 15.711 -20.438 -21.531 1 55.19 35 ASP B C 1
ATOM 2772 O O . ASP B 1 35 ? 15.008 -21.438 -21.75 1 55.19 35 ASP B O 1
ATOM 2776 N N . MET B 1 36 ? 15.336 -19.312 -21.516 1 51.06 36 MET B N 1
ATOM 2777 C CA . MET B 1 36 ? 13.891 -19.109 -21.531 1 51.06 36 MET B CA 1
ATOM 2778 C C . MET B 1 36 ? 13.367 -19 -22.953 1 51.06 36 MET B C 1
ATOM 2780 O O . MET B 1 36 ? 12.25 -19.422 -23.25 1 51.06 36 MET B O 1
ATOM 2784 N N . LEU B 1 37 ? 14.188 -18.297 -23.719 1 51.72 37 LEU B N 1
ATOM 2785 C CA . LEU B 1 37 ? 13.82 -18.109 -25.125 1 51.72 37 LEU B CA 1
ATOM 2786 C C . LEU B 1 37 ? 13.984 -19.406 -25.891 1 51.72 37 LEU B C 1
ATOM 2788 O O . LEU B 1 37 ? 13.273 -19.641 -26.875 1 51.72 37 LEU B O 1
ATOM 2792 N N . LEU B 1 38 ? 14.992 -20.125 -25.484 1 54.22 38 LEU B N 1
ATOM 2793 C CA . LEU B 1 38 ? 15.25 -21.359 -26.234 1 54.22 38 LEU B CA 1
ATOM 2794 C C . LEU B 1 38 ? 14.656 -22.562 -25.516 1 54.22 38 LEU B C 1
ATOM 2796 O O . LEU B 1 38 ? 14.773 -22.688 -24.281 1 54.22 38 LEU B O 1
ATOM 2800 N N . GLY B 1 39 ? 13.57 -22.984 -26 1 50.31 39 GLY B N 1
ATOM 2801 C CA . GLY B 1 39 ? 13.016 -24.234 -25.5 1 50.31 39 GLY B CA 1
ATOM 2802 C C . GLY B 1 39 ? 14.078 -25.266 -25.188 1 50.31 39 GLY B C 1
ATOM 2803 O O . GLY B 1 39 ? 15.258 -25.062 -25.484 1 50.31 39 GLY B O 1
ATOM 2804 N N . ALA B 1 40 ? 13.742 -26.219 -24.375 1 53.94 40 ALA B N 1
ATOM 2805 C CA . ALA B 1 40 ? 14.586 -27.359 -23.984 1 53.94 40 ALA B CA 1
ATOM 2806 C C . ALA B 1 40 ? 15.234 -28 -25.219 1 53.94 40 ALA B C 1
ATOM 2808 O O . ALA B 1 40 ? 16.281 -28.641 -25.094 1 53.94 40 ALA B O 1
ATOM 2809 N N . THR B 1 41 ? 14.68 -27.812 -26.281 1 55.81 41 THR B N 1
ATOM 2810 C CA . THR B 1 41 ? 15.133 -28.562 -27.453 1 55.81 41 THR B CA 1
ATOM 2811 C C . THR B 1 41 ? 16.031 -27.703 -28.344 1 55.81 41 THR B C 1
ATOM 2813 O O . THR B 1 41 ? 16.344 -28.078 -29.469 1 55.81 41 THR B O 1
ATOM 2816 N N . ALA B 1 42 ? 16.297 -26.562 -27.875 1 59.62 42 ALA B N 1
ATOM 2817 C CA . ALA B 1 42 ? 17.062 -25.672 -28.75 1 59.62 42 ALA B CA 1
ATOM 2818 C C . ALA B 1 42 ? 18.469 -26.203 -28.969 1 59.62 42 ALA B C 1
ATOM 2820 O O . ALA B 1 42 ? 19.094 -26.719 -28.031 1 59.62 42 ALA B O 1
ATOM 2821 N N . THR B 1 43 ? 18.812 -26.375 -30.203 1 67.56 43 THR B N 1
ATOM 2822 C CA . THR B 1 43 ? 20.156 -26.812 -30.578 1 67.56 43 THR B CA 1
ATOM 2823 C C . THR B 1 43 ? 21.219 -25.828 -30.109 1 67.56 43 THR B C 1
ATOM 2825 O O . THR B 1 43 ? 20.906 -24.641 -29.891 1 67.56 43 THR B O 1
ATOM 2828 N N . PRO B 1 44 ? 22.297 -26.281 -29.766 1 72.06 44 PRO B N 1
ATOM 2829 C CA . PRO B 1 44 ? 23.406 -25.406 -29.359 1 72.06 44 PRO B CA 1
ATOM 2830 C C . PRO B 1 44 ? 23.609 -24.234 -30.312 1 72.06 44 PRO B C 1
ATOM 2832 O O . PRO B 1 44 ? 23.922 -23.125 -29.875 1 72.06 44 PRO B O 1
ATOM 2835 N N . ALA B 1 45 ? 23.438 -24.438 -31.578 1 71.81 45 ALA B N 1
ATOM 2836 C CA . ALA B 1 45 ? 23.594 -23.359 -32.562 1 71.81 45 ALA B CA 1
ATOM 2837 C C . ALA B 1 45 ? 22.531 -22.281 -32.375 1 71.81 45 ALA B C 1
ATOM 2839 O O . ALA B 1 45 ? 22.828 -21.094 -32.469 1 71.81 45 ALA B O 1
ATOM 2840 N N . GLU B 1 46 ? 21.359 -22.672 -32.062 1 65.62 46 GLU B N 1
ATOM 2841 C CA . GLU B 1 46 ? 20.281 -21.734 -31.828 1 65.62 46 GLU B CA 1
ATOM 2842 C C . GLU B 1 46 ? 20.5 -20.922 -30.547 1 65.62 46 GLU B C 1
ATOM 2844 O O . GLU B 1 46 ? 20.219 -19.719 -30.5 1 65.62 46 GLU B O 1
ATOM 2849 N N . ARG B 1 47 ? 21.047 -21.656 -29.672 1 66.44 47 ARG B N 1
ATOM 2850 C CA . ARG B 1 47 ? 21.359 -21 -28.406 1 66.44 47 ARG B CA 1
ATOM 2851 C C . ARG B 1 47 ? 22.406 -19.906 -28.609 1 66.44 47 ARG B C 1
ATOM 2853 O O . ARG B 1 47 ? 22.266 -18.797 -28.078 1 66.44 47 ARG B O 1
ATOM 2860 N N . LEU B 1 48 ? 23.359 -20.266 -29.312 1 67.31 48 LEU B N 1
ATOM 2861 C CA . LEU B 1 48 ? 24.438 -19.312 -29.578 1 67.31 48 LEU B CA 1
ATOM 2862 C C . LEU B 1 48 ? 23.922 -18.125 -30.391 1 67.31 48 LEU B C 1
ATOM 2864 O O . LEU B 1 48 ? 24.328 -16.984 -30.156 1 67.31 48 LEU B O 1
ATOM 2868 N N . ALA B 1 49 ? 23.047 -18.359 -31.266 1 64.56 49 ALA B N 1
ATOM 2869 C CA . ALA B 1 49 ? 22.469 -17.297 -32.094 1 64.56 49 ALA B CA 1
ATOM 2870 C C . ALA B 1 49 ? 21.656 -16.328 -31.219 1 64.56 49 ALA B C 1
ATOM 2872 O O . ALA B 1 49 ? 21.719 -15.109 -31.422 1 64.56 49 ALA B O 1
ATOM 2873 N N . VAL B 1 50 ? 20.984 -16.938 -30.297 1 62.47 50 VAL B N 1
ATOM 2874 C CA . VAL B 1 50 ? 20.156 -16.125 -29.406 1 62.47 50 VAL B CA 1
ATOM 2875 C C . VAL B 1 50 ? 21.047 -15.305 -28.484 1 62.47 50 VAL B C 1
ATOM 2877 O O . VAL B 1 50 ? 20.797 -14.125 -28.234 1 62.47 50 VAL B O 1
ATOM 2880 N N . ILE B 1 51 ? 22.047 -15.969 -28.109 1 65 51 ILE B N 1
ATOM 2881 C CA . ILE B 1 51 ? 23 -15.297 -27.234 1 65 51 ILE B CA 1
ATOM 2882 C C . ILE B 1 51 ? 23.609 -14.102 -27.938 1 65 51 ILE B C 1
ATOM 2884 O O . ILE B 1 51 ? 23.719 -13.008 -27.375 1 65 51 ILE B O 1
ATOM 2888 N N . GLN B 1 52 ? 23.922 -14.305 -29.141 1 64.06 52 GLN B N 1
ATOM 2889 C CA . GLN B 1 52 ? 24.562 -13.258 -29.938 1 64.06 52 GLN B CA 1
ATOM 2890 C C . GLN B 1 52 ? 23.562 -12.164 -30.312 1 64.06 52 GLN B C 1
ATOM 2892 O O . GLN B 1 52 ? 23.891 -10.977 -30.297 1 64.06 52 GLN B O 1
ATOM 2897 N N . SER B 1 53 ? 22.422 -12.602 -30.562 1 62.62 53 SER B N 1
ATOM 2898 C CA . SER B 1 53 ? 21.406 -11.633 -30.969 1 62.62 53 SER B CA 1
ATOM 2899 C C . SER B 1 53 ? 21.062 -10.695 -29.812 1 62.62 53 SER B C 1
ATOM 2901 O O . SER B 1 53 ? 20.703 -9.531 -30.031 1 62.62 53 SER B O 1
ATOM 2903 N N . PHE B 1 54 ? 21.266 -11.211 -28.609 1 60.41 54 PHE B N 1
ATOM 2904 C CA . PHE B 1 54 ? 20.891 -10.406 -27.453 1 60.41 54 PHE B CA 1
ATOM 2905 C C . PHE B 1 54 ? 22.125 -9.742 -26.844 1 60.41 54 PHE B C 1
ATOM 2907 O O . PHE B 1 54 ? 22.016 -9.023 -25.844 1 60.41 54 PHE B O 1
ATOM 2914 N N . GLY B 1 55 ? 23.234 -9.945 -27.656 1 62.22 55 GLY B N 1
ATOM 2915 C CA . GLY B 1 55 ? 24.484 -9.359 -27.219 1 62.22 55 GLY B CA 1
ATOM 2916 C C . GLY B 1 55 ? 24.953 -9.898 -25.891 1 62.22 55 GLY B C 1
ATOM 2917 O O . GLY B 1 55 ? 25.641 -9.203 -25.141 1 62.22 55 GLY B O 1
ATOM 2918 N N . LEU B 1 56 ? 24.516 -11.07 -25.531 1 63.88 56 LEU B N 1
ATOM 2919 C CA . LEU B 1 56 ? 24.828 -11.656 -24.234 1 63.88 56 LEU B CA 1
ATOM 2920 C C . LEU B 1 56 ? 26.28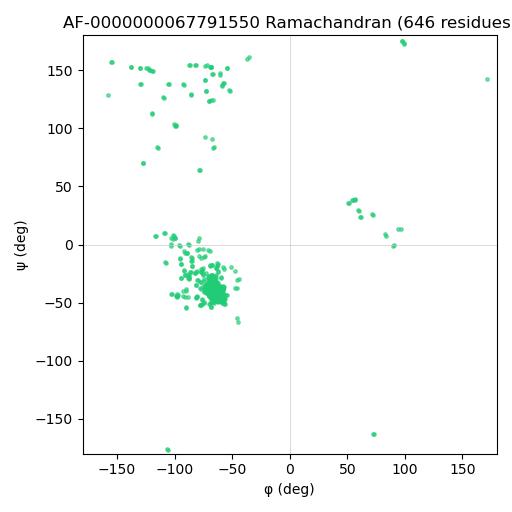1 -12.133 -24.188 1 63.88 56 LEU B C 1
ATOM 2922 O O . LEU B 1 56 ? 26.797 -12.445 -23.125 1 63.88 56 LEU B O 1
ATOM 2926 N N . ASP B 1 57 ? 26.875 -12.109 -25.359 1 67.94 57 ASP B N 1
ATOM 2927 C CA . ASP B 1 57 ? 28.281 -12.5 -25.453 1 67.94 57 ASP B CA 1
ATOM 2928 C C . ASP B 1 57 ? 29.188 -11.32 -25.156 1 67.94 57 ASP B C 1
ATOM 2930 O O . ASP B 1 57 ? 30.391 -11.5 -24.938 1 67.94 57 ASP B O 1
ATOM 2934 N N . LYS B 1 58 ? 28.578 -10.188 -25.094 1 74.38 58 LYS B N 1
ATOM 2935 C CA . LYS B 1 58 ? 29.375 -8.984 -24.859 1 74.38 58 LYS B CA 1
ATOM 2936 C C . LYS B 1 58 ? 29.562 -8.727 -23.375 1 74.38 58 LYS B C 1
ATOM 2938 O O . LYS B 1 58 ? 28.812 -9.25 -22.547 1 74.38 58 LYS B O 1
ATOM 2943 N N . PRO B 1 59 ? 30.703 -7.996 -23.109 1 77.75 59 PRO B N 1
ATOM 2944 C CA . PRO B 1 59 ? 30.859 -7.602 -21.719 1 77.75 59 PRO B CA 1
ATOM 2945 C C . PRO B 1 59 ? 29.656 -6.848 -21.172 1 77.75 59 PRO B C 1
ATOM 2947 O O . PRO B 1 59 ? 28.938 -6.195 -21.922 1 77.75 59 PRO B O 1
ATOM 2950 N N . VAL B 1 60 ? 29.422 -6.922 -19.953 1 76.5 60 VAL B N 1
ATOM 2951 C CA . VAL B 1 60 ? 28.234 -6.438 -19.266 1 76.5 60 VAL B CA 1
ATOM 2952 C C . VAL B 1 60 ? 28.062 -4.941 -19.516 1 76.5 60 VAL B C 1
ATOM 2954 O O . VAL B 1 60 ? 26.938 -4.465 -19.703 1 76.5 60 VAL B O 1
ATOM 2957 N N . TRP B 1 61 ? 29.203 -4.234 -19.531 1 80.62 61 TRP B N 1
ATOM 2958 C CA . TRP B 1 61 ? 29.109 -2.793 -19.719 1 80.62 61 TRP B CA 1
ATOM 2959 C C . TRP B 1 61 ? 28.625 -2.457 -21.125 1 80.62 61 TRP B C 1
ATOM 2961 O O . TRP B 1 61 ? 27.922 -1.462 -21.328 1 80.62 61 TRP B O 1
ATOM 2971 N N . GLU B 1 62 ? 28.984 -3.264 -22.094 1 81.19 62 GLU B N 1
ATOM 2972 C CA . GLU B 1 62 ? 28.516 -3.051 -23.453 1 81.19 62 GLU B CA 1
ATOM 2973 C C . GLU B 1 62 ? 27.047 -3.428 -23.594 1 81.19 62 GLU B C 1
ATOM 2975 O O . GLU B 1 62 ? 26.297 -2.791 -24.344 1 81.19 62 GLU B O 1
ATOM 2980 N N . GLN B 1 63 ? 26.766 -4.434 -22.891 1 77.62 63 GLN B N 1
ATOM 2981 C CA . GLN B 1 63 ? 25.359 -4.824 -22.891 1 77.62 63 GLN B CA 1
ATOM 2982 C C . GLN B 1 63 ? 24.469 -3.715 -22.312 1 77.62 63 GLN B C 1
ATOM 2984 O O . GLN B 1 63 ? 23.391 -3.441 -22.844 1 77.62 63 GLN B O 1
ATOM 2989 N N . TYR B 1 64 ? 25 -3.082 -21.297 1 81.94 64 TYR B N 1
ATOM 2990 C CA . TYR B 1 64 ? 24.25 -1.984 -20.703 1 81.94 64 TYR B CA 1
ATOM 2991 C C . TYR B 1 64 ? 24.156 -0.795 -21.641 1 81.94 64 TYR B C 1
ATOM 2993 O O . TYR B 1 64 ? 23.109 -0.156 -21.766 1 81.94 64 TYR B O 1
ATOM 3001 N N . GLY B 1 65 ? 25.281 -0.478 -22.203 1 82.38 65 GLY B N 1
ATOM 3002 C CA . GLY B 1 65 ? 25.281 0.603 -23.188 1 82.38 65 GLY B CA 1
ATOM 3003 C C . GLY B 1 65 ? 24.281 0.391 -24.312 1 82.38 65 GLY B C 1
ATOM 3004 O O . GLY B 1 65 ? 23.594 1.325 -24.703 1 82.38 65 GLY B O 1
ATOM 3005 N N . LEU B 1 66 ? 24.25 -0.818 -24.781 1 79.12 66 LEU B N 1
ATOM 3006 C CA . LEU B 1 66 ? 23.297 -1.149 -25.844 1 79.12 66 LEU B CA 1
ATOM 3007 C C . LEU B 1 66 ? 21.859 -1.032 -25.328 1 79.12 66 LEU B C 1
ATOM 3009 O O . LEU B 1 66 ? 20.984 -0.567 -26.047 1 79.12 66 LEU B O 1
ATOM 3013 N N . PHE B 1 67 ? 21.719 -1.483 -24.156 1 78.12 67 PHE B N 1
ATOM 3014 C CA . PHE B 1 67 ? 20.422 -1.392 -23.516 1 78.12 67 PHE B CA 1
ATOM 3015 C C . PHE B 1 67 ? 19.953 0.057 -23.438 1 78.12 67 PHE B C 1
ATOM 3017 O O . PHE B 1 67 ? 18.812 0.368 -23.797 1 78.12 67 PHE B O 1
ATOM 3024 N N . VAL B 1 68 ? 20.812 0.899 -22.984 1 80.94 68 VAL B N 1
ATOM 3025 C CA . VAL B 1 68 ? 20.484 2.312 -22.812 1 80.94 68 VAL B CA 1
ATOM 3026 C C . VAL B 1 68 ? 20.25 2.955 -24.172 1 80.94 68 VAL B C 1
ATOM 3028 O O . VAL B 1 68 ? 19.328 3.76 -24.328 1 80.94 68 VAL B O 1
ATOM 3031 N N . TRP B 1 69 ? 21.062 2.59 -25.078 1 81.69 69 TRP B N 1
ATOM 3032 C CA . TRP B 1 69 ? 20.938 3.139 -26.422 1 81.69 69 TRP B CA 1
ATOM 3033 C C . TRP B 1 69 ? 19.609 2.734 -27.047 1 81.69 69 TRP B C 1
ATOM 3035 O O . TRP B 1 69 ? 18.922 3.562 -27.656 1 81.69 69 TRP B O 1
ATOM 3045 N N . ASN B 1 70 ? 19.297 1.539 -26.922 1 81.06 70 ASN B N 1
ATOM 3046 C CA . ASN B 1 70 ? 18.031 1.036 -27.469 1 81.06 70 ASN B CA 1
ATOM 3047 C C . ASN B 1 70 ? 16.844 1.662 -26.766 1 81.06 70 ASN B C 1
ATOM 3049 O O . ASN B 1 70 ? 15.836 1.987 -27.406 1 81.06 70 ASN B O 1
ATOM 3053 N N . ALA B 1 71 ? 16.953 1.8 -25.516 1 77.62 71 ALA B N 1
ATOM 3054 C CA . ALA B 1 71 ? 15.867 2.402 -24.734 1 77.62 71 ALA B CA 1
ATOM 3055 C C . ALA B 1 71 ? 15.609 3.838 -25.188 1 77.62 71 ALA B C 1
ATOM 3057 O O . ALA B 1 71 ? 14.453 4.273 -25.25 1 77.62 71 ALA B O 1
ATOM 3058 N N . PHE B 1 72 ? 16.703 4.465 -25.422 1 79.44 72 PHE B N 1
ATOM 3059 C CA . PHE B 1 72 ? 16.578 5.844 -25.891 1 79.44 72 PHE B CA 1
ATOM 3060 C C . PHE B 1 72 ? 15.883 5.902 -27.25 1 79.44 72 PHE B C 1
ATOM 3062 O O . PHE B 1 72 ? 15.188 6.871 -27.562 1 79.44 72 PHE B O 1
ATOM 3069 N N . GLN B 1 73 ? 16.078 4.855 -27.953 1 80.25 73 GLN B N 1
ATOM 3070 C CA . GLN B 1 73 ? 15.453 4.785 -29.266 1 80.25 73 GLN B CA 1
ATOM 3071 C C . GLN B 1 73 ? 14.047 4.211 -29.172 1 80.25 73 GLN B C 1
ATOM 3073 O O . GLN B 1 73 ? 13.352 4.086 -30.188 1 80.25 73 GLN B O 1
ATOM 3078 N N . GLY B 1 74 ? 13.727 3.918 -28 1 78.94 74 GLY B N 1
ATOM 3079 C CA . GLY B 1 74 ? 12.398 3.355 -27.797 1 78.94 74 GLY B CA 1
ATOM 3080 C C . GLY B 1 74 ? 12.336 1.863 -28.047 1 78.94 74 GLY B C 1
ATOM 3081 O O . GLY B 1 74 ? 11.258 1.304 -28.234 1 78.94 74 GLY B O 1
ATOM 3082 N N . ASP B 1 75 ? 13.43 1.306 -28.25 1 83.75 75 ASP B N 1
ATOM 3083 C CA . ASP B 1 75 ? 13.484 -0.131 -28.5 1 83.75 75 ASP B CA 1
ATOM 3084 C C . ASP B 1 75 ? 13.852 -0.9 -27.234 1 83.75 75 ASP B C 1
ATOM 3086 O O . ASP B 1 75 ? 15.031 -1.001 -26.875 1 83.75 75 ASP B O 1
ATOM 3090 N N . MET B 1 76 ? 12.945 -1.452 -26.688 1 81.88 76 MET B N 1
ATOM 3091 C CA . MET B 1 76 ? 13.18 -2.242 -25.484 1 81.88 76 MET B CA 1
ATOM 3092 C C . MET B 1 76 ? 13.023 -3.732 -25.766 1 81.88 76 MET B C 1
ATOM 3094 O O . MET B 1 76 ? 12.93 -4.543 -24.844 1 81.88 76 MET B O 1
ATOM 3098 N N . GLY B 1 77 ? 12.93 -3.986 -27.031 1 81.94 77 GLY B N 1
ATOM 3099 C CA . GLY B 1 77 ? 12.781 -5.375 -27.438 1 81.94 77 GLY B CA 1
ATOM 3100 C C . GLY B 1 77 ? 11.344 -5.758 -27.734 1 81.94 77 GLY B C 1
ATOM 3101 O O . GLY B 1 77 ? 10.43 -4.941 -27.578 1 81.94 77 GLY B O 1
ATOM 3102 N N . LYS B 1 78 ? 11.219 -6.992 -28.266 1 85.81 78 LYS B N 1
ATOM 3103 C CA . LYS B 1 78 ? 9.898 -7.52 -28.609 1 85.81 78 LYS B CA 1
ATOM 3104 C C . LYS B 1 78 ? 9.438 -8.562 -27.594 1 85.81 78 LYS B C 1
ATOM 3106 O O . LYS B 1 78 ? 10.242 -9.367 -27.109 1 85.81 78 LYS B O 1
ATOM 3111 N N . SER B 1 79 ? 8.164 -8.43 -27.281 1 88.31 79 SER B N 1
ATOM 3112 C CA . SER B 1 79 ? 7.582 -9.422 -26.391 1 88.31 79 SER B CA 1
ATOM 3113 C C . SER B 1 79 ? 7.727 -10.828 -26.953 1 88.31 79 SER B C 1
ATOM 3115 O O . SER B 1 79 ? 7.5 -11.047 -28.141 1 88.31 79 SER B O 1
ATOM 3117 N N . PHE B 1 80 ? 8.039 -11.734 -26.094 1 77.94 80 PHE B N 1
ATOM 3118 C CA . PHE B 1 80 ? 8.188 -13.125 -26.516 1 77.94 80 PHE B CA 1
ATOM 3119 C C . PHE B 1 80 ? 6.824 -13.766 -26.75 1 77.94 80 PHE B C 1
ATOM 3121 O O . PHE B 1 80 ? 6.703 -14.688 -27.562 1 77.94 80 PHE B O 1
ATOM 3128 N N . ILE B 1 81 ? 5.906 -13.266 -26.125 1 81.5 81 ILE B N 1
ATOM 3129 C CA . ILE B 1 81 ? 4.582 -13.883 -26.125 1 81.5 81 ILE B CA 1
ATOM 3130 C C . ILE B 1 81 ? 3.699 -13.172 -27.156 1 81.5 81 ILE B C 1
ATOM 3132 O O . ILE B 1 81 ? 3.055 -13.82 -27.984 1 81.5 81 ILE B O 1
ATOM 3136 N N . PHE B 1 82 ? 3.742 -11.906 -27.172 1 87.56 82 PHE B N 1
ATOM 3137 C CA . PHE B 1 82 ? 2.826 -11.133 -28.016 1 87.56 82 PHE B CA 1
ATOM 3138 C C . PHE B 1 82 ? 3.473 -10.789 -29.344 1 87.56 82 PHE B C 1
ATOM 3140 O O . PHE B 1 82 ? 2.789 -10.375 -30.281 1 87.56 82 PHE B O 1
ATOM 3147 N N . ASN B 1 83 ? 4.719 -10.984 -29.438 1 88.06 83 ASN B N 1
ATOM 3148 C CA . ASN B 1 83 ? 5.469 -10.711 -30.656 1 88.06 83 ASN B CA 1
ATOM 3149 C C . ASN B 1 83 ? 5.27 -9.266 -31.125 1 88.06 83 ASN B C 1
ATOM 3151 O O . ASN B 1 83 ? 4.988 -9.023 -32.281 1 88.06 83 ASN B O 1
ATOM 3155 N N . GLN B 1 84 ? 5.199 -8.32 -30.25 1 92.06 84 GLN B N 1
ATOM 3156 C CA . GLN B 1 84 ? 5.113 -6.879 -30.453 1 92.06 84 GLN B CA 1
ATOM 3157 C C . GLN B 1 84 ? 6.156 -6.148 -29.609 1 92.06 84 GLN B C 1
ATOM 3159 O O . GLN B 1 84 ? 6.617 -6.672 -28.594 1 92.06 84 GLN B O 1
ATOM 3164 N N . PRO B 1 85 ? 6.512 -4.965 -30.219 1 92.06 85 PRO B N 1
ATOM 3165 C CA . PRO B 1 85 ? 7.426 -4.191 -29.375 1 92.06 85 PRO B CA 1
ATOM 3166 C C . PRO B 1 85 ? 6.895 -3.994 -27.953 1 92.06 85 PRO B C 1
ATOM 3168 O O . PRO B 1 85 ? 5.723 -3.666 -27.766 1 92.06 85 PRO B O 1
ATOM 3171 N N . ALA B 1 86 ? 7.773 -4.254 -26.984 1 92.31 86 ALA B N 1
ATOM 3172 C CA . ALA B 1 86 ? 7.391 -4.223 -25.562 1 92.31 86 ALA B CA 1
ATOM 3173 C C . ALA B 1 86 ? 6.832 -2.855 -25.188 1 92.31 86 ALA B C 1
ATOM 3175 O O . ALA B 1 86 ? 5.844 -2.766 -24.453 1 92.31 86 ALA B O 1
ATOM 3176 N N . LEU B 1 87 ? 7.434 -1.844 -25.734 1 91.88 87 LEU B N 1
ATOM 3177 C CA . LEU B 1 87 ? 7.004 -0.49 -25.406 1 91.88 87 LEU B CA 1
ATOM 3178 C C . LEU B 1 87 ? 5.602 -0.221 -25.938 1 91.88 87 LEU B C 1
ATOM 3180 O O . LEU B 1 87 ? 4.801 0.447 -25.266 1 91.88 87 LEU B O 1
ATOM 3184 N N . THR B 1 88 ? 5.363 -0.656 -27.078 1 92.31 88 THR B N 1
ATOM 3185 C CA . THR B 1 88 ? 4.039 -0.486 -27.672 1 92.31 88 THR B CA 1
ATOM 3186 C C . THR B 1 88 ? 2.982 -1.205 -26.844 1 92.31 88 THR B C 1
ATOM 3188 O O . THR B 1 88 ? 1.896 -0.669 -26.609 1 92.31 88 THR B O 1
ATOM 3191 N N . LEU B 1 89 ? 3.334 -2.316 -26.438 1 93.5 89 LEU B N 1
ATOM 3192 C CA . LEU B 1 89 ? 2.43 -3.105 -25.609 1 93.5 89 LEU B CA 1
ATOM 3193 C C . LEU B 1 89 ? 2.115 -2.377 -24.312 1 93.5 89 LEU B C 1
ATOM 3195 O O . LEU B 1 89 ? 0.96 -2.334 -23.875 1 93.5 89 LEU B O 1
ATOM 3199 N N . ILE B 1 90 ? 3.076 -1.813 -23.688 1 94.12 90 ILE B N 1
ATOM 3200 C CA . ILE B 1 90 ? 2.908 -1.09 -22.438 1 94.12 90 ILE B CA 1
ATOM 3201 C C . ILE B 1 90 ? 2.021 0.133 -22.656 1 94.12 90 ILE B C 1
ATOM 3203 O O . ILE B 1 90 ? 1.12 0.409 -21.859 1 94.12 90 ILE B O 1
ATOM 3207 N N . PHE B 1 91 ? 2.264 0.833 -23.75 1 92.75 91 PHE B N 1
ATOM 3208 C CA . PHE B 1 91 ? 1.497 2.043 -24.016 1 92.75 91 PHE B CA 1
ATOM 3209 C C . PHE B 1 91 ? 0.04 1.707 -24.312 1 92.75 91 PHE B C 1
ATOM 3211 O O . PHE B 1 91 ? -0.861 2.48 -23.984 1 92.75 91 PHE B O 1
ATOM 3218 N N . GLN B 1 92 ? -0.158 0.606 -24.859 1 92.94 92 GLN B N 1
ATOM 3219 C CA . GLN B 1 92 ? -1.516 0.157 -25.156 1 92.94 92 GLN B CA 1
ATOM 3220 C C . GLN B 1 92 ? -2.279 -0.147 -23.859 1 92.94 92 GLN B C 1
ATOM 3222 O O . GLN B 1 92 ? -3.496 0.043 -23.797 1 92.94 92 GLN B O 1
ATOM 3227 N N . ARG B 1 93 ? -1.604 -0.608 -22.828 1 94.81 93 ARG B N 1
ATOM 3228 C CA . ARG B 1 93 ? -2.236 -1.044 -21.594 1 94.81 93 ARG B CA 1
ATOM 3229 C C . ARG B 1 93 ? -2.26 0.084 -20.562 1 94.81 93 ARG B C 1
ATOM 3231 O O . ARG B 1 93 ? -3.057 0.057 -19.625 1 94.81 93 ARG B O 1
ATOM 3238 N N . MET B 1 94 ? -1.475 1.055 -20.781 1 94.19 94 MET B N 1
ATOM 3239 C CA . MET B 1 94 ? -1.251 2.137 -19.828 1 94.19 94 MET B CA 1
ATOM 3240 C C . MET B 1 94 ? -2.543 2.9 -19.547 1 94.19 94 MET B C 1
ATOM 3242 O O . MET B 1 94 ? -2.859 3.207 -18.406 1 94.19 94 MET B O 1
ATOM 3246 N N . PRO B 1 95 ? -3.299 3.209 -20.547 1 94.62 95 PRO B N 1
ATOM 3247 C CA . PRO B 1 95 ? -4.523 3.967 -20.297 1 94.62 95 PRO B CA 1
ATOM 3248 C C . PRO B 1 95 ? -5.484 3.234 -19.359 1 94.62 95 PRO B C 1
ATOM 3250 O O . PRO B 1 95 ? -6.16 3.867 -18.547 1 94.62 95 PRO B O 1
ATOM 3253 N N . ALA B 1 96 ? -5.543 1.958 -19.484 1 96.44 96 ALA B N 1
ATOM 3254 C CA . ALA B 1 96 ? -6.418 1.177 -18.625 1 96.44 96 ALA B CA 1
ATOM 3255 C C . ALA B 1 96 ? -6 1.306 -17.156 1 96.44 96 ALA B C 1
ATOM 3257 O O . ALA B 1 96 ? -6.844 1.484 -16.281 1 96.44 96 ALA B O 1
ATOM 3258 N N . THR B 1 97 ? -4.715 1.176 -16.906 1 95.25 97 THR B N 1
ATOM 3259 C CA . THR B 1 97 ? -4.207 1.303 -15.539 1 95.25 97 THR B CA 1
ATOM 3260 C C . THR B 1 97 ? -4.453 2.709 -15 1 95.25 97 THR B C 1
ATOM 3262 O O . THR B 1 97 ? -4.906 2.871 -13.867 1 95.25 97 THR B O 1
ATOM 3265 N N . LEU B 1 98 ? -4.164 3.695 -15.812 1 94.06 98 LEU B N 1
ATOM 3266 C CA . LEU B 1 98 ? -4.316 5.078 -15.375 1 94.06 98 LEU B CA 1
ATOM 3267 C C . LEU B 1 98 ? -5.785 5.406 -15.117 1 94.06 98 LEU B C 1
ATOM 3269 O O . LEU B 1 98 ? -6.105 6.109 -14.156 1 94.06 98 LEU B O 1
ATOM 3273 N N . GLU B 1 99 ? -6.574 4.941 -15.969 1 96.38 99 GLU B N 1
ATOM 3274 C CA . GLU B 1 99 ? -8.008 5.145 -15.781 1 96.38 99 GLU B CA 1
ATOM 3275 C C . GLU B 1 99 ? -8.484 4.523 -14.469 1 96.38 99 GLU B C 1
ATOM 3277 O O . GLU B 1 99 ? -9.219 5.16 -13.703 1 96.38 99 GLU B O 1
ATOM 3282 N N . LEU B 1 100 ? -8.109 3.289 -14.227 1 96.69 100 LEU B N 1
ATOM 3283 C CA . LEU B 1 100 ? -8.492 2.586 -13.008 1 96.69 100 LEU B CA 1
ATOM 3284 C C . LEU B 1 100 ? -7.98 3.324 -11.773 1 96.69 100 LEU B C 1
ATOM 3286 O O . LEU B 1 100 ? -8.727 3.539 -10.82 1 96.69 100 LEU B O 1
ATOM 3290 N N . ALA B 1 101 ? -6.719 3.703 -11.805 1 94.81 101 ALA B N 1
ATOM 3291 C CA . ALA B 1 101 ? -6.094 4.398 -10.68 1 94.81 101 ALA B CA 1
ATOM 3292 C C . ALA B 1 101 ? -6.766 5.746 -10.43 1 94.81 101 ALA B C 1
ATOM 3294 O O . ALA B 1 101 ? -7.016 6.113 -9.281 1 94.81 101 ALA B O 1
ATOM 3295 N N . MET B 1 102 ? -7.07 6.457 -11.453 1 94.19 102 MET B N 1
ATOM 3296 C CA . MET B 1 102 ? -7.672 7.777 -11.32 1 94.19 102 MET B CA 1
ATOM 3297 C C . MET B 1 102 ? -9.094 7.676 -10.773 1 94.19 102 MET B C 1
ATOM 3299 O O . MET B 1 102 ? -9.5 8.484 -9.93 1 94.19 102 MET B O 1
ATOM 3303 N N . VAL B 1 103 ? -9.812 6.797 -11.312 1 96.75 103 VAL B N 1
ATOM 3304 C CA . VAL B 1 103 ? -11.18 6.621 -10.828 1 96.75 103 VAL B CA 1
ATOM 3305 C C . VAL B 1 103 ? -11.156 6.199 -9.359 1 96.75 103 VAL B C 1
ATOM 3307 O O . VAL B 1 103 ? -11.953 6.688 -8.555 1 96.75 103 VAL B O 1
ATOM 3310 N N . ALA B 1 104 ? -10.273 5.273 -9.016 1 97 104 ALA B N 1
ATOM 3311 C CA . ALA B 1 104 ? -10.125 4.867 -7.621 1 97 104 ALA B CA 1
ATOM 3312 C C . ALA B 1 104 ? -9.766 6.059 -6.738 1 97 104 ALA B C 1
ATOM 3314 O O . ALA B 1 104 ? -10.289 6.195 -5.629 1 97 104 ALA B O 1
ATOM 3315 N N . PHE B 1 105 ? -8.875 6.883 -7.234 1 94.94 105 PHE B N 1
ATOM 3316 C CA . PHE B 1 105 ? -8.453 8.07 -6.492 1 94.94 105 PHE B CA 1
ATOM 3317 C C . PHE B 1 105 ? -9.633 9.008 -6.262 1 94.94 105 PHE B C 1
ATOM 3319 O O . PHE B 1 105 ? -9.836 9.492 -5.148 1 94.94 105 PHE B O 1
ATOM 3326 N N . VAL B 1 106 ? -10.359 9.281 -7.289 1 96.06 106 VAL B N 1
ATOM 3327 C CA . VAL B 1 106 ? -11.523 10.164 -7.203 1 96.06 106 VAL B CA 1
ATOM 3328 C C . VAL B 1 106 ? -12.539 9.578 -6.223 1 96.06 106 VAL B C 1
ATOM 3330 O O . VAL B 1 106 ? -13.117 10.305 -5.414 1 96.06 106 VAL B O 1
ATOM 3333 N N . MET B 1 107 ? -12.742 8.312 -6.27 1 96.56 107 MET B N 1
ATOM 3334 C CA . MET B 1 107 ? -13.656 7.652 -5.336 1 96.56 107 MET B CA 1
ATOM 3335 C C . MET B 1 107 ? -13.188 7.836 -3.896 1 96.56 107 MET B C 1
ATOM 3337 O O . MET B 1 107 ? -14 8.062 -3 1 96.56 107 MET B O 1
ATOM 3341 N N . ALA B 1 108 ? -11.898 7.68 -3.717 1 95.56 108 ALA B N 1
ATOM 3342 C CA . ALA B 1 108 ? -11.328 7.84 -2.379 1 95.56 108 ALA B CA 1
ATOM 3343 C C . ALA B 1 108 ? -11.594 9.242 -1.833 1 95.56 108 ALA B C 1
ATOM 3345 O O . ALA B 1 108 ? -11.914 9.406 -0.654 1 95.56 108 ALA B O 1
ATOM 3346 N N . LEU B 1 109 ? -11.5 10.219 -2.707 1 94.19 109 LEU B N 1
ATOM 3347 C CA . LEU B 1 109 ? -11.703 11.594 -2.287 1 94.19 109 LEU B CA 1
ATOM 3348 C C . LEU B 1 109 ? -13.188 11.891 -2.08 1 94.19 109 LEU B C 1
ATOM 3350 O O . LEU B 1 109 ? -13.57 12.469 -1.062 1 94.19 109 LEU B O 1
ATOM 3354 N N . VAL B 1 110 ? -14.008 11.5 -3.023 1 96.12 110 VAL B N 1
ATOM 3355 C CA . VAL B 1 110 ? -15.43 11.828 -3.02 1 96.12 110 VAL B CA 1
ATOM 3356 C C . VAL B 1 110 ? -16.109 11.133 -1.847 1 96.12 110 VAL B C 1
ATOM 3358 O O . VAL B 1 110 ? -17.047 11.688 -1.248 1 96.12 110 VAL B O 1
ATOM 3361 N N . VAL B 1 111 ? -15.672 9.977 -1.525 1 96.19 111 VAL B N 1
ATOM 3362 C CA . VAL B 1 111 ? -16.281 9.227 -0.437 1 96.19 111 VAL B CA 1
ATOM 3363 C C . VAL B 1 111 ? -15.57 9.531 0.875 1 96.19 111 VAL B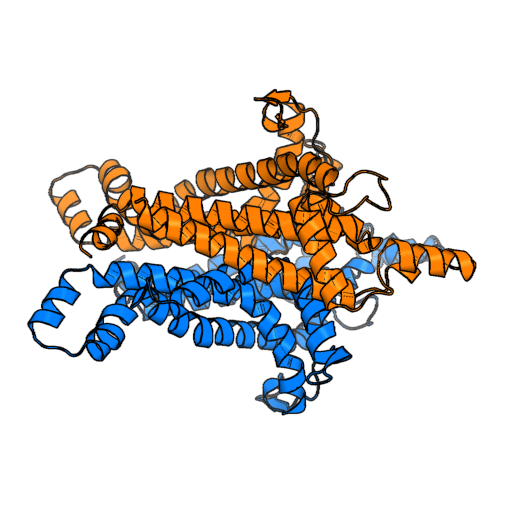 C 1
ATOM 3365 O O . VAL B 1 111 ? -16.203 9.781 1.897 1 96.19 111 VAL B O 1
ATOM 3368 N N . GLY B 1 112 ? -14.258 9.539 0.847 1 95.06 112 GLY B N 1
ATOM 3369 C CA . GLY B 1 112 ? -13.453 9.664 2.049 1 95.06 112 GLY B CA 1
ATOM 3370 C C . GLY B 1 112 ? -13.547 11.039 2.691 1 95.06 112 GLY B C 1
ATOM 3371 O O . GLY B 1 112 ? -13.641 11.148 3.916 1 95.06 112 GLY B O 1
ATOM 3372 N N . ILE B 1 113 ? -13.562 12.07 1.889 1 92.31 113 ILE B N 1
ATOM 3373 C CA . ILE B 1 113 ? -13.531 13.43 2.422 1 92.31 113 ILE B CA 1
ATOM 3374 C C . ILE B 1 113 ? -14.836 13.734 3.15 1 92.31 113 ILE B C 1
ATOM 3376 O O . ILE B 1 113 ? -14.828 14.086 4.332 1 92.31 113 ILE B O 1
ATOM 3380 N N . PRO B 1 114 ? -15.984 13.547 2.49 1 94.06 114 PRO B N 1
ATOM 3381 C CA . PRO B 1 114 ? -17.234 13.852 3.197 1 94.06 114 PRO B CA 1
ATOM 3382 C C . PRO B 1 114 ? -17.438 12.977 4.434 1 94.06 114 PRO B C 1
ATOM 3384 O O . PRO B 1 114 ? -17.875 13.469 5.473 1 94.06 114 PRO B O 1
ATOM 3387 N N . LEU B 1 115 ? -17.156 11.727 4.344 1 95.88 115 LEU B N 1
ATOM 3388 C CA . LEU B 1 115 ? -17.312 10.836 5.488 1 95.88 115 LEU B CA 1
ATOM 3389 C C . LEU B 1 115 ? -16.359 11.203 6.609 1 95.88 115 LEU B C 1
ATOM 3391 O O . LEU B 1 115 ? -16.719 11.141 7.789 1 95.88 115 LEU B O 1
ATOM 3395 N N . GLY B 1 116 ? -15.156 11.555 6.262 1 93.19 116 GLY B N 1
ATOM 3396 C CA . GLY B 1 116 ? -14.188 11.992 7.25 1 93.19 116 GLY B CA 1
ATOM 3397 C C . GLY B 1 116 ? -14.578 13.273 7.953 1 93.19 116 GLY B C 1
ATOM 3398 O O . GLY B 1 116 ? -14.398 13.414 9.164 1 93.19 116 GLY B O 1
ATOM 3399 N N . ILE B 1 117 ? -15.062 14.172 7.148 1 91.12 117 ILE B N 1
ATOM 3400 C CA . ILE B 1 117 ? -15.539 15.43 7.719 1 91.12 117 ILE B CA 1
ATOM 3401 C C . ILE B 1 117 ? -16.656 15.148 8.727 1 91.12 117 ILE B C 1
ATOM 3403 O O . ILE B 1 117 ? -16.625 15.656 9.852 1 91.12 117 ILE B O 1
ATOM 3407 N N . TYR B 1 118 ? -17.578 14.375 8.289 1 93.69 118 TYR B N 1
ATOM 3408 C CA . TYR B 1 118 ? -18.703 14.055 9.164 1 93.69 118 TYR B CA 1
ATOM 3409 C C . TYR B 1 118 ? -18.219 13.375 10.438 1 93.69 118 TYR B C 1
ATOM 3411 O O . TYR B 1 118 ? -18.656 13.719 11.539 1 93.69 118 TYR B O 1
ATOM 3419 N N . ALA B 1 119 ? -17.344 12.453 10.297 1 92.69 119 ALA B N 1
ATOM 3420 C CA . ALA B 1 119 ? -16.844 11.703 11.445 1 92.69 119 ALA B CA 1
ATOM 3421 C C . ALA B 1 119 ? -16.047 12.609 12.383 1 92.69 119 ALA B C 1
ATOM 3423 O O . ALA B 1 119 ? -15.992 12.375 13.586 1 92.69 119 ALA B O 1
ATOM 3424 N N . GLY B 1 120 ? -15.445 13.602 11.836 1 89.12 120 GLY B N 1
ATOM 3425 C CA . GLY B 1 120 ? -14.727 14.57 12.648 1 89.12 120 GLY B CA 1
ATOM 3426 C C . GLY B 1 120 ? -15.633 15.57 13.336 1 89.12 120 GLY B C 1
ATOM 3427 O O . GLY B 1 120 ? -15.367 15.984 14.469 1 89.12 120 GLY B O 1
ATOM 3428 N N . LEU B 1 121 ? -16.719 15.914 12.734 1 89.31 121 LEU B N 1
ATOM 3429 C CA . LEU B 1 121 ? -17.641 16.906 13.266 1 89.31 121 LEU B CA 1
ATOM 3430 C C . LEU B 1 121 ? -18.5 16.297 14.375 1 89.31 121 LEU B C 1
ATOM 3432 O O . LEU B 1 121 ? -18.859 16.984 15.336 1 89.31 121 LEU B O 1
ATOM 3436 N N . LYS B 1 122 ? -18.859 15.062 14.156 1 91.06 122 LYS B N 1
ATOM 3437 C CA . LYS B 1 122 ? -19.703 14.367 15.133 1 91.06 122 LYS B CA 1
ATOM 3438 C C . LYS B 1 122 ? -19.078 13.039 15.547 1 91.06 122 LYS B C 1
ATOM 3440 O O . LYS B 1 122 ? -19.656 11.977 15.305 1 91.06 122 LYS B O 1
ATOM 3445 N N . PRO B 1 123 ? -18.078 13.07 16.234 1 84.31 123 PRO B N 1
ATOM 3446 C CA . PRO B 1 123 ? -17.297 11.867 16.531 1 84.31 123 PRO B CA 1
ATOM 3447 C C . PRO B 1 123 ? -18.078 10.844 17.359 1 84.31 123 PRO B C 1
ATOM 3449 O O . PRO B 1 123 ? -17.797 9.648 17.281 1 84.31 123 PRO B O 1
ATOM 3452 N N . ASP B 1 124 ? -19.109 11.25 18.031 1 84.06 124 ASP B N 1
ATOM 3453 C CA . ASP B 1 124 ? -19.781 10.336 18.953 1 84.06 124 ASP B CA 1
ATOM 3454 C C . ASP B 1 124 ? -21.078 9.805 18.344 1 84.06 124 ASP B C 1
ATOM 3456 O O . ASP B 1 124 ? -21.766 8.984 18.953 1 84.06 124 ASP B O 1
ATOM 3460 N N . SER B 1 125 ? -21.359 10.242 17.219 1 89.31 125 SER B N 1
ATOM 3461 C CA . SER B 1 125 ? -22.578 9.766 16.594 1 89.31 125 SER B CA 1
ATOM 3462 C C . SER B 1 125 ? -22.453 8.32 16.141 1 89.31 125 SER B C 1
ATOM 3464 O O . SER B 1 125 ? -21.344 7.836 15.898 1 89.31 125 SER B O 1
ATOM 3466 N N . ALA B 1 126 ? -23.578 7.641 16.062 1 87.19 126 ALA B N 1
ATOM 3467 C CA . ALA B 1 126 ? -23.594 6.254 15.617 1 87.19 126 ALA B CA 1
ATOM 3468 C C . ALA B 1 126 ? -23.109 6.141 14.18 1 87.19 126 ALA B C 1
ATOM 3470 O O . ALA B 1 126 ? -22.453 5.16 13.812 1 87.19 126 ALA B O 1
ATOM 3471 N N . VAL B 1 127 ? -23.422 7.117 13.469 1 91.12 127 VAL B N 1
ATOM 3472 C CA . VAL B 1 127 ? -23 7.133 12.078 1 91.12 127 VAL B CA 1
ATOM 3473 C C . VAL B 1 127 ? -21.469 7.25 12 1 91.12 127 VAL B C 1
ATOM 3475 O O . VAL B 1 127 ? -20.828 6.547 11.219 1 91.12 127 VAL B O 1
ATOM 3478 N N . SER B 1 128 ? -20.938 8.07 12.797 1 90.56 128 SER B N 1
ATOM 3479 C CA . SER B 1 128 ? -19.484 8.25 12.828 1 90.56 128 SER B CA 1
ATOM 3480 C C . SER B 1 128 ? -18.781 6.984 13.289 1 90.56 128 SER B C 1
ATOM 3482 O O . SER B 1 128 ? -17.75 6.605 12.742 1 90.56 128 SER B O 1
ATOM 3484 N N . LYS B 1 129 ? -19.422 6.402 14.203 1 83.88 129 LYS B N 1
ATOM 3485 C CA . LYS B 1 129 ? -18.844 5.148 14.68 1 83.88 129 LYS B CA 1
ATOM 3486 C C . LYS B 1 129 ? -18.875 4.074 13.602 1 83.88 129 LYS B C 1
ATOM 3488 O O . LYS B 1 129 ? -17.938 3.287 13.469 1 83.88 129 LYS B O 1
ATOM 3493 N N . SER B 1 130 ? -19.922 4.109 12.922 1 88.06 130 SER B N 1
ATOM 3494 C CA . SER B 1 130 ? -20.031 3.174 11.805 1 88.06 130 SER B CA 1
ATOM 3495 C C . SER B 1 130 ? -19.016 3.482 10.719 1 88.06 130 SER B C 1
ATOM 3497 O O . SER B 1 130 ? -18.391 2.57 10.164 1 88.06 130 SER B O 1
ATOM 3499 N N . ILE B 1 131 ? -18.828 4.719 10.43 1 91.06 131 ILE B N 1
ATOM 3500 C CA . ILE B 1 131 ? -17.859 5.145 9.422 1 91.06 131 ILE B CA 1
ATOM 3501 C C . ILE B 1 131 ? -16.453 4.691 9.836 1 91.06 131 ILE B C 1
ATOM 3503 O O . ILE B 1 131 ? -15.719 4.145 9.016 1 91.06 131 ILE B O 1
ATOM 3507 N N . MET B 1 132 ? -16.172 4.797 11.047 1 83.88 132 MET B N 1
ATOM 3508 C CA . MET B 1 132 ? -14.844 4.434 11.531 1 83.88 132 MET B CA 1
ATOM 3509 C C . MET B 1 132 ? -14.664 2.918 11.547 1 83.88 132 MET B C 1
ATOM 3511 O O . MET B 1 132 ? -13.586 2.412 11.234 1 83.88 132 MET B O 1
ATOM 3515 N N . THR B 1 133 ? -15.742 2.246 11.891 1 81.69 133 THR B N 1
ATOM 3516 C CA . THR B 1 133 ? -15.695 0.789 11.867 1 81.69 133 THR B CA 1
ATOM 3517 C C . THR B 1 133 ? -15.406 0.281 10.453 1 81.69 133 THR B C 1
ATOM 3519 O O . THR B 1 133 ? -14.539 -0.566 10.258 1 81.69 133 THR B O 1
ATOM 3522 N N . PHE B 1 134 ? -16.031 0.81 9.516 1 84.56 134 PHE B N 1
ATOM 3523 C CA . PHE B 1 134 ? -15.859 0.376 8.133 1 84.56 134 PHE B CA 1
ATOM 3524 C C . PHE B 1 134 ? -14.492 0.801 7.598 1 84.56 134 PHE B C 1
ATOM 3526 O O . PHE B 1 134 ? -13.914 0.115 6.758 1 84.56 134 PHE B O 1
ATOM 3533 N N . SER B 1 135 ? -14.023 1.93 8.07 1 85.62 135 SER B N 1
ATOM 3534 C CA . SER B 1 135 ? -12.703 2.375 7.656 1 85.62 135 SER B CA 1
ATOM 3535 C C . SER B 1 135 ? -11.617 1.419 8.141 1 85.62 135 SER B C 1
ATOM 3537 O O . SER B 1 135 ? -10.609 1.22 7.469 1 85.62 135 SER B O 1
ATOM 3539 N N . ILE B 1 136 ? -11.852 0.789 9.266 1 77.5 136 ILE B N 1
ATOM 3540 C CA . ILE B 1 136 ? -10.906 -0.185 9.797 1 77.5 136 ILE B CA 1
ATOM 3541 C C . ILE B 1 136 ? -10.945 -1.458 8.953 1 77.5 136 ILE B C 1
ATOM 3543 O O . ILE B 1 136 ? -9.906 -2.049 8.664 1 77.5 136 ILE B O 1
ATOM 3547 N N . LEU B 1 137 ? -12.07 -1.837 8.531 1 77.38 137 LEU B N 1
ATOM 3548 C CA . LEU B 1 137 ? -12.25 -3.035 7.719 1 77.38 137 LEU B CA 1
ATOM 3549 C C . LEU B 1 137 ? -11.547 -2.881 6.371 1 77.38 137 LEU B C 1
ATOM 3551 O O . LEU B 1 137 ? -10.961 -3.836 5.863 1 77.38 137 LEU B O 1
ATOM 3555 N N . GLY B 1 138 ? -11.672 -1.684 5.852 1 74.38 138 GLY B N 1
ATOM 3556 C CA . GLY B 1 138 ? -11.039 -1.415 4.574 1 74.38 138 GLY B CA 1
ATOM 3557 C C . GLY B 1 138 ? -9.523 -1.558 4.617 1 74.38 138 GLY B C 1
ATOM 3558 O O . GLY B 1 138 ? -8.906 -1.94 3.625 1 74.38 138 GLY B O 1
ATOM 3559 N N . PHE B 1 139 ? -8.984 -1.436 5.754 1 72.56 139 PHE B N 1
ATOM 3560 C CA . PHE B 1 139 ? -7.539 -1.494 5.926 1 72.56 139 PHE B CA 1
ATOM 3561 C C . PHE B 1 139 ? -7.094 -2.904 6.297 1 72.56 139 PHE B C 1
ATOM 3563 O O . PHE B 1 139 ? -5.949 -3.285 6.047 1 72.56 139 PHE B O 1
ATOM 3570 N N . SER B 1 140 ? -7.941 -3.58 6.914 1 71.88 140 SER B N 1
ATOM 3571 C CA . SER B 1 140 ? -7.52 -4.801 7.594 1 71.88 140 SER B CA 1
ATOM 3572 C C . SER B 1 140 ? -7.586 -6.004 6.66 1 71.88 140 SER B C 1
ATOM 3574 O O . SER B 1 140 ? -6.84 -6.973 6.832 1 71.88 140 SER B O 1
ATOM 3576 N N . LEU B 1 141 ? -8.406 -5.941 5.695 1 75.75 141 LEU B N 1
ATOM 3577 C CA . LEU B 1 141 ? -8.586 -7.102 4.828 1 75.75 141 LEU B CA 1
ATOM 3578 C C . LEU B 1 141 ? -7.656 -7.027 3.623 1 75.75 141 LEU B C 1
ATOM 3580 O O . LEU B 1 141 ? -7.453 -5.953 3.057 1 75.75 141 LEU B O 1
ATOM 3584 N N . PRO B 1 142 ? -7.086 -8.172 3.309 1 74.06 142 PRO B N 1
ATOM 3585 C CA . PRO B 1 142 ? -6.27 -8.188 2.094 1 74.06 142 PRO B CA 1
ATOM 3586 C C . PRO B 1 142 ? -7.059 -7.797 0.847 1 74.06 142 PRO B C 1
ATOM 3588 O O . PRO B 1 142 ? -8.203 -8.234 0.675 1 74.06 142 PRO B O 1
ATOM 3591 N N . THR B 1 143 ? -6.465 -7.031 0.098 1 79.44 143 THR B N 1
ATOM 3592 C CA . THR B 1 143 ? -7.125 -6.48 -1.078 1 79.44 143 THR B CA 1
ATOM 3593 C C . THR B 1 143 ? -7.574 -7.598 -2.018 1 79.44 143 THR B C 1
ATOM 3595 O O . THR B 1 143 ? -8.633 -7.504 -2.639 1 79.44 143 THR B O 1
ATOM 3598 N N . PHE B 1 144 ? -6.762 -8.578 -2.211 1 76.81 144 PHE B N 1
ATOM 3599 C CA . PHE B 1 144 ? -7.117 -9.664 -3.121 1 76.81 144 PHE B CA 1
ATOM 3600 C C . PHE B 1 144 ? -8.367 -10.391 -2.635 1 76.81 144 PHE B C 1
ATOM 3602 O O . PHE B 1 144 ? -9.211 -10.797 -3.438 1 76.81 144 PHE B O 1
ATOM 3609 N N . TRP B 1 145 ? -8.461 -10.586 -1.366 1 76.31 145 TRP B N 1
ATOM 3610 C CA . TRP B 1 145 ? -9.617 -11.266 -0.802 1 76.31 145 TRP B CA 1
ATOM 3611 C C . TRP B 1 145 ? -10.883 -10.445 -1.006 1 76.31 145 TRP B C 1
ATOM 3613 O O . TRP B 1 145 ? -11.938 -10.992 -1.351 1 76.31 145 TRP B O 1
ATOM 3623 N N . ILE B 1 146 ? -10.797 -9.203 -0.736 1 83.25 146 ILE B N 1
ATOM 3624 C CA . ILE B 1 146 ? -11.945 -8.328 -0.929 1 83.25 146 ILE B CA 1
ATOM 3625 C C . ILE B 1 146 ? -12.391 -8.375 -2.389 1 83.25 146 ILE B C 1
ATOM 3627 O O . ILE B 1 146 ? -13.586 -8.414 -2.676 1 83.25 146 ILE B O 1
ATOM 3631 N N . GLY B 1 147 ? -11.422 -8.328 -3.262 1 86.06 147 GLY B N 1
ATOM 3632 C CA . GLY B 1 147 ? -11.75 -8.406 -4.676 1 86.06 147 GLY B CA 1
ATOM 3633 C C . GLY B 1 147 ? -12.516 -9.664 -5.039 1 86.06 147 GLY B C 1
ATOM 3634 O O . GLY B 1 147 ? -13.516 -9.602 -5.754 1 86.06 147 GLY B O 1
ATOM 3635 N N . LEU B 1 148 ? -12.078 -10.773 -4.555 1 80.56 148 LEU B N 1
ATOM 3636 C CA . LEU B 1 148 ? -12.719 -12.047 -4.855 1 80.56 148 LEU B CA 1
ATOM 3637 C C . LEU B 1 148 ? -14.125 -12.102 -4.273 1 80.56 148 LEU B C 1
ATOM 3639 O O . LEU B 1 148 ? -15.055 -12.57 -4.93 1 80.56 148 LEU B O 1
ATOM 3643 N N . VAL B 1 149 ? -14.281 -11.617 -3.094 1 80.25 149 VAL B N 1
ATOM 3644 C CA . VAL B 1 149 ? -15.578 -11.617 -2.434 1 80.25 149 VAL B CA 1
ATOM 3645 C C . VAL B 1 149 ? -16.547 -10.711 -3.197 1 80.25 149 VAL B C 1
ATOM 3647 O O . VAL B 1 149 ? -17.719 -11.055 -3.367 1 80.25 149 VAL B O 1
ATOM 3650 N N . MET B 1 150 ? -16.031 -9.57 -3.568 1 87.62 150 MET B N 1
ATOM 3651 C CA . MET B 1 150 ? -16.891 -8.648 -4.309 1 87.62 150 MET B CA 1
ATOM 3652 C C . MET B 1 150 ? -17.344 -9.273 -5.625 1 87.62 150 MET B C 1
ATOM 3654 O O . MET B 1 150 ? -18.5 -9.109 -6.027 1 87.62 150 MET B O 1
ATOM 3658 N N . ILE B 1 151 ? -16.469 -9.953 -6.32 1 88.75 151 ILE B N 1
ATOM 3659 C CA . ILE B 1 151 ? -16.828 -10.633 -7.559 1 88.75 151 ILE B CA 1
ATOM 3660 C C . ILE B 1 151 ? -17.891 -11.688 -7.277 1 88.75 151 ILE B C 1
ATOM 3662 O O . ILE B 1 151 ? -18.906 -11.758 -7.98 1 88.75 151 ILE B O 1
ATOM 3666 N N . MET B 1 152 ? -17.688 -12.461 -6.332 1 82.38 152 MET B N 1
ATOM 3667 C CA . MET B 1 152 ? -18.609 -13.547 -6.004 1 82.38 152 MET B CA 1
ATOM 3668 C C . MET B 1 152 ? -19.984 -13 -5.648 1 82.38 152 MET B C 1
ATOM 3670 O O . MET B 1 152 ? -21.016 -13.555 -6.062 1 82.38 152 MET B O 1
ATOM 3674 N N . LEU B 1 153 ? -20 -11.914 -4.898 1 82.56 153 LEU B N 1
ATOM 3675 C CA . LEU B 1 153 ? -21.25 -11.359 -4.414 1 82.56 153 LEU B CA 1
ATOM 3676 C C . LEU B 1 153 ? -21.969 -10.578 -5.516 1 82.56 153 LEU B C 1
ATOM 3678 O O . LEU B 1 153 ? -23.125 -10.859 -5.836 1 82.56 153 LEU B O 1
ATOM 3682 N N . PHE B 1 154 ? -21.266 -9.672 -6.133 1 91.19 154 PHE B N 1
ATOM 3683 C CA . PHE B 1 154 ? -21.922 -8.711 -7.004 1 91.19 154 PHE B CA 1
ATOM 3684 C C . PHE B 1 154 ? -21.969 -9.219 -8.438 1 91.19 154 PHE B C 1
ATOM 3686 O O . PHE B 1 154 ? -22.844 -8.828 -9.219 1 91.19 154 PHE B O 1
ATOM 3693 N N . SER B 1 155 ? -21.047 -10.055 -8.797 1 89.5 155 SER B N 1
ATOM 3694 C CA . SER B 1 155 ? -21 -10.516 -10.18 1 89.5 155 SER B CA 1
ATOM 3695 C C . SER B 1 155 ? -21.656 -11.891 -10.32 1 89.5 155 SER B C 1
ATOM 3697 O O . SER B 1 155 ? -22.406 -12.125 -11.258 1 89.5 155 SER B O 1
ATOM 3699 N N . VAL B 1 156 ? -21.391 -12.758 -9.484 1 84.31 156 VAL B N 1
ATOM 3700 C CA . VAL B 1 156 ? -21.812 -14.148 -9.641 1 84.31 156 VAL B CA 1
ATOM 3701 C C . VAL B 1 156 ? -23.172 -14.344 -9 1 84.31 156 VAL B C 1
ATOM 3703 O O . VAL B 1 156 ? -24.125 -14.758 -9.664 1 84.31 156 VAL B O 1
ATOM 3706 N N . LYS B 1 157 ? -23.344 -14.008 -7.773 1 82.25 157 LYS B N 1
ATOM 3707 C CA . LYS B 1 157 ? -24.578 -14.289 -7.055 1 82.25 157 LYS B CA 1
ATOM 3708 C C . LYS B 1 157 ? -25.688 -13.328 -7.465 1 82.25 157 LYS B C 1
ATOM 3710 O O . LYS B 1 157 ? -26.781 -13.75 -7.824 1 82.25 157 LYS B O 1
ATOM 3715 N N . LEU B 1 158 ? -25.328 -12.016 -7.406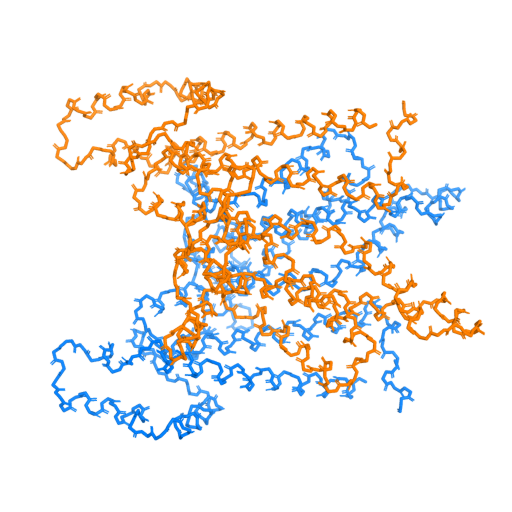 1 89 158 LEU B N 1
ATOM 3716 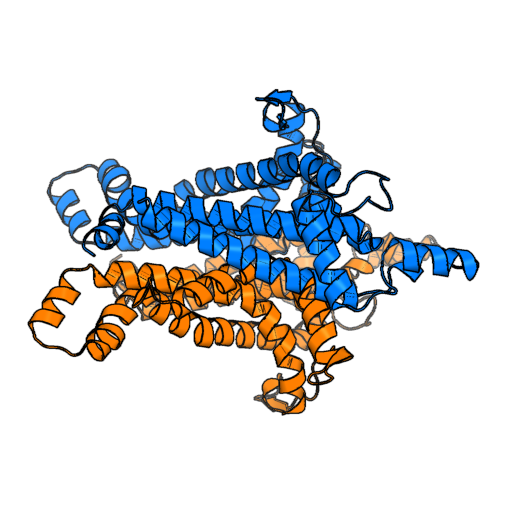C CA . LEU B 1 158 ? -26.359 -11.023 -7.672 1 89 158 LEU B CA 1
ATOM 3717 C C . LEU B 1 158 ? -26.438 -10.703 -9.156 1 89 158 LEU B C 1
ATOM 3719 O O . LEU B 1 158 ? -27.469 -10.227 -9.641 1 89 158 LEU B O 1
ATOM 3723 N N . GLY B 1 159 ? -25.344 -10.828 -9.844 1 91.31 159 GLY B N 1
ATOM 3724 C CA . GLY B 1 159 ? -25.297 -10.57 -11.273 1 91.31 159 GLY B CA 1
ATOM 3725 C C . GLY B 1 159 ? -25.422 -9.102 -11.617 1 91.31 159 GLY B C 1
ATOM 3726 O O . GLY B 1 159 ? -25.906 -8.742 -12.688 1 91.31 159 GLY B O 1
ATOM 3727 N N . TRP B 1 160 ? -25.047 -8.25 -10.742 1 94.25 160 TRP B N 1
ATOM 3728 C CA . TRP B 1 160 ? -25.234 -6.816 -10.938 1 94.25 160 TRP B CA 1
ATOM 3729 C C . TRP B 1 160 ? -24.125 -6.242 -11.812 1 94.25 160 TRP B C 1
ATOM 3731 O O . TRP B 1 160 ? -24.359 -5.336 -12.617 1 94.25 160 TRP B O 1
ATOM 3741 N N . LEU B 1 161 ? -22.953 -6.773 -11.672 1 95.38 161 LEU B N 1
ATOM 3742 C CA .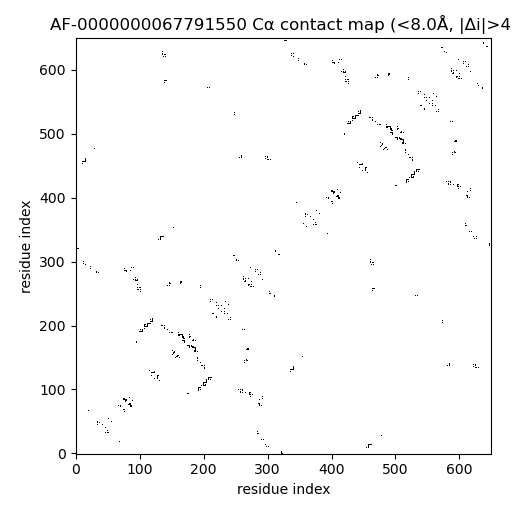 LEU B 1 161 ? -21.781 -6.184 -12.305 1 95.38 161 LEU B CA 1
ATOM 3743 C C . LEU B 1 161 ? -20.875 -7.262 -12.906 1 95.38 161 LEU B C 1
ATOM 3745 O O . LEU B 1 161 ? -20.906 -8.414 -12.461 1 95.38 161 LEU B O 1
ATOM 3749 N N . PRO B 1 162 ? -20.156 -6.895 -13.914 1 94.06 162 PRO B N 1
ATOM 3750 C CA . PRO B 1 162 ? -19.25 -7.875 -14.516 1 94.06 162 PRO B CA 1
ATOM 3751 C C . PRO B 1 162 ? -18.094 -8.25 -13.602 1 94.06 162 PRO B C 1
ATOM 3753 O O . PRO B 1 162 ? -17.672 -7.434 -12.773 1 94.06 162 PRO B O 1
ATOM 3756 N N . SER B 1 163 ? -17.578 -9.469 -13.797 1 89.25 163 SER B N 1
ATOM 3757 C CA . SER B 1 163 ? -16.516 -10 -12.938 1 89.25 163 SER B CA 1
ATOM 3758 C C . SER B 1 163 ? -15.141 -9.688 -13.516 1 89.25 163 SER B C 1
ATOM 3760 O O . SER B 1 163 ? -14.141 -9.75 -12.805 1 89.25 163 SER B O 1
ATOM 3762 N N . SER B 1 164 ? -15.094 -9.461 -14.789 1 91.94 164 SER B N 1
ATOM 3763 C CA . SER B 1 164 ? -13.789 -9.32 -15.414 1 91.94 164 SER B CA 1
ATOM 3764 C C . SER B 1 164 ? -13.867 -8.469 -16.672 1 91.94 164 SER B C 1
ATOM 3766 O O . SER B 1 164 ? -14.953 -8.242 -17.203 1 91.94 164 SER B O 1
ATOM 3768 N N . GLY B 1 165 ? -12.703 -7.918 -16.984 1 93.75 165 GLY B N 1
ATOM 3769 C CA . GLY B 1 165 ? -12.625 -7.184 -18.234 1 93.75 165 GLY B CA 1
ATOM 3770 C C . GLY B 1 165 ? -12.797 -5.688 -18.062 1 93.75 165 GLY B C 1
ATOM 3771 O O . GLY B 1 165 ? -13.078 -5.211 -16.953 1 93.75 165 GLY B O 1
ATOM 3772 N N . ARG B 1 166 ? -12.641 -5.004 -19.141 1 95.56 166 ARG B N 1
ATOM 3773 C CA . ARG B 1 166 ? -12.68 -3.547 -19.141 1 95.56 166 ARG B CA 1
ATOM 3774 C C . ARG B 1 166 ? -13.953 -3.031 -19.797 1 95.56 166 ARG B C 1
ATOM 3776 O O . ARG B 1 166 ? -14.336 -1.877 -19.594 1 95.56 166 ARG B O 1
ATOM 3783 N N . GLY B 1 167 ? -14.633 -3.902 -20.516 1 94.62 167 GLY B N 1
ATOM 3784 C CA . GLY B 1 167 ? -15.859 -3.514 -21.188 1 94.62 167 GLY B CA 1
ATOM 3785 C C . GLY B 1 167 ? -15.617 -2.637 -22.406 1 94.62 167 GLY B C 1
ATOM 3786 O O . GLY B 1 167 ? -14.5 -2.58 -22.922 1 94.62 167 GLY B O 1
ATOM 3787 N N . ASP B 1 168 ? -16.703 -1.998 -22.812 1 95.31 168 ASP B N 1
ATOM 3788 C CA . ASP B 1 168 ? -16.641 -1.14 -23.984 1 95.31 168 ASP B CA 1
ATOM 3789 C C . ASP B 1 168 ? -15.906 0.166 -23.672 1 95.31 168 ASP B C 1
ATOM 3791 O O . ASP B 1 168 ? -15.969 0.661 -22.547 1 95.31 168 ASP B O 1
ATOM 3795 N N . THR B 1 169 ? -15.148 0.57 -24.625 1 95.38 169 THR B N 1
ATOM 3796 C CA . THR B 1 169 ? -14.438 1.832 -24.469 1 95.38 169 THR B CA 1
ATOM 3797 C C . THR B 1 169 ? -14.797 2.809 -25.578 1 95.38 169 THR B C 1
ATOM 3799 O O . THR B 1 169 ? -15.289 2.4 -26.625 1 95.38 169 THR B O 1
ATOM 3802 N N . HIS B 1 170 ? -14.75 4.078 -25.312 1 94.75 170 HIS B N 1
ATOM 3803 C CA . HIS B 1 170 ? -14.844 5.152 -26.297 1 94.75 170 HIS B CA 1
ATOM 3804 C C . HIS B 1 170 ? -13.586 6.016 -26.281 1 94.75 170 HIS B C 1
ATOM 3806 O O . HIS B 1 170 ? -12.938 6.164 -25.25 1 94.75 170 HIS B O 1
ATOM 3812 N N . GLU B 1 171 ? -13.289 6.52 -27.391 1 93.25 171 GLU B N 1
ATOM 3813 C CA . GLU B 1 171 ? -12.047 7.266 -27.516 1 93.25 171 GLU B CA 1
ATOM 3814 C C . GLU B 1 171 ? -12.227 8.719 -27.109 1 93.25 171 GLU B C 1
ATOM 3816 O O . GLU B 1 171 ? -13.25 9.336 -27.406 1 93.25 171 GLU B O 1
ATOM 3821 N N . LEU B 1 172 ? -11.406 9.188 -26.281 1 91.06 172 LEU B N 1
ATOM 3822 C CA . LEU B 1 172 ? -11.234 10.602 -25.953 1 91.06 172 LEU B CA 1
ATOM 3823 C C . LEU B 1 172 ? -9.812 11.062 -26.266 1 91.06 172 LEU B C 1
ATOM 3825 O O . LEU B 1 172 ? -8.852 10.57 -25.672 1 91.06 172 LEU B O 1
ATOM 3829 N N . LEU B 1 173 ? -9.617 11.93 -27.25 1 91 173 LEU B N 1
ATOM 3830 C CA . LEU B 1 173 ? -8.312 12.406 -27.688 1 91 173 LEU B CA 1
ATOM 3831 C C . LEU B 1 173 ? -7.445 11.25 -28.172 1 91 173 LEU B C 1
ATOM 3833 O O . LEU B 1 173 ? -6.254 11.188 -27.859 1 91 173 LEU B O 1
ATOM 3837 N N . GLY B 1 174 ? -8.117 10.164 -28.703 1 89.56 174 GLY B N 1
ATOM 3838 C CA . GLY B 1 174 ? -7.41 9.031 -29.281 1 89.56 174 GLY B CA 1
ATOM 3839 C C . GLY B 1 174 ? -7.102 7.941 -28.281 1 89.56 174 GLY B C 1
ATOM 3840 O O . GLY B 1 174 ? -6.492 6.926 -28.609 1 89.56 174 GLY B O 1
ATOM 3841 N N . ILE B 1 175 ? -7.477 8.125 -27.078 1 92.19 175 ILE B N 1
ATOM 3842 C CA . ILE B 1 175 ? -7.215 7.148 -26.016 1 92.19 175 ILE B CA 1
ATOM 3843 C C . ILE B 1 175 ? -8.523 6.492 -25.594 1 92.19 175 ILE B C 1
ATOM 3845 O O . ILE B 1 175 ? -9.523 7.176 -25.344 1 92.19 175 ILE B O 1
ATOM 3849 N N . PRO B 1 176 ? -8.555 5.211 -25.609 1 93.06 176 PRO B N 1
ATOM 3850 C CA . PRO B 1 176 ? -9.789 4.523 -25.219 1 93.06 176 PRO B CA 1
ATOM 3851 C C . PRO B 1 176 ? -10.039 4.59 -23.719 1 93.06 176 PRO B C 1
ATOM 3853 O O . PRO B 1 176 ? -9.141 4.312 -22.922 1 93.06 176 PRO B O 1
ATOM 3856 N N . PHE B 1 177 ? -11.273 4.949 -23.375 1 94.81 177 PHE B N 1
ATOM 3857 C CA . PHE B 1 177 ? -11.656 5.012 -21.969 1 94.81 177 PHE B CA 1
ATOM 3858 C C . PHE B 1 177 ? -12.953 4.25 -21.719 1 94.81 177 PHE B C 1
ATOM 3860 O O . PHE B 1 177 ? -13.898 4.352 -22.516 1 94.81 177 PHE B O 1
ATOM 3867 N N . SER B 1 178 ? -12.992 3.523 -20.656 1 95.5 178 SER B N 1
ATOM 3868 C CA . SER B 1 178 ? -14.164 2.746 -20.281 1 95.5 178 SER B CA 1
ATOM 3869 C C . SER B 1 178 ? -15.219 3.621 -19.609 1 95.5 178 SER B C 1
ATOM 3871 O O . SER B 1 178 ? -16.422 3.375 -19.75 1 95.5 178 SER B O 1
ATOM 3873 N N . PHE B 1 179 ? -14.781 4.664 -18.906 1 94.69 179 PHE B N 1
ATOM 3874 C CA . PHE B 1 179 ? -15.711 5.449 -18.109 1 94.69 179 PHE B CA 1
ATOM 3875 C C . PHE B 1 179 ? -16.656 6.246 -19.016 1 94.69 179 PHE B C 1
ATOM 3877 O O . PHE B 1 179 ? -17.672 6.773 -18.547 1 94.69 179 PHE B O 1
ATOM 3884 N N . LEU B 1 180 ? -16.5 6.242 -20.266 1 95.06 180 LEU B N 1
ATOM 3885 C CA . LEU B 1 180 ? -17.312 6.992 -21.219 1 95.06 180 LEU B CA 1
ATOM 3886 C C . LEU B 1 180 ? -18.484 6.152 -21.719 1 95.06 180 LEU B C 1
ATOM 3888 O O . LEU B 1 180 ? -19.359 6.66 -22.422 1 95.06 180 LEU B O 1
ATOM 3892 N N . THR B 1 181 ? -18.578 4.906 -21.375 1 96.12 181 THR B N 1
ATOM 3893 C CA . THR B 1 181 ? -19.656 4.004 -21.766 1 96.12 181 THR B CA 1
ATOM 3894 C C . THR B 1 181 ? -20.312 3.379 -20.531 1 96.12 181 THR B C 1
ATOM 3896 O O . THR B 1 181 ? -19.672 3.238 -19.484 1 96.12 181 THR B O 1
ATOM 3899 N N . ARG B 1 182 ? -21.516 3.062 -20.672 1 95.25 182 ARG B N 1
ATOM 3900 C CA . ARG B 1 182 ? -22.219 2.406 -19.578 1 95.25 182 ARG B CA 1
ATOM 3901 C C . ARG B 1 182 ? -21.609 1.045 -19.266 1 95.25 182 ARG B C 1
ATOM 3903 O O . ARG B 1 182 ? -21.406 0.703 -18.109 1 95.25 182 ARG B O 1
ATOM 3910 N N . ASP B 1 183 ? -21.312 0.312 -20.297 1 96.62 183 ASP B N 1
ATOM 3911 C CA . ASP B 1 183 ? -20.688 -1 -20.141 1 96.62 183 ASP B CA 1
ATOM 3912 C C . ASP B 1 183 ? -19.328 -0.883 -19.453 1 96.62 183 ASP B C 1
ATOM 3914 O O . ASP B 1 183 ? -18.984 -1.687 -18.594 1 96.62 183 ASP B O 1
ATOM 3918 N N . GLY B 1 184 ? -18.641 0.14 -19.938 1 96.81 184 GLY B N 1
ATOM 3919 C CA . GLY B 1 184 ? -17.328 0.382 -19.328 1 96.81 184 GLY B CA 1
ATOM 3920 C C . GLY B 1 184 ? -17.406 0.777 -17.875 1 96.81 184 GLY B C 1
ATOM 3921 O O . GLY B 1 184 ? -16.594 0.339 -17.062 1 96.81 184 GLY B O 1
ATOM 3922 N N . LEU B 1 185 ? -18.359 1.526 -17.562 1 96.81 185 LEU B N 1
ATOM 3923 C CA . LEU B 1 185 ? -18.547 1.956 -16.188 1 96.81 185 LEU B CA 1
ATOM 3924 C C . LEU B 1 185 ? -18.906 0.773 -15.289 1 96.81 185 LEU B C 1
ATOM 3926 O O . LEU B 1 185 ? -18.453 0.696 -14.148 1 96.81 185 LEU B O 1
ATOM 3930 N N . GLU B 1 186 ? -19.688 -0.12 -15.766 1 96.75 186 GLU B N 1
ATOM 3931 C CA . GLU B 1 186 ? -20.078 -1.307 -15.008 1 96.75 186 GLU B CA 1
ATOM 3932 C C . GLU B 1 186 ? -18.859 -2.195 -14.719 1 96.75 186 GLU B C 1
ATOM 3934 O O . GLU B 1 186 ? -18.797 -2.826 -13.664 1 96.75 186 GLU B O 1
ATOM 3939 N N . HIS B 1 187 ? -17.969 -2.24 -15.672 1 96.75 187 HIS B N 1
ATOM 3940 C CA . HIS B 1 187 ? -16.766 -3.047 -15.5 1 96.75 187 HIS B CA 1
ATOM 3941 C C . HIS B 1 187 ? -15.758 -2.354 -14.586 1 96.75 187 HIS B C 1
ATOM 3943 O O . HIS B 1 187 ? -14.953 -3.016 -13.93 1 96.75 187 HIS B O 1
ATOM 3949 N N . LEU B 1 188 ? -15.898 -1.056 -14.523 1 97 188 LEU B N 1
ATOM 3950 C CA . LEU B 1 188 ? -14.922 -0.23 -13.812 1 97 188 LEU B CA 1
ATOM 3951 C C . LEU B 1 188 ? -15.266 -0.127 -12.336 1 97 188 LEU B C 1
ATOM 3953 O O . LEU B 1 188 ? -14.375 0.033 -11.492 1 97 188 LEU B O 1
ATOM 3957 N N . LEU B 1 189 ? -16.391 -0.299 -11.953 1 97.12 189 LEU B N 1
ATOM 3958 C CA . LEU B 1 189 ? -16.891 0.033 -10.625 1 97.12 189 LEU B CA 1
ATOM 3959 C C . LEU B 1 189 ? -16.281 -0.876 -9.57 1 97.12 189 LEU B C 1
ATOM 3961 O O . LEU B 1 189 ? -15.727 -0.395 -8.578 1 97.12 189 LEU B O 1
ATOM 3965 N N . LEU B 1 190 ? -16.312 -2.168 -9.781 1 96.31 190 LEU B N 1
ATOM 3966 C CA . LEU B 1 190 ? -15.859 -3.104 -8.766 1 96.31 190 LEU B CA 1
ATOM 3967 C C . LEU B 1 190 ? -14.352 -3.016 -8.578 1 96.31 190 LEU B C 1
ATOM 3969 O O . LEU B 1 190 ? -13.867 -2.852 -7.457 1 96.31 190 LEU B O 1
ATOM 3973 N N . PRO B 1 191 ? -13.578 -3.102 -9.688 1 96.56 191 PRO B N 1
ATOM 3974 C CA . PRO B 1 191 ? -12.133 -2.998 -9.492 1 96.56 191 PRO B CA 1
ATOM 3975 C C . PRO B 1 191 ? -11.703 -1.639 -8.938 1 96.56 191 PRO B C 1
ATOM 3977 O O . PRO B 1 191 ? -10.789 -1.561 -8.117 1 96.56 191 PRO B O 1
ATOM 3980 N N . ALA B 1 192 ? -12.375 -0.611 -9.359 1 97.38 192 ALA B N 1
ATOM 3981 C CA . ALA B 1 192 ? -12.039 0.718 -8.859 1 97.38 192 ALA B CA 1
ATOM 3982 C C . ALA B 1 192 ? -12.352 0.839 -7.367 1 97.38 192 ALA B C 1
ATOM 3984 O O . ALA B 1 192 ? -11.57 1.404 -6.605 1 97.38 192 ALA B O 1
ATOM 3985 N N . PHE B 1 193 ? -13.453 0.363 -6.992 1 96.06 193 PHE B N 1
ATOM 3986 C CA . PHE B 1 193 ? -13.828 0.404 -5.582 1 96.06 193 PHE B CA 1
ATOM 3987 C C . PHE B 1 193 ? -12.875 -0.435 -4.742 1 96.06 193 PHE B C 1
ATOM 3989 O O . PHE B 1 193 ? -12.477 -0.027 -3.648 1 96.06 193 PHE B O 1
ATOM 3996 N N . ASN B 1 194 ? -12.547 -1.579 -5.246 1 93.38 194 ASN B N 1
ATOM 3997 C CA . ASN B 1 194 ? -11.586 -2.447 -4.574 1 93.38 194 ASN B CA 1
ATOM 3998 C C . ASN B 1 194 ? -10.25 -1.741 -4.363 1 93.38 194 ASN B C 1
ATOM 4000 O O . ASN B 1 194 ? -9.664 -1.815 -3.281 1 93.38 194 ASN B O 1
ATOM 4004 N N . LEU B 1 195 ? -9.82 -1.093 -5.355 1 93.62 195 LEU B N 1
ATOM 4005 C CA . LEU B 1 195 ? -8.555 -0.376 -5.309 1 93.62 195 LEU B CA 1
ATOM 4006 C C . LEU B 1 195 ? -8.648 0.845 -4.398 1 93.62 195 LEU B C 1
ATOM 4008 O O . LEU B 1 195 ? -7.664 1.239 -3.775 1 93.62 195 LEU B O 1
ATOM 4012 N N . ALA B 1 196 ? -9.797 1.412 -4.285 1 95.06 196 ALA B N 1
ATOM 4013 C CA . ALA B 1 196 ? -10 2.664 -3.561 1 95.06 196 ALA B CA 1
ATOM 4014 C C . ALA B 1 196 ? -10.188 2.408 -2.068 1 95.06 196 ALA B C 1
ATOM 4016 O O . ALA B 1 196 ? -10.047 3.324 -1.254 1 95.06 196 ALA B O 1
ATOM 4017 N N . LEU B 1 197 ? -10.5 1.248 -1.714 1 91.62 197 LEU B N 1
ATOM 4018 C CA . LEU B 1 197 ? -10.977 0.963 -0.365 1 91.62 197 LEU B CA 1
ATOM 4019 C C . LEU B 1 197 ? -9.945 1.383 0.676 1 91.62 197 LEU B C 1
ATOM 4021 O O . LEU B 1 197 ? -10.281 2.055 1.654 1 91.62 197 LEU B O 1
ATOM 4025 N N . PHE B 1 198 ? -8.719 0.986 0.476 1 86.88 198 PHE B N 1
ATOM 4026 C CA . PHE B 1 198 ? -7.664 1.354 1.413 1 86.88 198 PHE B CA 1
ATOM 4027 C C . PHE B 1 198 ? -7.492 2.867 1.468 1 86.88 198 PHE B C 1
ATOM 4029 O O . PHE B 1 198 ? -7.293 3.438 2.543 1 86.88 198 PHE B O 1
ATOM 4036 N N . LYS B 1 199 ? -7.527 3.432 0.341 1 91.19 199 LYS B N 1
ATOM 4037 C CA . LYS B 1 199 ? -7.344 4.879 0.268 1 91.19 199 LYS B CA 1
ATOM 4038 C C . LYS B 1 199 ? -8.523 5.613 0.888 1 91.19 199 LYS B C 1
ATOM 4040 O O . LYS B 1 199 ? -8.359 6.664 1.509 1 91.19 199 LYS B O 1
ATOM 4045 N N . ILE B 1 200 ? -9.742 5.117 0.697 1 93.44 200 ILE B N 1
ATOM 4046 C CA . ILE B 1 200 ? -10.922 5.703 1.327 1 93.44 200 ILE B CA 1
ATOM 4047 C C . ILE B 1 200 ? -10.742 5.723 2.844 1 93.44 200 ILE B C 1
ATOM 4049 O O . ILE B 1 200 ? -10.984 6.742 3.49 1 93.44 200 ILE B O 1
ATOM 4053 N N . SER B 1 201 ? -10.328 4.625 3.316 1 89.5 201 SER B N 1
ATOM 4054 C CA . SER B 1 201 ? -10.117 4.508 4.754 1 89.5 201 SER B CA 1
ATOM 4055 C C . SER B 1 201 ? -9.062 5.5 5.242 1 89.5 201 SER B C 1
ATOM 4057 O O . SER B 1 201 ? -9.242 6.141 6.277 1 89.5 201 SER B O 1
ATOM 4059 N N . LEU B 1 202 ? -8.031 5.625 4.535 1 87.69 202 LEU B N 1
ATOM 4060 C CA . LEU B 1 202 ? -6.965 6.559 4.875 1 87.69 202 LEU B CA 1
ATOM 4061 C C . LEU B 1 202 ? -7.477 7.992 4.879 1 87.69 202 LEU B C 1
ATOM 4063 O O . LEU B 1 202 ? -7.223 8.75 5.82 1 87.69 202 LEU B O 1
ATOM 4067 N N . VAL B 1 203 ? -8.164 8.328 3.883 1 91.06 203 VAL B N 1
ATOM 4068 C CA . VAL B 1 203 ? -8.664 9.695 3.734 1 91.06 203 VAL B CA 1
ATOM 4069 C C . VAL B 1 203 ? -9.656 10 4.852 1 91.06 203 VAL B C 1
ATOM 4071 O O . VAL B 1 203 ? -9.641 11.094 5.422 1 91.06 203 VAL B O 1
ATOM 4074 N N . ILE B 1 204 ? -10.508 9.086 5.148 1 91.88 204 ILE B N 1
ATOM 4075 C CA . ILE B 1 204 ? -11.477 9.266 6.223 1 91.88 204 ILE B CA 1
ATOM 4076 C C . ILE B 1 204 ? -10.75 9.586 7.527 1 91.88 204 ILE B C 1
ATOM 4078 O O . ILE B 1 204 ? -11.078 10.555 8.211 1 91.88 204 ILE B O 1
ATOM 4082 N N . ARG B 1 205 ? -9.789 8.859 7.77 1 84.19 205 ARG B N 1
ATOM 4083 C CA . ARG B 1 205 ? -9.102 8.969 9.047 1 84.19 205 ARG B CA 1
ATOM 4084 C C . ARG B 1 205 ? -8.273 10.25 9.117 1 84.19 205 ARG B C 1
ATOM 4086 O O . ARG B 1 205 ? -8.234 10.914 10.156 1 84.19 205 ARG B O 1
ATOM 4093 N N . LEU B 1 206 ? -7.645 10.57 8.117 1 85.94 206 LEU B N 1
ATOM 4094 C CA . LEU B 1 206 ? -6.867 11.805 8.078 1 85.94 206 LEU B CA 1
ATOM 4095 C C . LEU B 1 206 ? -7.777 13.023 8.164 1 85.94 206 LEU B C 1
ATOM 4097 O O . LEU B 1 206 ? -7.477 13.984 8.875 1 85.94 206 LEU B O 1
ATOM 4101 N N . MET B 1 207 ? -8.812 12.938 7.395 1 89.38 207 MET B N 1
ATOM 4102 C CA . MET B 1 207 ? -9.766 14.039 7.398 1 89.38 207 MET B CA 1
ATOM 4103 C C . MET B 1 207 ? -10.414 14.195 8.773 1 89.38 207 MET B C 1
ATOM 4105 O O . MET B 1 207 ? -10.578 15.312 9.266 1 89.38 207 MET B O 1
ATOM 4109 N N . ARG B 1 208 ? -10.812 13.125 9.289 1 88.25 208 ARG B N 1
ATOM 4110 C CA . ARG B 1 208 ? -11.398 13.164 10.633 1 88.25 208 ARG B CA 1
ATOM 4111 C C . ARG B 1 208 ? -10.43 13.781 11.633 1 88.25 208 ARG B C 1
ATOM 4113 O O . ARG B 1 208 ? -10.797 14.664 12.406 1 88.25 208 ARG B O 1
ATOM 4120 N N . ALA B 1 209 ? -9.234 13.289 11.648 1 82.12 209 ALA B N 1
ATOM 4121 C CA . ALA B 1 209 ? -8.227 13.797 12.57 1 82.12 209 ALA B CA 1
ATOM 4122 C C . ALA B 1 209 ? -7.984 15.289 12.359 1 82.12 209 ALA B C 1
ATOM 4124 O O . ALA B 1 209 ? -7.859 16.047 13.328 1 82.12 209 ALA B O 1
ATOM 4125 N N . GLY B 1 210 ? -7.918 15.703 11.141 1 84.19 210 GLY B N 1
ATOM 4126 C CA . GLY B 1 210 ? -7.715 17.109 10.812 1 84.19 210 GLY B CA 1
ATOM 4127 C C . GLY B 1 210 ? -8.859 17.984 11.266 1 84.19 210 GLY B C 1
ATOM 4128 O O . GLY B 1 210 ? -8.641 19.078 11.797 1 84.19 210 GLY B O 1
ATOM 4129 N N . VAL B 1 211 ? -10.031 17.547 11.047 1 86.94 211 VAL B N 1
ATOM 4130 C CA . VAL B 1 211 ? -11.219 18.297 11.43 1 86.94 211 VAL B CA 1
ATOM 4131 C C . VAL B 1 211 ? -11.273 18.438 12.945 1 86.94 211 VAL B C 1
ATOM 4133 O O . VAL B 1 211 ? -11.531 19.516 13.469 1 86.94 211 VAL B O 1
ATOM 4136 N N . MET B 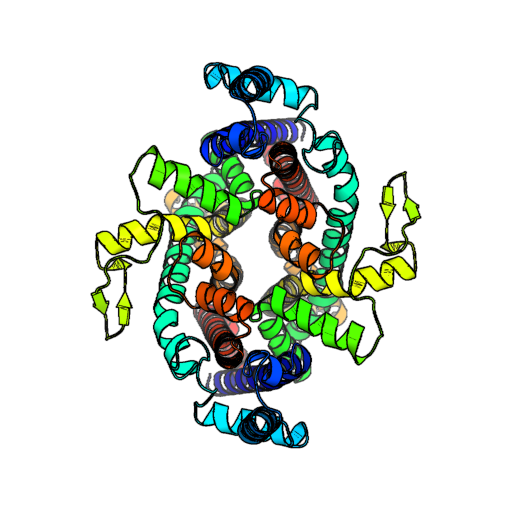1 212 ? -11.031 17.391 13.609 1 83.81 212 MET B N 1
ATOM 4137 C CA . MET B 1 212 ? -11.062 17.422 15.07 1 83.81 212 MET B CA 1
ATOM 4138 C C . MET B 1 212 ? -10.008 18.375 15.617 1 83.81 212 MET B C 1
ATOM 4140 O O . MET B 1 212 ? -10.25 19.078 16.594 1 83.81 212 MET B O 1
ATOM 4144 N N . GLU B 1 213 ? -8.922 18.375 15 1 79.56 213 GLU B N 1
ATOM 4145 C CA . GLU B 1 213 ? -7.852 19.266 15.406 1 79.56 213 GLU B CA 1
ATOM 4146 C C . GLU B 1 213 ? -8.219 20.734 15.133 1 79.56 213 GLU B C 1
ATOM 4148 O O . GLU B 1 213 ? -7.98 21.609 15.969 1 79.56 213 GLU B O 1
ATOM 4153 N N . CYS B 1 214 ? -8.742 20.969 14.031 1 82.75 214 CYS B N 1
ATOM 4154 C CA . CYS B 1 214 ? -9.086 22.328 13.617 1 82.75 214 CYS B CA 1
ATOM 4155 C C . CYS B 1 214 ? -10.211 22.891 14.477 1 82.75 214 CYS B C 1
ATOM 4157 O O . CYS B 1 214 ? -10.242 24.094 14.758 1 82.75 214 CYS B O 1
ATOM 4159 N N . LEU B 1 215 ? -11.125 22.094 14.852 1 85.25 215 LEU B N 1
ATOM 4160 C CA . LEU B 1 215 ? -12.266 22.531 15.641 1 85.25 215 LEU B CA 1
ATOM 4161 C C . LEU B 1 215 ? -11.82 23.062 17 1 85.25 215 LEU B C 1
ATOM 4163 O O . LEU B 1 215 ? -12.539 23.828 17.641 1 85.25 215 LEU B O 1
ATOM 4167 N N . GLN B 1 216 ? -10.672 22.703 17.328 1 80.56 216 GLN B N 1
ATOM 4168 C CA . GLN B 1 216 ? -10.164 23.109 18.641 1 80.56 216 GLN B CA 1
ATOM 4169 C C . GLN B 1 216 ? -9.32 24.375 18.531 1 80.56 216 GLN B C 1
ATOM 4171 O O . GLN B 1 216 ? -8.852 24.891 19.547 1 80.56 216 GLN B O 1
ATOM 4176 N N . GLN B 1 217 ? -9.188 24.828 17.391 1 83.19 217 GLN B N 1
ATOM 4177 C CA . GLN B 1 217 ? -8.32 25.984 17.188 1 83.19 217 GLN B CA 1
ATOM 4178 C C . GLN B 1 217 ? -9.055 27.281 17.531 1 83.19 217 GLN B C 1
ATOM 4180 O O . GLN B 1 217 ? -10.281 27.359 17.438 1 83.19 217 GLN B O 1
ATOM 4185 N N . ASP B 1 218 ? -8.281 28.312 17.891 1 84.69 218 ASP B N 1
ATOM 4186 C CA . ASP B 1 218 ? -8.812 29.594 18.328 1 84.69 218 ASP B CA 1
ATOM 4187 C C . ASP B 1 218 ? -9.609 30.266 17.203 1 84.69 218 ASP B C 1
ATOM 4189 O O . ASP B 1 218 ? -10.602 30.953 17.469 1 84.69 218 ASP B O 1
ATOM 4193 N N . TYR B 1 219 ? -9.18 30.047 16.047 1 83.62 219 TYR B N 1
ATOM 4194 C CA . TYR B 1 219 ? -9.852 30.75 14.953 1 83.62 219 TYR B CA 1
ATOM 4195 C C . TYR B 1 219 ? -11.273 30.234 14.773 1 83.62 219 TYR B C 1
ATOM 4197 O O . TYR B 1 219 ? -12.156 30.969 14.336 1 83.62 219 TYR B O 1
ATOM 4205 N N . VAL B 1 220 ? -11.516 29.062 15.141 1 88 220 VAL B N 1
ATOM 4206 C CA . VAL B 1 220 ? -12.859 28.5 15.047 1 88 220 VAL B CA 1
ATOM 4207 C C . VAL B 1 220 ? -13.742 29.094 16.141 1 88 220 VAL B C 1
ATOM 4209 O O . VAL B 1 220 ? -14.906 29.422 15.898 1 88 220 VAL B O 1
ATOM 4212 N N . GLN B 1 221 ? -13.156 29.203 17.25 1 87.31 221 GLN B N 1
ATOM 4213 C CA . GLN B 1 221 ? -13.891 29.812 18.359 1 87.31 221 GLN B CA 1
ATOM 4214 C C . GLN B 1 221 ? -14.234 31.266 18.047 1 87.31 221 GLN B C 1
ATOM 4216 O O . GLN B 1 221 ? -15.336 31.719 18.359 1 87.31 221 GLN B O 1
ATOM 4221 N N . PHE B 1 222 ? -13.227 31.906 17.516 1 89.38 222 PHE B N 1
ATOM 4222 C CA . PHE B 1 222 ? -13.445 33.281 17.125 1 89.38 222 PHE B CA 1
ATOM 4223 C C . PHE B 1 222 ? -14.539 33.406 16.078 1 89.38 222 PHE B C 1
ATOM 4225 O O . PHE B 1 222 ? -15.367 34.312 16.125 1 89.38 222 PHE B O 1
ATOM 4232 N N . ALA B 1 223 ? -14.555 32.531 15.18 1 90.31 223 ALA B N 1
ATOM 4233 C CA . ALA B 1 223 ? -15.57 32.531 14.125 1 90.31 223 ALA B CA 1
ATOM 4234 C C . ALA B 1 223 ? -16.953 32.25 14.695 1 90.31 223 ALA B C 1
ATOM 4236 O O . ALA B 1 223 ? -17.938 32.875 14.266 1 90.31 223 ALA B O 1
ATOM 4237 N N . ARG B 1 224 ? -17 31.359 15.625 1 89.56 224 ARG B N 1
ATOM 4238 C CA . ARG B 1 224 ? -18.25 31.062 16.297 1 89.56 224 ARG B CA 1
ATOM 4239 C C . ARG B 1 224 ? -18.75 32.25 17.078 1 89.56 224 ARG B C 1
ATOM 4241 O O . ARG B 1 224 ? -19.953 32.562 17.078 1 89.56 224 ARG B O 1
ATOM 4248 N N . ALA B 1 225 ? -17.828 32.938 17.672 1 91.88 225 ALA B N 1
ATOM 4249 C CA . ALA B 1 225 ? -18.156 34.125 18.469 1 91.88 225 ALA B CA 1
ATOM 4250 C C . ALA B 1 225 ? -18.672 35.25 17.578 1 91.88 225 ALA B C 1
ATOM 4252 O O . ALA B 1 225 ? -19.5 36.062 18 1 91.88 225 ALA B O 1
ATOM 4253 N N . LYS B 1 226 ? -18.188 35.25 16.391 1 93.25 226 LYS B N 1
ATOM 4254 C CA . LYS B 1 226 ? -18.609 36.281 15.438 1 93.25 226 LYS B CA 1
ATOM 4255 C C . LYS B 1 226 ? -19.984 35.938 14.852 1 93.25 226 LYS B C 1
ATOM 4257 O O . LYS B 1 226 ? -20.562 36.75 14.109 1 93.25 226 LYS B O 1
ATOM 4262 N N . GLY B 1 227 ? -20.453 34.781 15.109 1 91.25 227 GLY B N 1
ATOM 4263 C CA . GLY B 1 227 ? -21.797 34.406 14.703 1 91.25 227 GLY B CA 1
ATOM 4264 C C . GLY B 1 227 ? -21.844 33.688 13.375 1 91.25 227 GLY B C 1
ATOM 4265 O O . GLY B 1 227 ? -22.906 33.562 12.766 1 91.25 227 GLY B O 1
ATOM 4266 N N . LEU B 1 228 ? -20.781 33.281 12.93 1 90.5 228 LEU B N 1
ATOM 4267 C CA . LEU B 1 228 ? -20.781 32.531 11.672 1 90.5 228 LEU B CA 1
ATOM 4268 C C . LEU B 1 228 ? -21.469 31.172 11.836 1 90.5 228 LEU B C 1
ATOM 4270 O O . LEU B 1 228 ? -21.422 30.578 12.906 1 90.5 228 LEU B O 1
ATOM 4274 N N . SER B 1 229 ? -22.125 30.781 10.719 1 91.81 229 SER B N 1
ATOM 4275 C CA . SER B 1 229 ? -22.797 29.484 10.742 1 91.81 229 SER B CA 1
ATOM 4276 C C . SER B 1 229 ? -21.781 28.344 10.797 1 91.81 229 SER B C 1
ATOM 4278 O O . SER B 1 229 ? -20.672 28.469 10.297 1 91.81 229 SER B O 1
ATOM 4280 N N . GLU B 1 230 ? -22.219 27.188 11.391 1 86.44 230 GLU B N 1
ATOM 4281 C CA . GLU B 1 230 ? -21.359 26.016 11.492 1 86.44 230 GLU B CA 1
ATOM 4282 C C . GLU B 1 230 ? -20.938 25.5 10.117 1 86.44 230 GLU B C 1
ATOM 4284 O O . GLU B 1 230 ? -19.812 25.031 9.938 1 86.44 230 GLU B O 1
ATOM 4289 N N . THR B 1 231 ? -21.875 25.578 9.227 1 87.19 231 THR B N 1
ATOM 4290 C CA . THR B 1 231 ? -21.578 25.125 7.867 1 87.19 231 THR B CA 1
ATOM 4291 C C . THR B 1 231 ? -20.484 25.969 7.238 1 87.19 231 THR B C 1
ATOM 4293 O O . THR B 1 231 ? -19.594 25.438 6.578 1 87.19 231 THR B O 1
ATOM 4296 N N . ARG B 1 232 ? -20.562 27.203 7.492 1 88.38 232 ARG B N 1
ATOM 4297 C CA . ARG B 1 232 ? -19.547 28.109 6.949 1 88.38 232 ARG B CA 1
ATOM 4298 C C . ARG B 1 232 ? -18.203 27.891 7.641 1 88.38 232 ARG B C 1
ATOM 4300 O O . ARG B 1 232 ? -17.156 27.938 6.992 1 88.38 232 ARG B O 1
ATOM 4307 N N . ILE B 1 233 ? -18.297 27.719 8.93 1 89.25 233 ILE B N 1
ATOM 4308 C CA . ILE B 1 233 ? -17.078 27.469 9.688 1 89.25 233 ILE B CA 1
ATOM 4309 C C . ILE B 1 233 ? -16.375 26.219 9.164 1 89.25 233 ILE B C 1
ATOM 4311 O O . ILE B 1 233 ? -15.164 26.219 8.945 1 89.25 233 ILE B O 1
ATOM 4315 N N . VAL B 1 234 ? -17.125 25.219 8.883 1 86.44 234 VAL B N 1
ATOM 4316 C CA . VAL B 1 234 ? -16.578 23.938 8.477 1 86.44 234 VAL B CA 1
ATOM 4317 C C . VAL B 1 234 ? -16.078 24.031 7.035 1 86.44 234 VAL B C 1
ATOM 4319 O O . VAL B 1 234 ? -14.945 23.641 6.734 1 86.44 234 VAL B O 1
ATOM 4322 N N . LEU B 1 235 ? -16.844 24.516 6.109 1 85.06 235 LEU B N 1
ATOM 4323 C CA . LEU B 1 235 ? -16.547 24.469 4.684 1 85.06 235 LEU B CA 1
ATOM 4324 C C . LEU B 1 235 ? -15.461 25.484 4.32 1 85.06 235 LEU B C 1
ATOM 4326 O O . LEU B 1 235 ? -14.664 25.234 3.414 1 85.06 235 LEU B O 1
ATOM 4330 N N . VAL B 1 236 ? -15.414 26.578 5.078 1 84 236 VAL B N 1
ATOM 4331 C CA . VAL B 1 236 ? -14.516 27.656 4.672 1 84 236 VAL B CA 1
ATOM 4332 C C . VAL B 1 236 ? -13.273 27.641 5.555 1 84 236 VAL B C 1
ATOM 4334 O O . VAL B 1 236 ? -12.156 27.797 5.062 1 84 236 VAL B O 1
ATOM 4337 N N . HIS B 1 237 ? -13.43 27.453 6.816 1 82.94 237 HIS B N 1
ATOM 4338 C CA . HIS B 1 237 ? -12.305 27.609 7.73 1 82.94 237 HIS B CA 1
ATOM 4339 C C . HIS B 1 237 ? -11.672 26.266 8.07 1 82.94 237 HIS B C 1
ATOM 4341 O O . HIS B 1 237 ? -10.453 26.109 7.977 1 82.94 237 HIS B O 1
ATOM 4347 N N . VAL B 1 238 ? -12.469 25.312 8.312 1 86.25 238 VAL B N 1
ATOM 4348 C CA . VAL B 1 238 ? -11.945 24.031 8.797 1 86.25 238 VAL B CA 1
ATOM 4349 C C . VAL B 1 238 ? -11.422 23.219 7.625 1 86.25 238 VAL B C 1
ATOM 4351 O O . VAL B 1 238 ? -10.305 22.688 7.672 1 86.25 238 VAL B O 1
ATOM 4354 N N . LEU B 1 239 ? -12.125 23.125 6.551 1 85.31 239 LEU B N 1
ATOM 4355 C CA . LEU B 1 239 ? -11.773 22.266 5.43 1 85.31 239 LEU B CA 1
ATOM 4356 C C . LEU B 1 239 ? -10.492 22.75 4.754 1 85.31 239 LEU B C 1
ATOM 4358 O O . LEU B 1 239 ? -9.641 21.953 4.387 1 85.31 239 LEU B O 1
ATOM 4362 N N . ARG B 1 240 ? -10.383 24 4.598 1 77.88 240 ARG B N 1
ATOM 4363 C CA . ARG B 1 240 ? -9.195 24.562 3.965 1 77.88 240 ARG B CA 1
ATOM 4364 C C . ARG B 1 240 ? -7.938 24.234 4.766 1 77.88 240 ARG B C 1
ATOM 4366 O O . ARG B 1 240 ? -6.91 23.859 4.195 1 77.88 240 ARG B O 1
ATOM 4373 N N . ASN B 1 241 ? -8.062 24.359 6.012 1 75.75 241 ASN B N 1
ATOM 4374 C CA . ASN B 1 241 ? -6.91 24.141 6.883 1 75.75 241 ASN B CA 1
ATOM 4375 C C . ASN B 1 241 ? -6.602 22.656 7.043 1 75.75 241 ASN B C 1
ATOM 4377 O O . ASN B 1 241 ? -5.465 22.281 7.348 1 75.75 241 ASN B O 1
ATOM 4381 N N . THR B 1 242 ? -7.582 21.859 6.809 1 80.75 242 THR B N 1
ATOM 4382 C CA . THR B 1 242 ? -7.395 20.422 6.945 1 80.75 242 THR B CA 1
ATOM 4383 C C . THR B 1 242 ? -6.867 19.812 5.645 1 80.75 242 THR B C 1
ATOM 4385 O O . THR B 1 242 ? -6.094 18.859 5.664 1 80.75 242 THR B O 1
ATOM 4388 N N . LEU B 1 243 ? -7.188 20.406 4.543 1 77.31 243 LEU B N 1
ATOM 4389 C CA . LEU B 1 243 ? -6.883 19.828 3.24 1 77.31 243 LEU B CA 1
ATOM 4390 C C . LEU B 1 243 ? -5.441 20.125 2.84 1 77.31 243 LEU B C 1
ATOM 4392 O O . LEU B 1 243 ? -4.809 19.328 2.143 1 77.31 243 LEU B O 1
ATOM 4396 N N . ILE B 1 244 ? -4.844 21.109 3.32 1 70.69 244 ILE B N 1
ATOM 4397 C CA . ILE B 1 244 ? -3.529 21.547 2.871 1 70.69 244 ILE B CA 1
ATOM 4398 C C . ILE B 1 244 ? -2.48 20.5 3.24 1 70.69 244 ILE B C 1
ATOM 4400 O O . ILE B 1 244 ? -1.756 20 2.373 1 70.69 244 ILE B O 1
ATOM 4404 N N . PRO B 1 245 ? -2.506 20.078 4.496 1 67.69 245 PRO B N 1
ATOM 4405 C CA . PRO B 1 245 ? -1.518 19.047 4.832 1 67.69 245 PRO B CA 1
ATOM 4406 C C . PRO B 1 245 ? -1.811 17.703 4.168 1 67.69 245 PRO B C 1
ATOM 4408 O O . PRO B 1 245 ? -0.904 16.891 3.992 1 67.69 245 PRO B O 1
ATOM 4411 N N . LEU B 1 246 ? -3.055 17.625 3.752 1 76.75 246 LEU B N 1
ATOM 4412 C CA . LEU B 1 246 ? -3.467 16.328 3.205 1 76.75 246 LEU B CA 1
ATOM 4413 C C . LEU B 1 246 ? -3.107 16.234 1.727 1 76.75 246 LEU B C 1
ATOM 4415 O O . LEU B 1 246 ? -3.037 15.125 1.175 1 76.75 246 LEU B O 1
ATOM 4419 N N . ILE B 1 247 ? -2.787 17.344 1.138 1 75.12 247 ILE B N 1
ATOM 4420 C CA . ILE B 1 247 ? -2.482 17.375 -0.289 1 75.12 247 ILE B CA 1
ATOM 4421 C C . ILE B 1 247 ? -1.213 16.578 -0.562 1 75.12 247 ILE B C 1
ATOM 4423 O O . ILE B 1 247 ? -1.15 15.805 -1.526 1 75.12 247 ILE B O 1
ATOM 4427 N N . THR B 1 248 ? -0.225 16.688 0.328 1 71.56 248 THR B N 1
ATOM 4428 C CA . THR B 1 248 ? 1.029 15.961 0.145 1 71.56 248 THR B CA 1
ATOM 4429 C C . THR B 1 248 ? 0.811 14.453 0.269 1 71.56 248 THR B C 1
ATOM 4431 O O . THR B 1 248 ? 1.275 13.68 -0.573 1 71.56 248 THR B O 1
ATOM 4434 N N . VAL B 1 249 ? 0.076 14.133 1.307 1 78.81 249 VAL B N 1
ATOM 4435 C CA . VAL B 1 249 ? -0.18 12.711 1.534 1 78.81 249 VAL B CA 1
ATOM 4436 C C . VAL B 1 249 ? -0.998 12.141 0.377 1 78.81 249 VAL B C 1
ATOM 4438 O O . VAL B 1 249 ? -0.702 11.055 -0.125 1 78.81 249 VAL B O 1
ATOM 4441 N N . LEU B 1 250 ? -1.978 12.891 -0.069 1 83.06 250 LEU B N 1
ATOM 4442 C CA . LEU B 1 250 ? -2.852 12.43 -1.141 1 83.06 250 LEU B CA 1
ATOM 4443 C C . LEU B 1 250 ? -2.098 12.359 -2.465 1 83.06 250 LEU B C 1
ATOM 4445 O O . LEU B 1 250 ? -2.348 11.469 -3.279 1 83.06 250 LEU B O 1
ATOM 4449 N N . GLY B 1 251 ? -1.284 13.273 -2.693 1 76.88 251 GLY B N 1
ATOM 4450 C CA . GLY B 1 251 ? -0.446 13.227 -3.881 1 76.88 251 GLY B CA 1
ATOM 4451 C C . GLY B 1 251 ? 0.419 11.984 -3.949 1 76.88 251 GLY B C 1
ATOM 4452 O O . GLY B 1 251 ? 0.525 11.352 -5 1 76.88 251 GLY B O 1
ATOM 4453 N N . LEU B 1 252 ? 0.997 11.664 -2.832 1 75 252 LEU B N 1
ATOM 4454 C CA . LEU B 1 252 ? 1.834 10.469 -2.758 1 75 252 LEU B CA 1
ATOM 4455 C C . LEU B 1 252 ? 0.997 9.203 -2.924 1 75 252 LEU B C 1
ATOM 4457 O O . LEU B 1 252 ? 1.474 8.211 -3.473 1 75 252 LEU B O 1
ATOM 4461 N N . GLU B 1 253 ? -0.198 9.312 -2.467 1 83.06 253 GLU B N 1
ATOM 4462 C CA . GLU B 1 253 ? -1.071 8.148 -2.535 1 83.06 253 GLU B CA 1
ATOM 4463 C C . GLU B 1 253 ? -1.483 7.848 -3.975 1 83.06 253 GLU B C 1
ATOM 4465 O O . GLU B 1 253 ? -1.754 6.699 -4.324 1 83.06 253 GLU B O 1
ATOM 4470 N N . LEU B 1 254 ? -1.509 8.828 -4.801 1 81.69 254 LEU B N 1
ATOM 4471 C CA . LEU B 1 254 ? -1.798 8.586 -6.211 1 81.69 254 LEU B CA 1
ATOM 4472 C C . LEU B 1 254 ? -0.765 7.641 -6.816 1 81.69 254 LEU B C 1
ATOM 4474 O O . LEU B 1 254 ? -1.115 6.742 -7.586 1 81.69 254 LEU B O 1
ATOM 4478 N N . GLY B 1 255 ? 0.428 7.863 -6.547 1 77.75 255 GLY B N 1
ATOM 4479 C CA . GLY B 1 255 ? 1.474 6.961 -7.004 1 77.75 255 GLY B CA 1
ATOM 4480 C C . GLY B 1 255 ? 1.307 5.543 -6.484 1 77.75 255 GLY B C 1
ATOM 4481 O O . GLY B 1 255 ? 1.498 4.578 -7.223 1 77.75 255 GLY B O 1
ATOM 4482 N N . SER B 1 256 ? 0.949 5.48 -5.266 1 81.69 256 SER B N 1
ATOM 4483 C CA . SER B 1 256 ? 0.792 4.164 -4.652 1 81.69 256 SER B CA 1
ATOM 4484 C C . SER B 1 256 ? -0.354 3.391 -5.297 1 81.69 256 SER B C 1
ATOM 4486 O O . SER B 1 256 ? -0.317 2.16 -5.367 1 81.69 256 SER B O 1
ATOM 4488 N N . LEU B 1 257 ? -1.351 4.066 -5.773 1 88.31 257 LEU B N 1
ATOM 4489 C CA . LEU B 1 257 ? -2.477 3.412 -6.43 1 88.31 257 LEU B CA 1
ATOM 4490 C C . LEU B 1 257 ? -2.027 2.703 -7.703 1 88.31 257 LEU B C 1
ATOM 4492 O O . LEU B 1 257 ? -2.521 1.62 -8.023 1 88.31 257 LEU B O 1
ATOM 4496 N N . ILE B 1 258 ? -1.148 3.268 -8.344 1 84.12 258 ILE B N 1
ATOM 4497 C CA . ILE B 1 258 ? -0.637 2.66 -9.57 1 84.12 258 ILE B CA 1
ATOM 4498 C C . ILE B 1 258 ? 0.16 1.403 -9.227 1 84.12 258 ILE B C 1
ATOM 4500 O O . ILE B 1 258 ? -0.016 0.359 -9.859 1 84.12 258 ILE B O 1
ATOM 4504 N N . ALA B 1 259 ? 0.945 1.539 -8.266 1 75.44 259 ALA B N 1
ATOM 4505 C CA . ALA B 1 259 ? 1.765 0.409 -7.836 1 75.44 259 ALA B CA 1
ATOM 4506 C C . ALA B 1 259 ? 0.895 -0.739 -7.328 1 75.44 259 ALA B C 1
ATOM 4508 O O . ALA B 1 259 ? 1.19 -1.909 -7.586 1 75.44 259 ALA B O 1
ATOM 4509 N N . PHE B 1 260 ? -0.167 -0.405 -6.684 1 77.88 260 PHE B N 1
ATOM 4510 C CA . PHE B 1 260 ? -1.008 -1.41 -6.047 1 77.88 260 PHE B CA 1
ATOM 4511 C C . PHE B 1 260 ? -2.072 -1.917 -7.012 1 77.88 260 PHE B C 1
ATOM 4513 O O . PHE B 1 260 ? -2.742 -2.916 -6.734 1 77.88 260 PHE B O 1
ATOM 4520 N N . ALA B 1 261 ? -2.146 -1.301 -8.102 1 90.31 261 ALA B N 1
ATOM 4521 C CA . ALA B 1 261 ? -3.162 -1.701 -9.07 1 90.31 261 ALA B CA 1
ATOM 4522 C C . ALA B 1 261 ? -2.869 -3.09 -9.633 1 90.31 261 ALA B C 1
ATOM 4524 O O . ALA B 1 261 ? -3.76 -3.75 -10.172 1 90.31 261 ALA B O 1
ATOM 4525 N N . VAL B 1 262 ? -1.698 -3.535 -9.484 1 86.62 262 VAL B N 1
ATOM 4526 C CA . VAL B 1 262 ? -1.254 -4.797 -10.07 1 86.62 262 VAL B CA 1
ATOM 4527 C C . VAL B 1 262 ? -2.146 -5.934 -9.586 1 86.62 262 VAL B C 1
ATOM 4529 O O . VAL B 1 262 ? -2.621 -6.746 -10.383 1 86.62 262 VAL B O 1
ATOM 4532 N N . VAL B 1 263 ? -2.447 -5.98 -8.312 1 83 263 VAL B N 1
ATOM 4533 C CA . VAL B 1 263 ? -3.246 -7.051 -7.723 1 83 263 VAL B CA 1
ATOM 4534 C C . VAL B 1 263 ? -4.691 -6.938 -8.195 1 83 263 VAL B C 1
ATOM 4536 O O . VAL B 1 263 ? -5.297 -7.926 -8.617 1 83 263 VAL B O 1
ATOM 4539 N N . THR B 1 264 ? -5.176 -5.789 -8.195 1 92 264 THR B N 1
ATOM 4540 C CA . THR B 1 264 ? -6.559 -5.551 -8.594 1 92 264 THR B CA 1
ATOM 4541 C C . THR B 1 264 ? -6.754 -5.867 -10.07 1 92 264 THR B C 1
ATOM 4543 O O . THR B 1 264 ? -7.746 -6.492 -10.453 1 92 264 THR B O 1
ATOM 4546 N N . GLU B 1 265 ? -5.824 -5.438 -10.883 1 94.25 265 GLU B N 1
ATOM 4547 C CA . GLU B 1 265 ? -5.914 -5.711 -12.312 1 94.25 265 GLU B CA 1
ATOM 4548 C C . GLU B 1 265 ? -5.898 -7.211 -12.594 1 94.25 265 GLU B C 1
ATOM 4550 O O . GLU B 1 265 ? -6.574 -7.684 -13.508 1 94.25 265 GLU B O 1
ATOM 4555 N N . THR B 1 266 ? -5.152 -7.922 -11.812 1 88.44 266 THR B N 1
ATOM 4556 C CA . THR B 1 266 ? -5.051 -9.367 -11.984 1 88.44 266 THR B CA 1
ATOM 4557 C C . THR B 1 266 ? -6.348 -10.055 -11.578 1 88.44 266 THR B C 1
ATOM 4559 O O . THR B 1 266 ? -6.859 -10.914 -12.297 1 88.44 266 THR B O 1
ATOM 4562 N N . ILE B 1 267 ? -6.934 -9.656 -10.508 1 87.19 267 ILE B N 1
ATOM 4563 C CA . ILE B 1 267 ? -8.133 -10.281 -9.969 1 87.19 267 ILE B CA 1
ATOM 4564 C C . ILE B 1 267 ? -9.312 -10.031 -10.906 1 87.19 267 ILE B C 1
ATOM 4566 O O . ILE B 1 267 ? -10.102 -10.938 -11.18 1 87.19 267 ILE B O 1
ATOM 4570 N N . TYR B 1 268 ? -9.383 -8.875 -11.461 1 94.31 268 TYR B N 1
ATOM 4571 C CA . TYR B 1 268 ? -10.523 -8.492 -12.273 1 94.31 268 TYR B CA 1
ATOM 4572 C C . TYR B 1 268 ? -10.219 -8.641 -13.758 1 94.31 268 TYR B C 1
ATOM 4574 O O . TYR B 1 268 ? -11.008 -8.219 -14.609 1 94.31 268 TYR B O 1
ATOM 4582 N N . ALA B 1 269 ? -9.031 -9.188 -14.055 1 94.56 269 ALA B N 1
ATOM 4583 C CA . ALA B 1 269 ? -8.578 -9.336 -15.438 1 94.56 269 ALA B CA 1
ATOM 4584 C C . ALA B 1 269 ? -8.688 -8.016 -16.188 1 94.56 269 ALA B C 1
ATOM 4586 O O . ALA B 1 269 ? -9.164 -7.977 -17.328 1 94.56 269 ALA B O 1
ATOM 4587 N N . TRP B 1 270 ? -8.43 -6.98 -15.469 1 95.75 270 TRP B N 1
ATOM 4588 C CA . TRP B 1 270 ? -8.367 -5.648 -16.062 1 95.75 270 TRP B CA 1
ATOM 4589 C C . TRP B 1 270 ? -7.133 -5.516 -16.953 1 95.75 270 TRP B C 1
ATOM 4591 O O . TRP B 1 270 ? -6.012 -5.785 -16.531 1 95.75 270 TRP B O 1
ATOM 4601 N N . PRO B 1 271 ? -7.352 -5.172 -18.172 1 95.94 271 PRO B N 1
ATOM 4602 C CA . PRO B 1 271 ? -6.227 -5.207 -19.109 1 95.94 271 PRO B CA 1
ATOM 4603 C C . PRO B 1 271 ? -5.297 -4.004 -18.953 1 95.94 271 PRO B C 1
ATOM 4605 O O . PRO B 1 271 ? -5.086 -3.264 -19.922 1 95.94 271 PRO B O 1
ATOM 4608 N N . GLY B 1 272 ? -4.688 -3.889 -17.875 1 96 272 GLY B N 1
ATOM 4609 C CA . GLY B 1 272 ? -3.742 -2.822 -17.594 1 96 272 GLY B CA 1
ATOM 4610 C C . GLY B 1 272 ? -2.299 -3.289 -17.594 1 96 272 GLY B C 1
ATOM 4611 O O . GLY B 1 272 ? -2.014 -4.441 -17.922 1 96 272 GLY B O 1
ATOM 4612 N N . MET B 1 273 ? -1.439 -2.379 -17.266 1 94.06 273 MET B N 1
ATOM 4613 C CA . MET B 1 273 ? -0.01 -2.674 -17.219 1 94.06 273 MET B CA 1
ATOM 4614 C C . MET B 1 273 ? 0.318 -3.586 -16.047 1 94.06 273 MET B C 1
ATOM 4616 O O . MET B 1 273 ? 1.24 -4.398 -16.125 1 94.06 273 MET B O 1
ATOM 4620 N N . GLY B 1 274 ? -0.414 -3.443 -15.039 1 90.62 274 GLY B N 1
ATOM 4621 C CA . GLY B 1 274 ? -0.193 -4.273 -13.867 1 90.62 274 GLY B CA 1
ATOM 4622 C C . GLY B 1 274 ? -0.444 -5.75 -14.125 1 90.62 274 GLY B C 1
ATOM 4623 O O . GLY B 1 274 ? 0.366 -6.598 -13.742 1 90.62 274 GLY B O 1
ATOM 4624 N N . LYS B 1 275 ? -1.489 -6.043 -14.688 1 92.12 275 LYS B N 1
ATOM 4625 C CA . LYS B 1 275 ? -1.762 -7.43 -15.047 1 92.12 275 LYS B CA 1
ATOM 4626 C C . LYS B 1 275 ? -0.727 -7.953 -16.047 1 92.12 275 LYS B C 1
ATOM 4628 O O . LYS B 1 275 ? -0.301 -9.109 -15.953 1 92.12 275 LYS B O 1
ATOM 4633 N N . LEU B 1 276 ? -0.396 -7.117 -16.969 1 92.25 276 LEU B N 1
ATOM 4634 C CA . LEU B 1 276 ? 0.562 -7.496 -18 1 92.25 276 LEU B CA 1
ATOM 4635 C C . LEU B 1 276 ? 1.892 -7.914 -17.391 1 92.25 276 LEU B C 1
ATOM 4637 O O . LEU B 1 276 ? 2.508 -8.891 -17.828 1 92.25 276 LEU B O 1
ATOM 4641 N N . ILE B 1 277 ? 2.318 -7.164 -16.422 1 88 277 ILE B N 1
ATOM 4642 C CA . ILE B 1 277 ? 3.617 -7.469 -15.82 1 88 277 ILE B CA 1
ATOM 4643 C C . ILE B 1 277 ? 3.551 -8.805 -15.094 1 88 277 ILE B C 1
ATOM 4645 O O . ILE B 1 277 ? 4.512 -9.578 -15.117 1 88 277 ILE B O 1
ATOM 4649 N N . ILE B 1 278 ? 2.473 -9.055 -14.422 1 82.62 278 ILE B N 1
ATOM 4650 C CA . ILE B 1 278 ? 2.316 -10.328 -13.727 1 82.62 278 ILE B CA 1
ATOM 4651 C C . ILE B 1 278 ? 2.328 -11.477 -14.727 1 82.62 278 ILE B C 1
ATOM 4653 O O . ILE B 1 278 ? 3.006 -12.484 -14.516 1 82.62 278 ILE B O 1
ATOM 4657 N N . ASP B 1 279 ? 1.61 -11.305 -15.812 1 84.19 279 ASP B N 1
ATOM 4658 C CA . ASP B 1 279 ? 1.591 -12.312 -16.859 1 84.19 279 ASP B CA 1
ATOM 4659 C C . ASP B 1 279 ? 2.982 -12.508 -17.469 1 84.19 279 ASP B C 1
ATOM 4661 O O . ASP B 1 279 ? 3.371 -13.633 -17.781 1 84.19 279 ASP B O 1
ATOM 4665 N N . SER B 1 280 ? 3.654 -11.477 -17.594 1 84.94 280 SER B N 1
ATOM 4666 C CA . SER B 1 280 ? 4.965 -11.5 -18.234 1 84.94 280 SER B CA 1
ATOM 4667 C C . SER B 1 280 ? 6.012 -12.141 -17.328 1 84.94 280 SER B C 1
ATOM 4669 O O . SER B 1 280 ? 6.938 -12.797 -17.797 1 84.94 280 SER B O 1
ATOM 4671 N N . ILE B 1 281 ? 5.914 -11.883 -16.109 1 74.75 281 ILE B N 1
ATOM 4672 C CA . ILE B 1 281 ? 6.836 -12.469 -15.141 1 74.75 281 ILE B CA 1
ATOM 4673 C C . ILE B 1 281 ? 6.664 -13.984 -15.109 1 74.75 281 ILE B C 1
ATOM 4675 O O . ILE B 1 281 ? 7.645 -14.727 -15.023 1 74.75 281 ILE B O 1
ATOM 4679 N N . ALA B 1 282 ? 5.426 -14.43 -15.195 1 71.44 282 ALA B N 1
ATOM 4680 C CA . ALA B 1 282 ? 5.117 -15.859 -15.156 1 71.44 282 ALA B CA 1
ATOM 4681 C C . ALA B 1 282 ? 5.801 -16.594 -16.297 1 71.44 282 ALA B C 1
ATOM 4683 O O . ALA B 1 282 ? 6.156 -17.766 -16.172 1 71.44 282 ALA B O 1
ATOM 4684 N N . VAL B 1 283 ? 6.035 -15.867 -17.438 1 73.75 283 VAL B N 1
ATOM 4685 C CA . VAL B 1 283 ? 6.629 -16.516 -18.609 1 73.75 283 VAL B CA 1
ATOM 4686 C C . VAL B 1 283 ? 7.992 -15.891 -18.906 1 73.75 283 VAL B C 1
ATOM 4688 O O . VAL B 1 283 ? 8.562 -16.125 -19.969 1 73.75 283 VAL B O 1
ATOM 4691 N N . LEU B 1 284 ? 8.406 -15.055 -18 1 74 284 LEU B N 1
ATOM 4692 C CA . LEU B 1 284 ? 9.719 -14.43 -18.062 1 74 284 LEU B CA 1
ATOM 4693 C C . LEU B 1 284 ? 9.898 -13.672 -19.375 1 74 284 LEU B C 1
ATOM 4695 O O . LEU B 1 284 ? 10.898 -13.852 -20.078 1 74 284 LEU B O 1
ATOM 4699 N N . ASP B 1 285 ? 8.852 -13.031 -19.812 1 80.62 285 ASP B N 1
ATOM 4700 C CA . ASP B 1 285 ? 8.922 -12.117 -20.953 1 80.62 285 ASP B CA 1
ATOM 4701 C C . ASP B 1 285 ? 9.766 -10.891 -20.625 1 80.62 285 ASP B C 1
ATOM 4703 O O . ASP B 1 285 ? 9.227 -9.82 -20.344 1 80.62 285 ASP B O 1
ATOM 4707 N N . ARG B 1 286 ? 11 -10.961 -20.734 1 78.44 286 ARG B N 1
ATOM 4708 C CA . ARG B 1 286 ? 11.977 -10.008 -20.219 1 78.44 286 ARG B CA 1
ATOM 4709 C C . ARG B 1 286 ? 11.773 -8.625 -20.844 1 78.44 286 ARG B C 1
ATOM 4711 O O . ARG B 1 286 ? 11.766 -7.621 -20.125 1 78.44 286 ARG B O 1
ATOM 4718 N N . PRO B 1 287 ? 11.586 -8.555 -22.172 1 81.75 287 PRO B N 1
ATOM 4719 C CA . PRO B 1 287 ? 11.414 -7.219 -22.734 1 81.75 287 PRO B CA 1
ATOM 4720 C C . PRO B 1 287 ? 10.219 -6.477 -22.156 1 81.75 287 PRO B C 1
ATOM 4722 O O . PRO B 1 287 ? 10.297 -5.27 -21.906 1 81.75 287 PRO B O 1
ATOM 4725 N N . VAL B 1 288 ? 9.172 -7.18 -21.875 1 86.88 288 VAL B N 1
ATOM 4726 C CA . VAL B 1 288 ? 7.977 -6.547 -21.328 1 86.88 288 VAL B CA 1
ATOM 4727 C C . VAL B 1 288 ? 8.234 -6.137 -19.875 1 86.88 288 VAL B C 1
ATOM 4729 O O . VAL B 1 288 ? 7.805 -5.062 -19.453 1 86.88 288 VAL B O 1
ATOM 4732 N N . ILE B 1 289 ? 8.922 -6.98 -19.172 1 82.19 289 ILE B N 1
ATOM 4733 C CA . ILE B 1 289 ? 9.258 -6.684 -17.781 1 82.19 289 ILE B CA 1
ATOM 4734 C C . ILE B 1 289 ? 10.117 -5.422 -17.719 1 82.19 289 ILE B C 1
ATOM 4736 O O . ILE B 1 289 ? 9.836 -4.52 -16.922 1 82.19 289 ILE B O 1
ATOM 4740 N N . LEU B 1 290 ? 11.008 -5.34 -18.562 1 79.81 290 LEU B N 1
ATOM 4741 C CA . LEU B 1 290 ? 11.906 -4.191 -18.609 1 79.81 290 LEU B CA 1
ATOM 4742 C C . LEU B 1 290 ? 11.141 -2.92 -18.969 1 79.81 290 LEU B C 1
ATOM 4744 O O . LEU B 1 290 ? 11.328 -1.876 -18.344 1 79.81 290 LEU B O 1
ATOM 4748 N N . ALA B 1 291 ? 10.414 -3.033 -20 1 85.81 291 ALA B N 1
ATOM 4749 C CA . ALA B 1 291 ? 9.648 -1.878 -20.453 1 85.81 291 ALA B CA 1
ATOM 4750 C C . ALA B 1 291 ? 8.703 -1.383 -19.359 1 85.81 291 ALA B C 1
ATOM 4752 O O . ALA B 1 291 ? 8.555 -0.175 -19.172 1 85.81 291 ALA B O 1
ATOM 4753 N N . TYR B 1 292 ? 8.07 -2.301 -18.688 1 88.62 292 TYR B N 1
ATOM 4754 C CA . TYR B 1 292 ? 7.16 -1.956 -17.594 1 88.62 292 TYR B CA 1
ATOM 4755 C C . TYR B 1 292 ? 7.887 -1.2 -16.484 1 88.62 292 TYR B C 1
ATOM 4757 O O . TYR B 1 292 ? 7.414 -0.162 -16.031 1 88.62 292 TYR B O 1
ATOM 4765 N N . LEU B 1 293 ? 8.977 -1.697 -16.094 1 82 293 LEU B N 1
ATOM 4766 C CA . LEU B 1 293 ? 9.719 -1.11 -14.977 1 82 293 LEU B CA 1
ATOM 4767 C C . LEU B 1 293 ? 10.211 0.288 -15.336 1 82 293 LEU B C 1
ATOM 4769 O O . LEU B 1 293 ? 10.133 1.205 -14.516 1 82 293 LEU B O 1
ATOM 4773 N N . MET B 1 294 ? 10.633 0.451 -16.547 1 80.06 294 MET B N 1
ATOM 4774 C CA . MET B 1 294 ? 11.141 1.75 -16.984 1 80.06 294 MET B CA 1
ATOM 4775 C C . MET B 1 294 ? 10.008 2.771 -17.062 1 80.06 294 MET B C 1
ATOM 4777 O O . MET B 1 294 ? 10.148 3.898 -16.594 1 80.06 294 MET B O 1
ATOM 4781 N N . ILE B 1 295 ? 8.953 2.359 -17.625 1 84.81 295 ILE B N 1
ATOM 4782 C CA . ILE B 1 295 ? 7.84 3.283 -17.812 1 84.81 295 ILE B CA 1
ATOM 4783 C C . ILE B 1 295 ? 7.211 3.627 -16.469 1 84.81 295 ILE B C 1
ATOM 4785 O O . ILE B 1 295 ? 6.773 4.758 -16.25 1 84.81 295 ILE B O 1
ATOM 4789 N N . THR B 1 296 ? 7.152 2.672 -15.602 1 83.19 296 THR B N 1
ATOM 4790 C CA . THR B 1 296 ? 6.578 2.928 -14.289 1 83.19 296 THR B CA 1
ATOM 4791 C C . THR B 1 296 ? 7.391 3.979 -13.539 1 83.19 296 THR B C 1
ATOM 4793 O O . THR B 1 296 ? 6.828 4.84 -12.859 1 83.19 296 THR B O 1
ATOM 4796 N N . VAL B 1 297 ? 8.648 3.904 -13.656 1 78.31 297 VAL B N 1
ATOM 4797 C CA . VAL B 1 297 ? 9.5 4.895 -13.008 1 78.31 297 VAL B CA 1
ATOM 4798 C C . VAL B 1 297 ? 9.242 6.273 -13.609 1 78.31 297 VAL B C 1
ATOM 4800 O O . VAL B 1 297 ? 9.172 7.27 -12.883 1 78.31 297 VAL B O 1
ATOM 4803 N N . VAL B 1 298 ? 9.148 6.328 -14.891 1 79.69 298 VAL B N 1
ATOM 4804 C CA . VAL B 1 298 ? 8.867 7.59 -15.562 1 79.69 298 VAL B CA 1
ATOM 4805 C C . VAL B 1 298 ? 7.516 8.133 -15.109 1 79.69 298 VAL B C 1
ATOM 4807 O O . VAL B 1 298 ? 7.383 9.32 -14.82 1 79.69 298 VAL B O 1
ATOM 4810 N N . MET B 1 299 ? 6.613 7.289 -15.055 1 82.38 299 MET B N 1
ATOM 4811 C CA . MET B 1 299 ? 5.27 7.688 -14.648 1 82.38 299 MET B CA 1
ATOM 4812 C C . MET B 1 299 ? 5.27 8.227 -13.227 1 82.38 299 MET B C 1
ATOM 4814 O O . MET B 1 299 ? 4.676 9.273 -12.953 1 82.38 299 MET B O 1
ATOM 4818 N N . PHE B 1 300 ? 5.934 7.582 -12.328 1 78.44 300 PHE B N 1
ATOM 4819 C CA . PHE B 1 300 ? 5.992 8.023 -10.945 1 78.44 300 PHE B CA 1
ATOM 4820 C C . PHE B 1 300 ? 6.734 9.352 -10.828 1 78.44 300 PHE B C 1
ATOM 4822 O O . PHE B 1 300 ? 6.375 10.195 -10.008 1 78.44 300 PHE B O 1
ATOM 4829 N N . SER B 1 301 ? 7.738 9.461 -11.594 1 75.75 301 SER B N 1
ATOM 4830 C CA . SER B 1 301 ? 8.484 10.711 -11.602 1 75.75 301 SER B CA 1
ATOM 4831 C C . SER B 1 301 ? 7.605 11.875 -12.062 1 75.75 301 SER B C 1
ATOM 4833 O O . SER B 1 301 ? 7.68 12.969 -11.5 1 75.75 301 SER B O 1
ATOM 4835 N N . VAL B 1 302 ? 6.844 11.602 -13.039 1 79.56 302 VAL B N 1
ATOM 4836 C CA . VAL B 1 302 ? 5.953 12.625 -13.562 1 79.56 302 VAL B CA 1
ATOM 4837 C C . VAL B 1 302 ? 4.883 12.961 -12.523 1 79.56 302 VAL B C 1
ATOM 4839 O O . VAL B 1 302 ? 4.566 14.133 -12.305 1 79.56 302 VAL B O 1
ATOM 4842 N N . ILE B 1 303 ? 4.359 12 -11.891 1 76.75 303 ILE B N 1
ATOM 4843 C CA . ILE B 1 303 ? 3.326 12.203 -10.883 1 76.75 303 ILE B CA 1
ATOM 4844 C C . ILE B 1 303 ? 3.896 13 -9.711 1 76.75 303 ILE B C 1
ATOM 4846 O O . ILE B 1 303 ? 3.26 13.938 -9.219 1 76.75 303 ILE B O 1
ATOM 4850 N N . ASN B 1 304 ? 5.082 12.641 -9.289 1 72.31 304 ASN B N 1
ATOM 4851 C CA . ASN B 1 304 ? 5.715 13.375 -8.203 1 72.31 304 ASN B CA 1
ATOM 4852 C C . ASN B 1 304 ? 5.973 14.828 -8.578 1 72.31 304 ASN B C 1
ATOM 4854 O O . ASN B 1 304 ? 5.844 15.727 -7.742 1 72.31 304 ASN B O 1
ATOM 4858 N N . LEU B 1 305 ? 6.359 14.992 -9.766 1 74.25 305 LEU B N 1
ATOM 4859 C CA . LEU B 1 305 ? 6.566 16.359 -10.25 1 74.25 305 LEU B CA 1
ATOM 4860 C C . LEU B 1 305 ? 5.262 17.141 -10.227 1 74.25 305 LEU B C 1
ATOM 4862 O O . LEU B 1 305 ? 5.246 18.312 -9.844 1 74.25 305 LEU B O 1
ATOM 4866 N N . LEU B 1 306 ? 4.23 16.484 -10.617 1 75 306 LEU B N 1
ATOM 4867 C CA . LEU B 1 306 ? 2.924 17.125 -10.617 1 75 306 LEU B CA 1
ATOM 4868 C C . LEU B 1 306 ? 2.477 17.453 -9.195 1 75 306 LEU B C 1
ATOM 4870 O O . LEU B 1 306 ? 1.912 18.516 -8.945 1 75 306 LEU B O 1
ATOM 4874 N N . VAL B 1 307 ? 2.725 16.562 -8.32 1 70.25 307 VAL B N 1
ATOM 4875 C CA . VAL B 1 307 ? 2.367 16.766 -6.918 1 70.25 307 VAL B CA 1
ATOM 4876 C C . VAL B 1 307 ? 3.172 17.938 -6.34 1 70.25 307 VAL B C 1
ATOM 4878 O O . VAL B 1 307 ? 2.637 18.766 -5.602 1 70.25 307 VAL B O 1
ATOM 4881 N N . ASP B 1 308 ? 4.402 17.984 -6.652 1 67.94 308 ASP B N 1
ATOM 4882 C CA . ASP B 1 308 ? 5.246 19.094 -6.195 1 67.94 308 ASP B CA 1
ATOM 4883 C C . ASP B 1 308 ? 4.742 20.422 -6.73 1 67.94 308 ASP B C 1
ATOM 4885 O O . ASP B 1 308 ? 4.738 21.422 -6.016 1 67.94 308 ASP B O 1
ATOM 4889 N N . LEU B 1 309 ? 4.348 20.359 -7.973 1 70.88 309 LEU B N 1
ATOM 4890 C CA . LEU B 1 309 ? 3.836 21.578 -8.578 1 70.88 309 LEU B CA 1
ATOM 4891 C C . LEU B 1 309 ? 2.521 22 -7.934 1 70.88 309 LEU B C 1
ATOM 4893 O O . LEU B 1 309 ? 2.271 23.188 -7.746 1 70.88 309 LEU B O 1
ATOM 4897 N N . LEU B 1 310 ? 1.689 21.062 -7.672 1 70.12 310 LEU B N 1
ATOM 4898 C CA . LEU B 1 310 ? 0.418 21.344 -7.012 1 70.12 310 LEU B CA 1
ATOM 4899 C C . LEU B 1 310 ? 0.642 21.891 -5.609 1 70.12 310 LEU B C 1
ATOM 4901 O O . LEU B 1 310 ? -0.095 22.781 -5.16 1 70.12 310 LEU B O 1
ATOM 4905 N N . TYR B 1 311 ? 1.581 21.359 -4.992 1 62.88 311 TYR B N 1
ATOM 4906 C CA . TYR B 1 311 ? 1.917 21.828 -3.654 1 62.88 311 TYR B CA 1
ATOM 4907 C C . TYR B 1 311 ? 2.33 23.297 -3.686 1 62.88 311 TYR B C 1
ATOM 4909 O O . TYR B 1 311 ? 1.915 24.094 -2.832 1 62.88 311 TYR B O 1
ATOM 4917 N N . VAL B 1 312 ? 3.137 23.656 -4.68 1 64.38 312 VAL B N 1
ATOM 4918 C CA . VAL B 1 312 ? 3.613 25.031 -4.812 1 64.38 312 VAL B CA 1
ATOM 4919 C C . VAL B 1 312 ? 2.443 25.953 -5.148 1 64.38 312 VAL B C 1
ATOM 4921 O O . VAL B 1 312 ? 2.402 27.109 -4.699 1 64.38 312 VAL B O 1
ATOM 4924 N N . MET B 1 313 ? 1.583 25.438 -5.828 1 67.31 313 MET B N 1
ATOM 4925 C CA . MET B 1 313 ? 0.427 26.234 -6.227 1 67.31 313 MET B CA 1
ATOM 4926 C C . MET B 1 313 ? -0.495 26.484 -5.039 1 67.31 313 MET B C 1
ATOM 4928 O O . MET B 1 313 ? -1.107 27.547 -4.938 1 67.31 313 MET B O 1
ATOM 4932 N N . VAL B 1 314 ? -0.655 25.578 -4.215 1 65.38 314 VAL B N 1
ATOM 4933 C CA . VAL B 1 314 ? -1.575 25.672 -3.086 1 65.38 314 VAL B CA 1
ATOM 4934 C C . VAL B 1 314 ? -0.931 26.469 -1.958 1 65.38 314 VAL B C 1
ATOM 4936 O O . VAL B 1 314 ? -1.605 27.25 -1.271 1 65.38 314 VAL B O 1
ATOM 4939 N N . ASP B 1 315 ? 0.236 26.234 -1.661 1 59.34 315 ASP B N 1
ATOM 4940 C CA . ASP B 1 315 ? 0.935 27.062 -0.677 1 59.34 315 ASP B CA 1
ATOM 4941 C C . ASP B 1 315 ? 2.098 27.812 -1.318 1 59.34 315 ASP B C 1
ATOM 4943 O O . ASP B 1 315 ? 3.227 27.328 -1.342 1 59.34 315 ASP B O 1
ATOM 4947 N N . PRO B 1 316 ? 1.704 28.984 -1.935 1 53.84 316 PRO B N 1
ATOM 4948 C CA . PRO B 1 316 ? 2.693 29.781 -2.67 1 53.84 316 PRO B CA 1
ATOM 4949 C C . PRO B 1 316 ? 3.877 30.188 -1.803 1 53.84 316 PRO B C 1
ATOM 4951 O O . PRO B 1 316 ? 4.918 30.594 -2.326 1 53.84 316 PRO B O 1
ATOM 4954 N N . ARG B 1 317 ? 3.676 30.172 -0.523 1 52.16 317 ARG B N 1
ATOM 4955 C CA . ARG B 1 317 ? 4.789 30.594 0.323 1 52.16 317 ARG B CA 1
ATOM 4956 C C . ARG B 1 317 ? 5.984 29.656 0.154 1 52.16 317 ARG B C 1
ATOM 4958 O O . ARG B 1 317 ? 7.109 30.016 0.506 1 52.16 317 ARG B O 1
ATOM 4965 N N . VAL B 1 318 ? 5.668 28.578 -0.372 1 51.56 318 VAL B N 1
ATOM 4966 C CA . VAL B 1 318 ? 6.734 27.609 -0.595 1 51.56 318 VAL B CA 1
ATOM 4967 C C . VAL B 1 318 ? 7.508 27.969 -1.86 1 51.56 318 VAL B C 1
ATOM 4969 O O . VAL B 1 318 ? 8.594 27.438 -2.107 1 51.56 318 VAL B O 1
ATOM 4972 N N . ARG B 1 319 ? 6.953 28.734 -2.838 1 47.59 319 ARG B N 1
ATOM 4973 C CA . ARG B 1 319 ? 7.496 29.172 -4.121 1 47.59 319 ARG B CA 1
ATOM 4974 C C . ARG B 1 319 ? 8.93 29.672 -3.971 1 47.59 319 ARG B C 1
ATOM 4976 O O . ARG B 1 319 ? 9.766 29.438 -4.84 1 47.59 319 ARG B O 1
ATOM 4983 N N . LEU B 1 320 ? 9.055 30.953 -3.154 1 40.88 320 LEU B N 1
ATOM 4984 C CA . LEU B 1 320 ? 9.891 32.125 -3.436 1 40.88 320 LEU B CA 1
ATOM 4985 C C . LEU B 1 320 ? 11.367 31.781 -3.262 1 40.88 320 LEU B C 1
ATOM 4987 O O . LEU B 1 320 ? 12.234 32.531 -3.721 1 40.88 320 LEU B O 1
ATOM 4991 N N . GLU B 1 321 ? 11.766 30.922 -2.316 1 40.16 321 GLU B N 1
ATOM 4992 C CA . GLU B 1 321 ? 13.156 31.266 -2.074 1 40.16 321 GLU B CA 1
ATOM 4993 C C . GLU B 1 321 ? 14.07 30.703 -3.16 1 40.16 321 GLU B C 1
ATOM 4995 O O . GLU B 1 321 ? 15.289 30.828 -3.082 1 40.16 321 GLU B O 1
ATOM 5000 N N . GLY B 1 322 ? 13.594 29.969 -4.086 1 38.78 322 GLY B N 1
ATOM 5001 C CA . GLY B 1 322 ? 14.609 29.812 -5.117 1 38.78 322 GLY B CA 1
ATOM 5002 C C . GLY B 1 322 ? 14.961 31.125 -5.805 1 38.78 322 GLY B C 1
ATOM 5003 O O . GLY B 1 322 ? 15.836 31.156 -6.672 1 38.78 322 GLY B O 1
ATOM 5004 N N . ASP B 1 323 ? 14.148 32.062 -5.863 1 34.66 323 ASP B N 1
ATOM 5005 C CA . ASP B 1 323 ? 14.539 33.25 -6.605 1 34.66 323 ASP B CA 1
ATOM 5006 C C . ASP B 1 323 ? 15.609 34.062 -5.855 1 34.66 323 ASP B C 1
ATOM 5008 O O . ASP B 1 323 ? 16.141 35.031 -6.379 1 34.66 323 ASP B O 1
ATOM 5012 N N . LYS B 1 324 ? 15.672 34.188 -4.488 1 36.53 324 LYS B N 1
ATOM 5013 C CA . LYS B 1 324 ? 16.594 35.219 -3.996 1 36.53 324 LYS B CA 1
ATOM 5014 C C . LYS B 1 324 ? 18.031 34.719 -4.012 1 36.53 324 LYS B C 1
ATOM 5016 O O . LYS B 1 324 ? 18.938 35.344 -3.449 1 36.53 324 LYS B O 1
ATOM 5021 N N . GLY B 1 325 ? 18.406 33.438 -4.516 1 29.03 325 GLY B N 1
ATOM 5022 C CA . GLY B 1 325 ? 19.828 33.469 -4.84 1 29.03 325 GLY B CA 1
ATOM 5023 C C . GLY B 1 325 ? 20.109 34 -6.227 1 29.03 325 GLY B C 1
ATOM 5024 O O . GLY B 1 325 ? 19.234 34 -7.09 1 29.03 325 GLY B O 1
#

Secondary structure (DSSP, 8-state):
-HHHHHHHHHHHHHHHHHHHHHHHHHHHHH--HHHHHS-TT--HHHHHHHHHHTTTTS-HHHHHHHHHHHHHTT---B-TTT-SBHHHHHHHHHHHHHHHHHHHHHHHHHHHHHHHHHHHH-TTSHHHHHHHHHHHHHHHS-HHHHHHHHIIIIIIIS--S-SSS----EEETTEEESTTSHHHHHHHHHHHHHHHHHHHHHHHHHHHHHHHHHHTSHHHHHHHHTT--HHHIIIIIIHHHHHHHHHHHHHHHHHHHHHHHHHHHHHTT--SHHHHHHHHHHTT-HHHHHHHHHHHHHHHHHHHHHHHHHHHHH-GGGTGGGT--/-HHHHHHHHHHHHHHHHHHHHHHHHHHHHH--HHHHHS-TT--HHHHHHHHHHTTTTS-HHHHHHHHHHHHHTT---B-TTT-SBHHHHHHHHHHHHHHHHHHHHHHHHHHHHHHHHHHHH-TTSHHHHHHHHHHHHHHHS-HHHHHHHHIIIIIIIS--S-SSS----EEETTEEESTTSHHHHHHHHHHHHHHHHHHHHHHHHHHHHHHHHHHTSHHHHHHHHTT--HHHIIIIIIHHHHHHHHHHHHHHHHHHHHHHHHHHHHHTT--SHHHHHHHHHHTT-HHHHHHHHHHHHHHHHHHHHHHHHHHHHH-GGGTGGGT--

Sequence (650 aa):
MIAYLLSRIGQTLLTLAVMSVLVFVGVYLVGNPVDMLLGATATPAERLAVIQSFGLDKPVWEQYGLFVWNAFQGDMGKSFIFNQPALTLIFQRMPATLELAMVAFVMALVVGIPLGIYAGLKPDSAVSKSIMTFSILGFSLPTFWIGLVMIMLFSVKLGWLPSSGRGDTHELLGIPFSFLTRDGLEHLLLPAFNLALFKISLVIRLMRAGVMECLQQDYVQFARAKGLSETRIVLVHVLRNTLIPLITVLGLELGSLIAFAVVTETIYAWPGMGKLIIDSIAVLDRPVILAYLMITVVMFSVINLLVDLLYVMVDPRVRLEGDKGMIAYLLSRIGQTLLTLAVMSVLVFVGVYLVGNPVDMLLGATATPAERLAVIQSFGLDKPVWEQYGLFVWNAFQGDMGKSFIFNQPALTLIFQRMPATLELAMVAFVMALVVGIPLGIYAGLKPDSAVSKSIMTFSILGFSLPTFWIGLVMIMLFSVKLGWLPSSGRGDTHELLGIPFSFLTRDGLEHLLLPAFNLALFKISLVIRLMRAGVMECLQQDYVQFARAKGLSETRIVLVHVLRNTLIPLITVLGLELGSLIAFAVVTETIYAWPGMGKLIIDSIAVLDRPVILAYLMITVVMFSVINLLVDLLYVMVDPRVRLEGDKG

Foldseek 3Di:
DVVVVVVLVVVLVVLLVVLLVVLLVCLLPVDDVLDLLADPPRDPVNSVVVCVVQPVVPDSVVSSVVCVVCVVVVQLDAFSVVRHGLLVLQVLQAVLLLQLLVLLLVCLCVQQQVLLLVCQVCVPDPSNVVSLVQLVVLAPDDLLVQLVVCCCPCCPVVNPAHQAEQFDFDDDVRRTDLVVDPRRVRLSPSLSNSLNSNSSSVSSNLNSVQLNVQCPDPVLVVCVVVPDDPVCSCVPPRSLRSCLVVLLVSLLVSLVSSVVSLSSCCRRVRRHLSVVLVVCVVSVRSSNVSSSSSVSSSVVSVSVVVSVVVSCVSVVVVVPDVPVD/DVVVVVVLVVVLVVLLVVLLVVLLCCLLPVDDVLDLLADPPRDPVNSVVVCVVQPVVPDSVVSSVVCVVCVVVVQLDAFSVVRHGLLVLQVLQAVLLLQLLVLLLVCLCVQQQVLLLVCQVCVPDPSNVVSLVQLVVLAPDDLLVQLVVCCCPCCPVVNPAHQAEQFAFDDDVRRTDLVVDPRRVRLSPSLSNSLNSNSSSVSSNLNSVQLNVQCPDPVLVVCVVVPDDPVCSCVPPRSLRSVLVVLLVSLLVSLVSSVVSLSSCCRRVRRHLSVVCVVCVVSVRSSNVSSSSSVSSSVVSVSVVVSVVVSCVSVVVVVPDVPVD

Solvent-accessible surface area (backbone atoms only — not comparable to full-atom values): 32871 Å² total; per-residue (Å²): 105,67,68,57,49,49,52,49,49,50,39,45,52,50,36,50,50,53,45,52,51,50,50,48,51,32,54,65,64,77,47,65,60,59,63,68,73,32,58,96,76,51,48,70,68,56,46,51,50,50,31,53,74,68,38,64,79,45,58,67,69,55,39,47,51,50,49,52,52,28,44,74,70,62,44,46,43,53,21,75,82,76,69,38,50,13,48,58,54,44,60,69,14,37,50,49,38,51,49,44,34,49,52,12,49,50,48,14,47,67,51,8,42,59,53,5,43,48,26,24,75,38,59,83,37,70,65,24,46,48,53,51,30,51,31,48,51,36,54,39,49,56,62,67,58,52,44,52,38,48,33,47,48,39,24,64,72,66,55,77,34,61,57,57,35,47,63,49,58,40,69,57,96,84,40,65,33,28,77,78,30,71,57,4,36,43,27,42,47,60,51,19,49,53,65,14,34,45,50,20,25,49,36,19,51,51,35,15,53,32,35,46,55,41,66,69,34,68,68,46,51,52,40,50,72,70,61,54,53,69,65,53,46,41,66,59,55,35,44,54,66,36,44,58,71,41,47,59,58,51,43,54,44,54,50,48,38,56,61,56,35,26,60,45,20,49,72,25,49,27,69,18,44,38,25,48,46,56,58,26,59,77,68,60,24,56,26,38,46,51,35,48,56,54,50,40,42,51,49,39,47,51,50,51,49,50,39,53,49,50,48,34,67,73,44,51,86,68,57,55,71,71,65,79,108,105,67,67,56,49,50,52,49,49,51,39,45,51,49,37,50,51,54,46,51,50,50,52,50,50,32,53,65,65,75,45,66,58,58,64,67,74,33,56,93,76,52,48,71,69,55,47,52,50,49,30,53,71,68,37,66,77,46,58,67,69,55,39,47,51,50,49,52,53,29,46,75,70,60,46,46,44,54,22,76,83,74,68,38,51,13,48,58,52,44,60,70,14,37,51,47,37,50,49,42,34,49,52,10,49,50,48,16,48,68,51,8,42,58,52,6,42,49,28,24,75,38,60,82,39,70,64,24,47,48,52,52,32,52,30,50,52,36,55,38,49,55,61,66,58,52,45,52,38,48,32,48,48,38,23,62,72,66,55,76,32,62,56,54,35,48,60,48,60,41,69,58,97,84,40,65,32,28,77,76,29,71,56,3,36,43,26,41,48,60,51,20,50,54,64,12,34,46,50,19,24,50,37,20,51,52,35,16,55,32,37,47,54,42,66,69,32,66,68,46,50,51,41,49,71,72,62,53,52,68,66,53,46,41,65,59,56,34,43,53,66,37,44,58,72,41,48,61,56,50,44,55,45,54,49,46,38,55,63,54,35,25,61,46,20,50,73,25,49,26,68,17,43,40,24,48,44,57,58,26,59,77,68,61,25,55,25,38,47,51,35,48,55,54,50,39,40,51,50,39,46,50,50,50,50,50,38,54,50,50,48,33,66,72,43,53,85,68,56,54,70,72,65,78,108

InterPro domains:
  IPR000515 ABC transporter type 1, transmembrane domain MetI-like [PF00528] (112-319)
  IPR000515 ABC transporter type 1, transmembrane domain MetI-like [PS50928] (94-311)
  IPR000515 ABC transporter type 1, transmembrane domain MetI-like [cd06261] (94-309)
  IPR035906 MetI-like superfamily [G3DSA:1.10.3720.10] (83-313)
  IPR035906 MetI-like superfamily [SSF161098] (90-304)
  IPR045621 ABC transporter type 1, GsiC-like, N-terminal domain [PF19300] (1-101)

pLDDT: mean 81.45, std 12.82, range [29.03, 97.38]

Nearest PDB structures (foldseek):
  8wd9-assembly1_B  TM=8.577E-01  e=3.894E-15  Mycobacterium tuberculosis H37Rv
  8j5q-assembly1_B  TM=8.572E-01  e=4.430E-15  Mycobacterium tuberculosis H37Rv
  8wda-assembly1_B  TM=8.314E-01  e=1.297E-14  Mycobacterium tuberculosis H37Rv
  6r7r-assembly1_A  TM=2.544E-01  e=9.458E-01  Thermococcus kodakarensis KOD1
  4izm-assembly1_A  TM=2.127E-01  e=4.636E+00  Pyrococcus horikoshii OT3